Protein AF-0000000068952217 (afdb_homodimer)

InterPro domains:
  IPR000415 Nitroreductase-like [G3DSA:3.40.109.10] (4-201)
  IPR000415 Nitroreductase-like [SSF55469] (26-201)
  IPR029479 Nitroreductase [PF00881] (33-199)
  IPR052544 Bacteriocin Processing Enzyme [PTHR43745] (12-198)

Foldseek 3Di:
DDPPPPVPPPDWDKAAADDEDDDDFDDQVQLVVQFDADLAFALDADDRRLVLNLQQLLWAQPDLVVRHTNFDADVNLSFKWKWKQAQQAIWIADRNRGITIGQGRHRCQCQFDDDPCSSRFRIKIWIKGQQVSDPDDDPVVVLVRSLVRNVRSVVSSSSSCSRVQKHKDKDQDHPFVSSCVVRVHDPRMGTGIMMGIHHHD/DDPPPPVPPVDWDKAAADDEDDDDFDDQVQLVVQFDADLAFALDADDRRLVLNLQQLLWAQPDLVVRHTNFDADVNLSFKWKWKQAQQAIWIADRNRGITIGQGRHRCQCQFDDDPCSSRFRIKIWIKGQQVSDPDDDPVVVLVRSLVRNVRSVVSSSSSCSRVQKHKDKDQDHPFVSSCVVRVHDPRMGTGIMMGIHHHD

Radius of gyration: 21.35 Å; Cα contacts (8 Å, |Δi|>4): 919; chains: 2; bounding box: 51×81×49 Å

Organism: Cupriavidus necator (strain ATCC 17699 / DSM 428 / KCTC 22496 / NCIMB 10442 / H16 / Stanier 337) (NCBI:txid381666)

Secondary structure (DSSP, 8-state):
--------GGG--EEEPPPPP-S-SSBHHHHHHH------B-SPPPPHHHHHHHHHHHH-EEETTTTEESS--GGG---EEEEEEETTEEEEEETTTTEEEEEESS--GGGG-SSGGGGTSSEEEEEEEEGGG-S---HHHHHHHHHHHHHHHHHHHHHHHHHHT-EEEEE----HHHHHHHTT--TTEEEEEEEEEE-B-/--------GGG--EEEPPPPP-S-SSBHHHHHHH------B-SPPPPHHHHHHHHHHHH-EEETTTTEESS--GGG---EEEEEEETTEEEEEETTTTEEEEEESS--GGGG-SSGGGGTSSEEEEEEEEGGG-S---HHHHHHHHHHHHHHHHHHHHHHHHHHT-EEEEE----HHHHHHHHT--TTEEEEEEEEEE-B-

Solvent-accessible surface area (backbone atoms only — not comparable to full-atom values): 20777 Å² total; per-residue (Å²): 136,82,72,77,79,72,79,71,80,84,78,70,50,69,49,81,45,52,82,50,68,57,56,44,80,46,24,36,33,39,16,36,40,55,28,69,76,38,81,51,44,23,71,56,69,76,52,62,56,59,48,26,22,47,51,34,49,21,59,18,64,47,37,79,94,78,63,42,36,31,34,71,36,73,92,68,36,68,34,66,43,50,28,45,20,25,75,77,16,26,28,36,60,37,66,93,80,46,30,30,38,58,72,42,86,44,62,46,28,49,62,64,29,82,54,79,49,39,55,41,21,33,30,30,37,36,38,28,36,36,52,82,48,48,94,63,83,55,64,71,57,44,47,29,50,53,26,21,30,48,15,22,25,50,36,34,41,46,35,49,25,36,48,66,68,34,23,28,37,79,44,74,73,55,63,50,68,62,36,38,60,76,66,65,55,56,92,54,46,41,74,69,41,28,32,40,35,25,35,54,98,136,80,72,76,80,69,80,70,78,86,76,68,50,70,47,82,46,54,84,49,68,58,57,42,80,45,22,36,34,3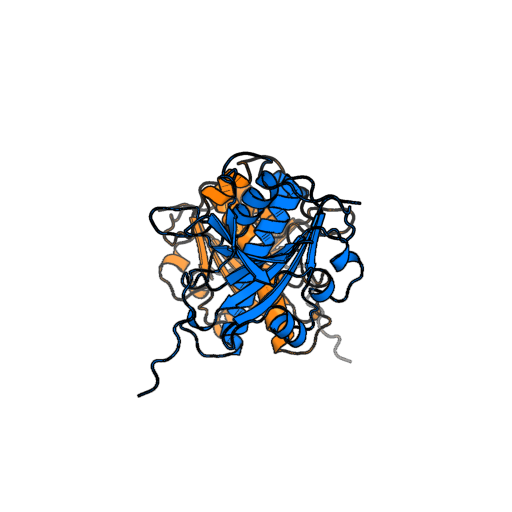8,17,36,40,54,28,67,76,37,82,50,44,23,69,56,69,76,52,61,55,59,50,27,22,46,50,36,49,21,61,18,65,45,35,77,94,77,63,43,37,32,33,71,35,73,93,67,36,68,34,66,43,49,28,44,20,25,74,77,16,27,26,36,59,37,67,93,79,45,29,30,37,57,73,41,88,44,62,46,27,49,63,63,29,80,55,77,49,40,55,41,21,34,30,29,37,36,38,27,35,36,53,85,48,48,94,63,82,53,64,72,58,46,48,29,49,53,27,20,30,46,15,21,25,50,37,33,40,46,36,50,26,35,48,67,68,34,23,27,36,79,44,75,72,55,62,51,67,63,38,37,60,76,64,65,55,56,93,55,46,42,73,70,40,27,32,39,33,24,36,53,99

pLDDT: mean 94.13, std 13.42, range [29.27, 99.0]

Sequence (402 aa):
MTHPIVLSEAGAEYLKLPPPQTEGGMPLLTALLQRRSTRHFAARNLDDTLLSSLLWAAFGVNRPGTGLRTAPSTRNWQEIDLYAALRDGLYVLEPADWRLRLVVGADLRAATGLQDYVAEAPLNLVYVSRLSRLDETDKPLRQFYTALDTGHISQNVYLFCAASGLATVARGLLDRRALATAMRLAPDQRVILAQSVGYPAMTHPIVLSEAGAEYLKLPPPQTEGGMPLLTALLQRRSTRHFAARNLDDTLLSSLLWAAFGVNRPGTGLRTAPSTRNWQEIDLYAALRDGLYVLEPADWRLRLVVGADLRAATGLQDYVAEAPLNLVYVSRLSRLDETDKPLRQFYTALDTGHISQNVYLFCAASGLATVARGLLDRRALATAMRLAPDQRVILAQSVGYPA

Nearest PDB structures (foldseek):
  8cqs-assembly1_A  TM=9.576E-01  e=2.343E-24  Bacteroides thetaiotaomicron
  3hj9-assembly1_B  TM=9.586E-01  e=5.236E-24  Cupriavidus pinatubonensis JMP134
  3hoi-assembly1_A-2  TM=9.477E-01  e=3.612E-24  Bacteroides fragilis NCTC 9343
  3eo7-assembly1_A  TM=8.484E-01  e=5.674E-12  Trichormus variabilis ATCC 29413
  7ly7-assembly1_B  TM=8.479E-01  e=4.431E-12  Thermoactinomyces vulgaris

Structure (mmCIF, N/CA/C/O backbone):
data_AF-0000000068952217-model_v1
#
loop_
_entity.id
_entity.type
_entity.pdbx_description
1 polymer 'Nitroreductase domain-containing protein'
#
loop_
_atom_site.group_PDB
_atom_site.id
_atom_site.type_symbol
_atom_site.label_atom_id
_atom_site.label_alt_id
_atom_site.label_comp_id
_atom_site.label_asym_id
_atom_site.label_entity_id
_atom_site.label_seq_id
_atom_site.pdbx_PDB_ins_code
_atom_site.Cartn_x
_atom_site.Cartn_y
_atom_site.Cartn_z
_atom_site.occupancy
_atom_site.B_iso_or_equiv
_atom_site.auth_seq_id
_atom_site.auth_comp_id
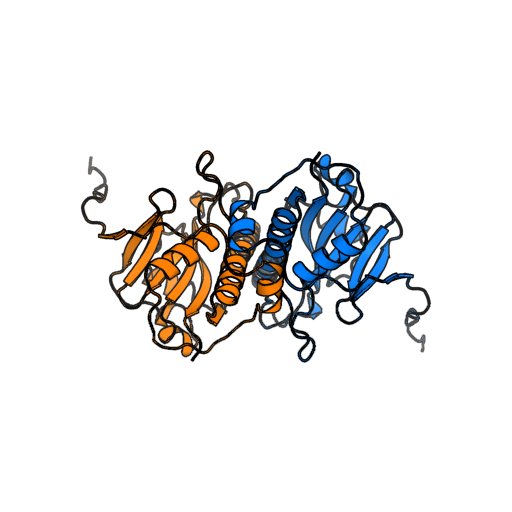_atom_site.auth_asym_id
_atom_site.auth_atom_id
_atom_site.pdbx_PDB_model_num
ATOM 1 N N . MET A 1 1 ? -18.312 -44.812 13.258 1 29.27 1 MET A N 1
ATOM 2 C CA . MET A 1 1 ? -17.266 -43.938 13.766 1 29.27 1 MET A CA 1
ATOM 3 C C . MET A 1 1 ? -16.312 -43.5 12.648 1 29.27 1 MET A C 1
ATOM 5 O O . MET A 1 1 ? -15.32 -44.188 12.391 1 29.27 1 MET A O 1
ATOM 9 N N . THR A 1 2 ? -16.688 -43.031 11.445 1 31.92 2 THR A N 1
ATOM 10 C CA . THR A 1 2 ? -15.992 -42.844 10.172 1 31.92 2 THR A CA 1
ATOM 11 C C . THR A 1 2 ? -14.953 -41.719 10.281 1 31.92 2 THR A C 1
ATOM 13 O O . THR A 1 2 ? -15.273 -40.594 10.695 1 31.92 2 THR A O 1
ATOM 16 N N . HIS A 1 3 ? -13.68 -42.094 10.547 1 34 3 HIS A N 1
ATOM 17 C CA . HIS A 1 3 ? -12.539 -41.188 10.742 1 34 3 HIS A CA 1
ATOM 18 C C . HIS A 1 3 ? -12.422 -40.188 9.594 1 34 3 HIS A C 1
ATOM 20 O O . HIS A 1 3 ? -12.555 -40.562 8.422 1 34 3 HIS A O 1
ATOM 26 N N . PRO A 1 4 ? -12.664 -38.938 9.781 1 39.06 4 PRO A N 1
ATOM 27 C CA . PRO A 1 4 ? -12.523 -38.031 8.641 1 39.06 4 PRO A CA 1
ATOM 28 C C . PRO A 1 4 ? -11.211 -38.188 7.891 1 39.06 4 PRO A C 1
ATOM 30 O O . PRO A 1 4 ? -10.172 -38.469 8.508 1 39.06 4 PRO A O 1
ATOM 33 N N . ILE A 1 5 ? -11.148 -38.688 6.695 1 36.34 5 ILE A N 1
ATOM 34 C CA . ILE A 1 5 ? -10.016 -38.812 5.793 1 36.34 5 ILE A CA 1
ATOM 35 C C . ILE A 1 5 ? -9.164 -37.562 5.832 1 36.34 5 ILE A C 1
ATOM 37 O O . ILE A 1 5 ? -9.641 -36.469 5.473 1 36.34 5 ILE A O 1
ATOM 41 N N . VAL A 1 6 ? -8.336 -37.312 6.809 1 37.06 6 VAL A N 1
ATOM 42 C CA . VAL A 1 6 ? -7.254 -36.344 6.711 1 37.06 6 VAL A CA 1
ATOM 43 C C . VAL A 1 6 ? -6.562 -36.469 5.355 1 37.06 6 VAL A C 1
ATOM 45 O O . VAL A 1 6 ? -6.043 -37.531 5.012 1 37.06 6 VAL A O 1
ATOM 48 N N . LEU A 1 7 ? -6.918 -35.781 4.309 1 37.88 7 LEU A N 1
ATOM 49 C CA . LEU A 1 7 ? -6.176 -35.781 3.053 1 37.88 7 LEU A CA 1
ATOM 50 C C . LEU A 1 7 ? -4.672 -35.781 3.311 1 37.88 7 LEU A C 1
ATOM 52 O O . LEU A 1 7 ? -4.168 -34.969 4.074 1 37.88 7 LEU A O 1
ATOM 56 N N . SER A 1 8 ? -3.912 -36.75 3.533 1 38.44 8 SER A N 1
ATOM 57 C CA . SER A 1 8 ? -2.471 -36.969 3.611 1 38.44 8 SER A CA 1
ATOM 58 C C . SER A 1 8 ? -1.715 -35.938 2.762 1 38.44 8 SER A C 1
ATOM 60 O O . SER A 1 8 ? -2.127 -35.625 1.642 1 38.44 8 SER A O 1
ATOM 62 N N . GLU A 1 9 ? -0.978 -34.812 3.145 1 44.28 9 GLU A N 1
ATOM 63 C CA . GLU A 1 9 ? -0.004 -33.938 2.535 1 44.28 9 GLU A CA 1
ATOM 64 C C . GLU A 1 9 ? 0.864 -34.656 1.516 1 44.28 9 GLU A C 1
ATOM 66 O O . GLU A 1 9 ? 1.891 -34.125 1.076 1 44.28 9 GLU A O 1
ATOM 71 N N . ALA A 1 10 ? 0.966 -35.938 1.457 1 50.66 10 ALA A N 1
ATOM 72 C CA . ALA A 1 10 ? 1.874 -36.781 0.712 1 50.66 10 ALA A CA 1
ATOM 73 C C . ALA A 1 10 ? 2.012 -36.344 -0.735 1 50.66 10 ALA A C 1
ATOM 75 O O . ALA A 1 10 ? 3.076 -36.469 -1.342 1 50.66 10 ALA A O 1
ATOM 76 N N . GLY A 1 11 ? 0.937 -35.812 -1.418 1 64.25 11 GLY A N 1
ATOM 77 C CA . GLY A 1 11 ? 0.836 -35.688 -2.865 1 64.25 11 GLY A CA 1
ATOM 78 C C . GLY A 1 11 ? 0.896 -34.281 -3.354 1 64.25 11 GLY A C 1
ATOM 79 O O . GLY A 1 11 ? 0.61 -34 -4.52 1 64.25 11 GLY A O 1
ATOM 80 N N . ALA A 1 12 ? 1.229 -33.281 -2.455 1 74.19 12 ALA A N 1
ATOM 81 C CA . ALA A 1 12 ? 1.317 -31.922 -2.99 1 74.19 12 ALA A CA 1
ATOM 82 C C . ALA A 1 12 ? 2.588 -31.734 -3.814 1 74.19 12 ALA A C 1
ATOM 84 O O . ALA A 1 12 ? 3.646 -32.25 -3.457 1 74.19 12 ALA A O 1
ATOM 85 N N . GLU A 1 13 ? 2.406 -31.125 -4.863 1 93.06 13 GLU A N 1
ATOM 86 C CA . GLU A 1 13 ? 3.518 -30.734 -5.727 1 93.06 13 GLU A CA 1
ATOM 87 C C . GLU A 1 13 ? 3.996 -29.328 -5.41 1 93.06 13 GLU A C 1
ATOM 89 O O . GLU A 1 13 ? 3.184 -28.422 -5.164 1 93.06 13 GLU A O 1
ATOM 94 N N . TYR A 1 14 ? 5.301 -29.203 -5.27 1 94.69 14 TYR A N 1
ATOM 95 C CA . TYR A 1 14 ? 5.898 -27.922 -4.922 1 94.69 14 TYR A CA 1
ATOM 96 C C . TYR A 1 14 ? 6.902 -27.484 -5.984 1 94.69 14 TYR A C 1
ATOM 98 O O . TYR A 1 14 ? 7.508 -28.312 -6.66 1 94.69 14 TYR A O 1
ATOM 106 N N . LEU A 1 15 ? 6.984 -26.172 -6.148 1 94.12 15 LEU A N 1
ATOM 107 C CA . LEU A 1 15 ? 8.109 -25.531 -6.816 1 94.12 15 LEU A CA 1
ATOM 108 C C 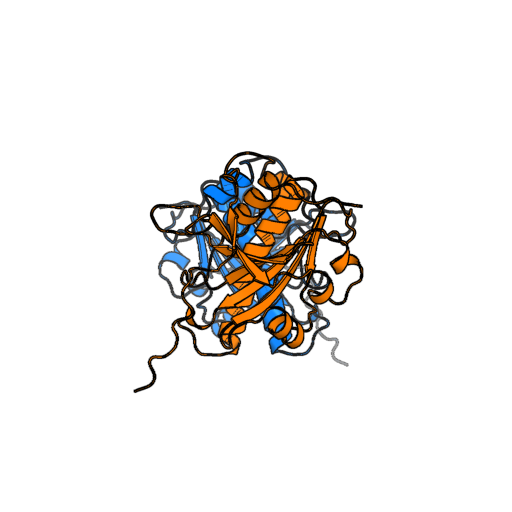. LEU A 1 15 ? 9 -24.828 -5.809 1 94.12 15 LEU A C 1
ATOM 110 O O . LEU A 1 15 ? 8.562 -23.891 -5.125 1 94.12 15 LEU A O 1
ATOM 114 N N . LYS A 1 16 ? 10.234 -25.312 -5.668 1 94.44 16 LYS A N 1
ATOM 115 C CA . LYS A 1 16 ? 11.172 -24.625 -4.789 1 94.44 16 LYS A CA 1
ATOM 116 C C . LYS A 1 16 ? 11.641 -23.312 -5.406 1 94.44 16 LYS A C 1
ATOM 118 O O . LYS A 1 16 ? 11.992 -23.266 -6.586 1 94.44 16 LYS A O 1
ATOM 123 N N . LEU A 1 17 ? 11.648 -22.312 -4.613 1 97.81 17 LEU A N 1
ATOM 124 C CA . LEU A 1 17 ? 12.133 -21.016 -5.051 1 97.81 17 LEU A CA 1
ATOM 125 C C . LEU A 1 17 ? 13.602 -20.828 -4.68 1 97.81 17 LEU A C 1
ATOM 127 O O . LEU A 1 17 ? 14.016 -21.188 -3.576 1 97.81 17 LEU A O 1
ATOM 131 N N . PRO A 1 18 ? 14.414 -20.344 -5.613 1 98.31 18 PRO A N 1
ATOM 132 C CA . PRO A 1 18 ? 15.766 -19.969 -5.191 1 98.31 18 PRO A CA 1
ATOM 133 C C . PRO A 1 18 ? 15.766 -18.875 -4.129 1 98.31 18 PRO A C 1
ATOM 135 O O . PRO A 1 18 ? 14.766 -18.172 -3.955 1 98.31 18 PRO A O 1
ATOM 138 N N . PRO A 1 19 ? 16.875 -18.75 -3.383 1 98.12 19 PRO A N 1
ATOM 139 C CA . PRO A 1 19 ? 16.938 -17.641 -2.432 1 98.12 19 PRO A CA 1
ATOM 140 C C . PRO A 1 19 ? 16.688 -16.281 -3.092 1 98.12 19 PRO A C 1
ATOM 142 O O . PRO A 1 19 ? 17.281 -15.977 -4.129 1 98.12 19 PRO A O 1
ATOM 145 N N . PRO A 1 20 ? 15.828 -15.555 -2.535 1 98.56 20 PRO A N 1
ATOM 146 C CA . PRO A 1 20 ? 15.562 -14.242 -3.129 1 98.56 20 PRO A CA 1
ATOM 147 C C . PRO A 1 20 ? 16.688 -13.242 -2.875 1 98.56 20 PRO A C 1
ATOM 149 O O . PRO A 1 20 ? 17.422 -13.367 -1.886 1 98.56 20 PRO A O 1
ATOM 152 N N . GLN A 1 21 ? 16.828 -12.312 -3.795 1 98.56 21 GLN A N 1
ATOM 153 C CA . GLN A 1 21 ? 17.625 -11.133 -3.479 1 98.56 21 GLN A CA 1
ATOM 154 C C . GLN A 1 21 ? 16.906 -10.234 -2.48 1 98.56 21 GLN A C 1
ATOM 156 O O . GLN A 1 21 ? 15.773 -9.812 -2.725 1 98.56 21 GLN A O 1
ATOM 161 N N . THR A 1 22 ? 17.531 -9.922 -1.383 1 98.56 22 THR A N 1
ATOM 162 C CA . THR A 1 22 ? 16.812 -9.195 -0.339 1 98.56 22 THR A CA 1
ATOM 163 C C . THR A 1 22 ? 17.5 -7.859 -0.043 1 98.56 22 THR A C 1
ATOM 165 O O . THR A 1 22 ? 17.125 -7.164 0.905 1 98.56 22 THR A O 1
ATOM 168 N N . GLU A 1 23 ? 18.516 -7.496 -0.817 1 98.38 23 GLU A N 1
ATOM 169 C CA . GLU A 1 23 ? 19.188 -6.211 -0.659 1 98.38 23 GLU A CA 1
ATOM 170 C C . GLU A 1 23 ? 19.672 -5.668 -2.002 1 98.38 23 GLU A C 1
ATOM 172 O O . GLU A 1 23 ? 19.781 -6.418 -2.975 1 98.38 23 GLU A O 1
ATOM 177 N N . GLY A 1 24 ? 19.844 -4.375 -1.977 1 97.44 24 GLY A N 1
ATOM 178 C CA . GLY A 1 24 ? 20.406 -3.744 -3.158 1 97.44 24 GLY A CA 1
ATOM 179 C C . GLY A 1 24 ? 19.375 -3.42 -4.215 1 97.44 24 GLY A C 1
ATOM 180 O O . GLY A 1 24 ? 18.234 -3.078 -3.889 1 97.44 24 GLY A O 1
ATOM 181 N N . GLY A 1 25 ? 19.844 -3.328 -5.543 1 97.06 25 GLY A N 1
ATOM 182 C CA . GLY A 1 25 ? 18.969 -2.959 -6.648 1 97.06 25 GLY A CA 1
ATOM 183 C C . GLY A 1 25 ? 18.828 -1.459 -6.82 1 97.06 25 GLY A C 1
ATOM 184 O O . GLY A 1 25 ? 19.703 -0.694 -6.398 1 97.06 25 GLY A O 1
ATOM 185 N N . MET A 1 26 ? 17.781 -1.057 -7.465 1 98.69 26 MET A N 1
ATOM 186 C CA . MET A 1 26 ? 17.516 0.351 -7.738 1 98.69 26 MET A CA 1
ATOM 187 C C . MET A 1 26 ? 17.203 1.104 -6.449 1 98.69 26 MET A C 1
ATOM 189 O O . MET A 1 26 ? 16.484 0.589 -5.582 1 98.69 26 MET A O 1
ATOM 193 N N . PRO A 1 27 ? 17.688 2.338 -6.305 1 98.88 27 PRO A N 1
ATOM 194 C CA . PRO A 1 27 ? 17.312 3.15 -5.145 1 98.88 27 PRO A CA 1
ATOM 195 C C . PRO A 1 27 ? 15.805 3.365 -5.035 1 98.88 27 PRO A C 1
ATOM 197 O O . PRO A 1 27 ? 15.125 3.525 -6.051 1 98.88 27 PRO A O 1
ATOM 200 N N . LEU A 1 28 ? 15.305 3.463 -3.779 1 98.94 28 LEU A N 1
ATOM 201 C CA . LEU A 1 28 ? 13.875 3.549 -3.494 1 98.94 28 LEU A CA 1
ATOM 202 C C . LEU A 1 28 ? 13.25 4.742 -4.211 1 98.94 28 LEU A C 1
ATOM 204 O O . LEU A 1 28 ? 12.219 4.605 -4.871 1 98.94 28 LEU A O 1
ATOM 208 N N . LEU A 1 29 ? 13.852 5.926 -4.098 1 98.94 29 LEU A N 1
ATOM 209 C CA . LEU A 1 29 ? 13.227 7.117 -4.664 1 98.94 29 LEU A CA 1
ATOM 210 C C . LEU A 1 29 ? 13.211 7.051 -6.184 1 98.94 29 LEU A C 1
ATOM 212 O O . LEU A 1 29 ? 12.273 7.535 -6.82 1 98.94 29 LEU A O 1
ATOM 216 N N . THR A 1 30 ? 14.188 6.41 -6.766 1 98.94 30 THR A N 1
ATOM 217 C CA . THR A 1 30 ? 14.195 6.199 -8.211 1 98.94 30 THR A CA 1
ATOM 218 C C . THR A 1 30 ? 13.086 5.238 -8.617 1 98.94 30 THR A C 1
ATOM 220 O O . THR A 1 30 ? 12.43 5.438 -9.648 1 98.94 30 THR A O 1
A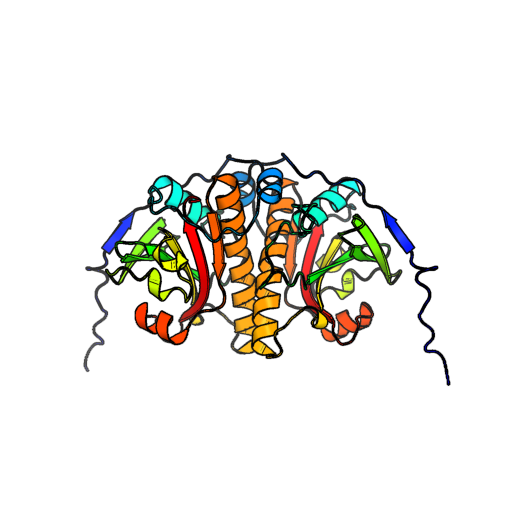TOM 223 N N . ALA A 1 31 ? 12.875 4.188 -7.836 1 98.94 31 ALA A N 1
ATOM 224 C CA . ALA A 1 31 ? 11.766 3.27 -8.102 1 98.94 31 ALA A CA 1
ATOM 225 C C . ALA A 1 31 ? 10.422 3.994 -8.031 1 98.94 31 ALA A C 1
ATOM 227 O O . ALA A 1 31 ? 9.547 3.76 -8.867 1 98.94 31 ALA A O 1
ATOM 228 N N . LEU A 1 32 ? 10.281 4.867 -7.031 1 98.94 32 LEU A N 1
ATOM 229 C CA . LEU A 1 32 ? 9.062 5.66 -6.895 1 98.94 32 LEU A CA 1
ATOM 230 C C . LEU A 1 32 ? 8.883 6.594 -8.086 1 98.94 32 LEU A C 1
ATOM 232 O O . LEU A 1 32 ? 7.766 6.781 -8.57 1 98.94 32 LEU A O 1
ATOM 236 N N . LEU A 1 33 ? 9.93 7.172 -8.523 1 98.94 33 LEU A N 1
ATOM 237 C CA . LEU A 1 33 ? 9.898 8.055 -9.68 1 98.94 33 LEU A CA 1
ATOM 238 C C . LEU A 1 33 ? 9.445 7.305 -10.93 1 98.94 33 LEU A C 1
ATOM 240 O O . LEU A 1 33 ? 8.734 7.859 -11.766 1 98.94 33 LEU A O 1
ATOM 244 N N . GLN A 1 34 ? 9.797 6.031 -11 1 98.81 34 GLN A N 1
ATOM 245 C CA . GLN A 1 34 ? 9.547 5.242 -12.203 1 98.81 34 GLN A CA 1
ATOM 246 C C . GLN A 1 34 ? 8.258 4.434 -12.07 1 98.81 34 GLN A C 1
ATOM 248 O O . GLN A 1 34 ? 7.828 3.777 -13.016 1 98.81 34 GLN A O 1
ATOM 253 N N . ARG A 1 35 ? 7.637 4.438 -10.922 1 98.88 35 ARG A N 1
ATOM 254 C CA . ARG A 1 35 ? 6.422 3.656 -10.695 1 98.88 35 ARG A CA 1
ATOM 255 C C . ARG A 1 35 ? 5.301 4.102 -11.633 1 98.88 35 ARG A C 1
ATOM 257 O O . ARG A 1 35 ? 4.953 5.285 -11.672 1 98.88 35 ARG A O 1
ATOM 264 N N . ARG A 1 36 ? 4.723 3.182 -12.312 1 98.75 36 ARG A N 1
ATOM 265 C CA . ARG A 1 36 ? 3.562 3.393 -13.172 1 98.75 36 ARG A CA 1
ATOM 266 C C . ARG A 1 36 ? 2.809 2.086 -13.398 1 98.75 36 ARG A C 1
ATOM 268 O O . ARG A 1 36 ? 3.35 1.002 -13.18 1 98.75 36 ARG A O 1
ATOM 275 N N . SER A 1 37 ? 1.593 2.232 -13.859 1 98.69 37 SER A N 1
ATOM 276 C CA . SER A 1 37 ? 0.833 1.073 -14.312 1 98.69 37 SER A CA 1
ATOM 277 C C . SER A 1 37 ? 0.993 0.863 -15.812 1 98.69 37 SER A C 1
ATOM 279 O O . SER A 1 37 ? 0.94 1.819 -16.594 1 98.69 37 SER A O 1
ATOM 281 N N . THR A 1 38 ? 1.32 -0.313 -16.156 1 98.06 38 THR A N 1
ATOM 282 C CA . THR A 1 38 ? 1.45 -0.714 -17.547 1 98.06 38 THR A CA 1
ATOM 283 C C . THR A 1 38 ? 0.577 -1.93 -17.844 1 98.06 38 THR A C 1
ATOM 285 O O . THR A 1 38 ? 0.574 -2.898 -17.078 1 98.06 38 THR A O 1
ATOM 288 N N . ARG A 1 39 ? -0.113 -1.943 -18.969 1 96.88 39 ARG A N 1
ATOM 289 C CA . ARG A 1 39 ? -1.15 -2.936 -19.234 1 96.88 39 ARG A CA 1
ATOM 290 C C . ARG A 1 39 ? -0.845 -3.721 -20.5 1 96.88 39 ARG A C 1
ATOM 292 O O . ARG A 1 39 ? -1.743 -4.32 -21.109 1 96.88 39 ARG A O 1
ATOM 299 N N . HIS A 1 40 ? 0.329 -3.672 -20.969 1 97.06 40 HIS A N 1
ATOM 300 C CA . HIS A 1 40 ? 0.799 -4.441 -22.125 1 97.06 40 HIS A CA 1
ATOM 301 C C . HIS A 1 40 ? 2.018 -5.285 -21.75 1 97.06 40 HIS A C 1
ATOM 303 O O . HIS A 1 40 ? 2.986 -4.77 -21.188 1 97.06 40 HIS A O 1
ATOM 309 N N . PHE A 1 41 ? 2.004 -6.543 -22.172 1 97.69 41 PHE A N 1
ATOM 310 C CA . PHE A 1 41 ? 3.008 -7.473 -21.656 1 97.69 41 PHE A CA 1
ATOM 311 C C . PHE A 1 41 ? 3.58 -8.32 -22.797 1 97.69 41 PHE A C 1
ATOM 313 O O . PHE A 1 41 ? 2.85 -8.727 -23.703 1 97.69 41 PHE A O 1
ATOM 320 N N . ALA A 1 42 ? 4.879 -8.578 -22.688 1 97 42 ALA A N 1
ATOM 321 C CA . ALA A 1 42 ? 5.492 -9.625 -23.5 1 97 42 ALA A CA 1
ATOM 322 C C . ALA A 1 42 ? 5.152 -11.008 -22.953 1 97 42 ALA A C 1
ATOM 324 O O . ALA A 1 42 ? 4.906 -11.164 -21.75 1 97 42 ALA A O 1
ATOM 325 N N . ALA A 1 43 ? 5.25 -11.992 -23.797 1 93.88 43 ALA A N 1
ATOM 326 C CA . ALA A 1 43 ? 4.898 -13.359 -23.422 1 93.88 43 ALA A CA 1
ATOM 327 C C . ALA A 1 43 ? 6.039 -14.016 -22.656 1 93.88 43 ALA A C 1
ATOM 329 O O . ALA A 1 43 ? 5.848 -15.07 -22.031 1 93.88 43 ALA A O 1
ATOM 330 N N . ARG A 1 44 ? 7.129 -13.383 -22.609 1 95.62 44 ARG A N 1
ATOM 331 C CA . ARG A 1 44 ? 8.328 -13.945 -21.984 1 95.62 44 ARG A CA 1
ATOM 332 C C . ARG A 1 44 ? 8.094 -14.227 -20.5 1 95.62 44 ARG A C 1
ATOM 334 O O . ARG A 1 44 ? 7.582 -13.375 -19.781 1 95.62 44 ARG A O 1
ATOM 341 N N . ASN A 1 45 ? 8.516 -15.461 -20.109 1 96.5 45 ASN A N 1
ATOM 342 C CA . ASN A 1 45 ? 8.367 -15.852 -18.719 1 96.5 45 ASN A CA 1
ATOM 343 C C . ASN A 1 45 ? 9.367 -15.125 -17.828 1 96.5 45 ASN A C 1
ATOM 345 O O . ASN A 1 45 ? 10.461 -14.766 -18.266 1 96.5 45 ASN A O 1
ATOM 349 N N . LEU A 1 46 ? 8.953 -14.945 -16.578 1 97.38 46 LEU A N 1
ATOM 350 C CA . LEU A 1 46 ? 9.93 -14.531 -15.586 1 97.38 46 LEU A CA 1
ATOM 351 C C . LEU A 1 46 ? 10.82 -15.703 -15.188 1 97.38 46 LEU A C 1
ATOM 353 O O . LEU A 1 46 ? 10.352 -16.844 -15.055 1 97.38 46 LEU A O 1
ATOM 357 N N . ASP A 1 47 ? 12.07 -15.477 -15.047 1 95.81 47 ASP A N 1
ATOM 358 C CA . ASP A 1 47 ? 12.891 -16.562 -14.516 1 95.81 47 ASP A CA 1
ATOM 359 C C . ASP A 1 47 ? 12.656 -16.734 -13.016 1 95.81 47 ASP A C 1
ATOM 361 O O . ASP A 1 47 ? 12.109 -15.852 -12.359 1 95.81 47 ASP A O 1
ATOM 365 N N . ASP A 1 48 ? 13.164 -17.875 -12.516 1 97.19 48 ASP A N 1
ATOM 366 C CA . ASP A 1 48 ? 12.859 -18.281 -11.141 1 97.19 48 ASP A CA 1
ATOM 367 C C . ASP A 1 48 ? 13.461 -17.297 -10.141 1 97.19 48 ASP A C 1
ATOM 369 O O . ASP A 1 48 ? 12.875 -17.047 -9.078 1 97.19 48 ASP A O 1
ATOM 373 N N . THR A 1 49 ? 14.625 -16.797 -10.406 1 98.06 49 THR A N 1
ATOM 374 C CA . THR A 1 49 ? 15.289 -15.867 -9.492 1 98.06 49 THR A CA 1
ATOM 375 C C . THR A 1 49 ? 14.508 -14.562 -9.391 1 98.06 49 THR A C 1
ATOM 377 O O . THR A 1 49 ? 14.312 -14.031 -8.289 1 98.06 49 THR A O 1
ATOM 380 N N . LEU A 1 50 ? 14.086 -14.07 -10.547 1 98.5 50 LEU A N 1
ATOM 381 C CA . LEU A 1 50 ? 13.281 -12.852 -10.578 1 98.5 50 LEU A CA 1
ATOM 382 C C . LEU A 1 50 ? 11.945 -13.062 -9.883 1 98.5 50 LEU A C 1
ATOM 384 O O . LEU A 1 50 ? 11.508 -12.219 -9.102 1 98.5 50 LEU A O 1
ATOM 388 N N . LEU A 1 51 ? 11.289 -14.18 -10.141 1 98.81 51 LEU A N 1
ATOM 389 C CA . LEU A 1 51 ? 10.031 -14.508 -9.484 1 98.81 51 LEU A CA 1
ATOM 390 C C . LEU A 1 51 ? 10.203 -14.602 -7.973 1 98.81 51 LEU A C 1
ATOM 392 O O . LEU A 1 51 ? 9.383 -14.07 -7.219 1 98.81 51 LEU A O 1
ATOM 396 N N . SER A 1 52 ? 11.25 -15.258 -7.562 1 98.88 52 SER A N 1
ATOM 397 C CA . SER A 1 52 ? 11.531 -15.406 -6.141 1 98.88 52 SER A CA 1
ATOM 398 C C . SER A 1 52 ? 11.695 -14.055 -5.457 1 98.88 52 SER A C 1
ATOM 400 O O . SER A 1 52 ? 11.094 -13.805 -4.41 1 98.88 52 SER A O 1
ATOM 402 N N . SER A 1 53 ? 12.469 -13.164 -6.047 1 98.94 53 SER A N 1
ATOM 403 C CA . SER A 1 53 ? 12.719 -11.852 -5.465 1 98.94 53 SER A CA 1
ATOM 404 C C . SER A 1 53 ? 11.453 -10.992 -5.484 1 98.94 53 SER A C 1
ATOM 406 O O . SER A 1 53 ? 11.211 -10.219 -4.555 1 98.94 53 SER A O 1
ATOM 408 N N . LEU A 1 54 ? 10.68 -11.148 -6.543 1 98.94 54 LEU A N 1
ATOM 409 C CA . LEU A 1 54 ? 9.414 -10.43 -6.629 1 98.94 54 LEU A CA 1
ATOM 410 C C . LEU A 1 54 ? 8.477 -10.836 -5.492 1 98.94 54 LEU A C 1
ATOM 412 O O . LEU A 1 54 ? 7.891 -9.977 -4.832 1 98.94 54 LEU A O 1
ATOM 416 N N . LEU A 1 55 ? 8.352 -12.109 -5.281 1 98.94 55 LEU A N 1
ATOM 417 C CA . LEU A 1 55 ? 7.445 -12.609 -4.254 1 98.94 55 LEU A CA 1
ATOM 418 C C . LEU A 1 55 ? 7.926 -12.211 -2.863 1 98.94 55 LEU A C 1
ATOM 420 O O . LEU A 1 55 ? 7.117 -11.898 -1.988 1 98.94 55 LEU A O 1
ATOM 424 N N . TRP A 1 56 ? 9.234 -12.219 -2.664 1 98.94 56 TRP A N 1
ATOM 425 C CA . TRP A 1 56 ? 9.766 -11.758 -1.387 1 98.94 56 TRP A CA 1
ATOM 426 C C . TRP A 1 56 ? 9.477 -10.281 -1.176 1 98.94 56 TRP A C 1
ATOM 428 O O . TRP A 1 56 ? 9.016 -9.875 -0.103 1 98.94 56 TRP A O 1
ATOM 438 N N . ALA A 1 57 ? 9.75 -9.492 -2.191 1 98.94 57 ALA A N 1
ATOM 439 C CA . ALA A 1 57 ? 9.453 -8.062 -2.094 1 98.94 57 ALA A CA 1
ATOM 440 C C . ALA A 1 57 ? 7.984 -7.832 -1.746 1 98.94 57 ALA A C 1
ATOM 442 O O . ALA A 1 57 ? 7.66 -6.934 -0.964 1 98.94 57 ALA A O 1
ATOM 443 N N . ALA A 1 58 ? 7.145 -8.633 -2.311 1 99 58 ALA A N 1
ATOM 444 C CA . ALA A 1 58 ? 5.707 -8.469 -2.107 1 99 58 ALA A CA 1
ATOM 445 C C . ALA A 1 58 ? 5.328 -8.703 -0.649 1 99 58 ALA A C 1
ATOM 447 O O . ALA A 1 58 ? 4.777 -7.82 0.006 1 99 58 ALA A O 1
ATOM 448 N N . PHE A 1 59 ? 5.68 -9.875 -0.154 1 98.94 59 PHE A N 1
ATOM 449 C CA . PHE A 1 59 ? 5.191 -10.219 1.176 1 98.94 59 PHE A CA 1
ATOM 450 C C . PHE A 1 59 ? 6.07 -11.281 1.819 1 98.94 59 PHE A C 1
ATOM 452 O O . PHE A 1 59 ? 5.578 -12.156 2.535 1 98.94 59 PHE A O 1
ATOM 459 N N . GLY A 1 60 ? 7.324 -11.312 1.577 1 98.81 60 GLY A N 1
ATOM 460 C CA . GLY A 1 60 ? 8.266 -12.242 2.186 1 98.81 60 GLY A CA 1
ATOM 461 C C . GLY A 1 60 ? 8.578 -11.906 3.631 1 98.81 60 GLY A C 1
ATOM 462 O O . GLY A 1 60 ? 8.18 -10.859 4.133 1 98.81 60 GLY A O 1
ATOM 463 N N . VAL A 1 61 ? 9.273 -12.844 4.289 1 98.69 61 VAL A N 1
ATOM 464 C CA . VAL A 1 61 ? 9.734 -12.648 5.664 1 98.69 61 VAL A CA 1
ATOM 465 C C . VAL A 1 61 ? 10.992 -11.789 5.672 1 98.69 61 VAL A C 1
ATOM 467 O O . VAL A 1 61 ? 12 -12.148 5.062 1 98.69 61 VAL A O 1
ATOM 470 N N . ASN A 1 62 ? 10.938 -10.602 6.379 1 98.69 62 ASN A N 1
ATOM 471 C CA . ASN A 1 62 ? 12.133 -9.766 6.422 1 98.69 62 ASN A CA 1
ATOM 472 C C . ASN A 1 62 ? 12.742 -9.727 7.82 1 98.69 62 ASN A C 1
ATOM 474 O O . ASN A 1 62 ? 13.789 -9.117 8.031 1 98.69 62 ASN A O 1
ATOM 478 N N . ARG A 1 63 ? 12.125 -10.406 8.727 1 97.81 63 ARG A N 1
ATOM 479 C CA . ARG A 1 63 ? 12.625 -10.664 10.07 1 97.81 63 ARG A CA 1
ATOM 480 C C . ARG A 1 63 ? 12.445 -12.133 10.445 1 97.81 63 ARG A C 1
ATOM 482 O O . ARG A 1 63 ? 11.453 -12.5 11.078 1 97.81 63 ARG A O 1
ATOM 489 N N . PRO A 1 64 ? 13.383 -12.984 10.07 1 95.5 64 PRO A N 1
ATOM 490 C CA . PRO A 1 64 ? 13.219 -14.43 10.242 1 95.5 64 PRO A CA 1
ATOM 491 C C . PRO A 1 64 ? 12.992 -14.828 11.695 1 95.5 64 PRO A C 1
ATOM 493 O O . PRO A 1 64 ? 12.281 -15.797 11.977 1 95.5 64 PRO A O 1
ATOM 496 N N . GLY A 1 65 ? 13.5 -14.141 12.664 1 96.44 65 GLY A N 1
ATOM 497 C CA . GLY A 1 65 ? 13.344 -14.484 14.07 1 96.44 65 GLY A CA 1
ATOM 498 C C . GLY A 1 65 ? 11.906 -14.367 14.547 1 96.44 65 GLY A C 1
ATOM 499 O O . GLY A 1 65 ? 11.477 -15.125 15.422 1 96.44 65 GLY A O 1
ATOM 500 N N . THR A 1 66 ? 11.125 -13.484 13.953 1 97.12 66 THR A N 1
ATOM 501 C CA . THR A 1 66 ? 9.773 -13.211 14.406 1 97.12 66 THR A CA 1
ATOM 502 C C . THR A 1 66 ? 8.75 -13.578 13.336 1 97.12 66 THR A C 1
ATOM 504 O O . THR A 1 66 ? 7.555 -13.648 13.602 1 97.12 66 THR A O 1
ATOM 507 N N . GLY A 1 67 ? 9.188 -13.797 12.094 1 97.94 67 GLY A N 1
ATOM 508 C CA . GLY A 1 67 ? 8.297 -14.156 11 1 97.94 67 GLY A CA 1
ATOM 509 C C . GLY A 1 67 ? 7.547 -12.969 10.43 1 97.94 67 GLY A C 1
ATOM 510 O O . GLY A 1 67 ? 6.582 -13.141 9.68 1 97.94 67 GLY A O 1
ATOM 511 N N . LEU A 1 68 ? 8 -11.75 10.75 1 98.62 68 LEU A N 1
ATOM 512 C CA . LEU A 1 68 ? 7.324 -10.547 10.266 1 98.62 68 LEU A CA 1
ATOM 513 C C . LEU A 1 68 ? 7.707 -10.258 8.82 1 98.62 68 LEU A C 1
ATOM 515 O O . LEU A 1 68 ? 8.711 -10.773 8.32 1 98.62 68 LEU A O 1
ATOM 519 N N . ARG A 1 69 ? 6.965 -9.461 8.172 1 98.81 69 ARG A N 1
ATOM 520 C CA . ARG A 1 69 ? 6.941 -9.477 6.711 1 98.81 69 ARG A CA 1
ATOM 521 C C . ARG A 1 69 ? 7.398 -8.141 6.141 1 98.81 69 ARG A C 1
ATOM 523 O O . ARG A 1 69 ? 7.555 -7.164 6.879 1 98.81 69 ARG A O 1
ATOM 530 N N . THR A 1 70 ? 7.598 -8.055 4.824 1 98.94 70 THR A N 1
ATOM 531 C CA . THR A 1 70 ? 8.023 -6.879 4.078 1 98.94 70 THR A CA 1
ATOM 532 C C . THR A 1 70 ? 6.902 -5.848 3.998 1 98.94 70 THR A C 1
ATOM 534 O O . THR A 1 70 ? 7.141 -4.684 3.676 1 98.94 70 THR A O 1
ATOM 537 N N . ALA A 1 71 ? 5.707 -6.266 4.246 1 98.94 71 ALA A N 1
ATOM 538 C CA . ALA A 1 71 ? 4.555 -5.375 4.316 1 98.94 71 ALA A CA 1
ATOM 539 C C . ALA A 1 71 ? 3.787 -5.566 5.621 1 98.94 71 ALA A C 1
ATOM 541 O O . ALA A 1 71 ? 3.787 -6.66 6.191 1 98.94 71 ALA A O 1
ATOM 542 N N . PRO A 1 72 ? 3.162 -4.492 6.117 1 98.88 72 PRO A N 1
ATOM 543 C CA . PRO A 1 72 ? 2.363 -4.637 7.336 1 98.88 72 PRO A CA 1
ATOM 544 C C . PRO A 1 72 ? 1.055 -5.387 7.098 1 98.88 72 PRO A C 1
ATOM 546 O O . PRO A 1 72 ? 0.598 -5.492 5.957 1 98.88 72 PRO A O 1
ATOM 549 N N . SER A 1 73 ? 0.554 -5.922 8.094 1 98.75 73 SER A N 1
ATOM 550 C CA . SER A 1 73 ? -0.811 -6.43 8.188 1 98.75 73 SER A CA 1
ATOM 551 C C . SER A 1 73 ? -1.467 -6 9.5 1 98.75 73 SER A C 1
ATOM 553 O O . SER A 1 73 ? -0.802 -5.91 10.531 1 98.75 73 SER A O 1
ATOM 555 N N . THR A 1 74 ? -2.734 -5.641 9.359 1 98.31 74 THR A N 1
ATOM 556 C CA . THR A 1 74 ? -3.49 -5.238 10.547 1 98.31 74 THR A CA 1
ATOM 557 C C . THR A 1 74 ? -3.318 -6.258 11.672 1 98.31 74 THR A C 1
ATOM 559 O O . THR A 1 74 ? -3.537 -7.453 11.469 1 98.31 74 THR A O 1
ATOM 562 N N . ARG A 1 75 ? -2.799 -5.75 12.859 1 97.31 75 ARG A N 1
ATOM 563 C CA . ARG A 1 75 ? -2.611 -6.566 14.055 1 97.31 75 ARG A CA 1
ATOM 564 C C . ARG A 1 75 ? -1.748 -7.789 13.75 1 97.31 75 ARG A C 1
ATOM 566 O O . ARG A 1 75 ? -1.906 -8.836 14.375 1 97.31 75 ARG A O 1
ATOM 573 N N . ASN A 1 76 ? -0.941 -7.707 12.688 1 98.12 76 ASN A N 1
ATOM 574 C CA . ASN A 1 76 ? -0.062 -8.781 12.234 1 98.12 76 ASN A CA 1
ATOM 575 C C . ASN A 1 76 ? -0.847 -10.039 11.898 1 98.12 76 ASN A C 1
ATOM 577 O O . ASN A 1 76 ? -0.389 -11.156 12.164 1 98.12 76 ASN A O 1
ATOM 581 N N . TRP A 1 77 ? -1.996 -9.875 11.352 1 98.62 77 TRP A N 1
ATOM 582 C CA . TRP A 1 77 ? -2.824 -11 10.953 1 98.62 77 TRP A CA 1
ATOM 583 C C . TRP A 1 77 ? -2.113 -11.852 9.898 1 98.62 77 TRP A C 1
ATOM 585 O O . TRP A 1 77 ? -2.33 -13.062 9.82 1 98.62 77 TRP A O 1
ATOM 595 N N . GLN A 1 78 ? -1.364 -11.258 9.07 1 98.69 78 GLN A N 1
ATOM 596 C CA . GLN A 1 78 ? -0.753 -11.914 7.918 1 98.69 78 GLN A CA 1
ATOM 597 C C . GLN A 1 78 ? -1.77 -12.766 7.168 1 98.69 78 GLN A C 1
ATOM 599 O O . GLN A 1 78 ? -1.512 -13.938 6.883 1 98.69 78 GLN A O 1
ATOM 604 N N . GLU A 1 79 ? -2.926 -12.117 6.914 1 98.81 79 GLU A N 1
ATOM 605 C CA . GLU A 1 79 ? -4.102 -12.852 6.457 1 98.81 79 GLU A CA 1
ATOM 606 C C . GLU A 1 79 ? -4.105 -13 4.938 1 98.81 79 GLU A C 1
ATOM 608 O O . GLU A 1 79 ? -4.887 -13.773 4.383 1 98.81 79 GLU A O 1
ATOM 613 N N . ILE A 1 80 ? -3.191 -12.336 4.242 1 98.94 80 ILE A N 1
ATOM 614 C CA . ILE A 1 80 ? -3.197 -12.391 2.787 1 98.94 80 ILE A CA 1
ATOM 615 C C . ILE A 1 80 ? -2.301 -13.531 2.309 1 98.94 80 ILE A C 1
ATOM 617 O O . ILE A 1 80 ? -1.116 -13.586 2.652 1 98.94 80 ILE A O 1
ATOM 621 N N . ASP A 1 81 ? -2.824 -14.422 1.571 1 98.88 81 ASP A N 1
ATOM 622 C CA . ASP A 1 81 ? -2.078 -15.406 0.8 1 98.88 81 ASP A CA 1
ATOM 623 C C . ASP A 1 81 ? -1.832 -14.922 -0.626 1 98.88 81 ASP A C 1
ATOM 625 O O . ASP A 1 81 ? -2.754 -14.445 -1.292 1 98.88 81 ASP A O 1
ATOM 629 N N . LEU A 1 82 ? -0.62 -15.055 -1.049 1 98.94 82 LEU A N 1
ATOM 630 C CA . LEU A 1 82 ? -0.269 -14.664 -2.412 1 98.94 82 LEU A CA 1
ATOM 631 C C . LEU A 1 82 ? -0.289 -15.875 -3.342 1 98.94 82 LEU A C 1
ATOM 633 O O . LEU A 1 82 ? 0.467 -16.828 -3.143 1 98.94 82 LEU A O 1
ATOM 637 N N . TYR A 1 83 ? -1.134 -15.844 -4.289 1 98.94 83 TYR A N 1
ATOM 638 C CA . TYR A 1 83 ? -1.189 -16.859 -5.332 1 98.94 83 TYR A CA 1
ATOM 639 C C . TYR A 1 83 ? -0.514 -16.375 -6.605 1 98.94 83 TYR A C 1
ATOM 641 O O . TYR A 1 83 ? -0.594 -15.188 -6.945 1 98.94 83 TYR A O 1
ATOM 649 N N . ALA A 1 84 ? 0.137 -17.266 -7.281 1 98.88 84 ALA A N 1
ATOM 650 C CA . ALA A 1 84 ? 0.78 -17 -8.57 1 98.88 84 ALA A CA 1
ATOM 651 C C . ALA A 1 84 ? 0.155 -17.844 -9.672 1 98.88 84 ALA A C 1
ATOM 653 O O . ALA A 1 84 ? 0.333 -19.062 -9.703 1 98.88 84 ALA A O 1
ATOM 654 N N . ALA A 1 85 ? -0.607 -17.219 -10.492 1 98.56 85 ALA A N 1
ATOM 655 C CA . ALA A 1 85 ? -1.092 -17.891 -11.695 1 98.56 85 ALA A CA 1
ATOM 656 C C . ALA A 1 85 ? -0.058 -17.812 -12.82 1 98.56 85 ALA A C 1
ATOM 658 O O . ALA A 1 85 ? 0.251 -16.734 -13.32 1 98.56 85 ALA A O 1
ATOM 659 N N . LEU A 1 86 ? 0.474 -18.906 -13.156 1 97.94 86 LEU A N 1
ATOM 660 C CA . LEU A 1 86 ? 1.465 -19.078 -14.211 1 97.94 86 LEU A CA 1
ATOM 661 C C . LEU A 1 86 ? 0.913 -19.969 -15.328 1 97.94 86 LEU A C 1
ATOM 663 O O . LEU A 1 86 ? -0.183 -20.516 -15.203 1 97.94 86 LEU A O 1
ATOM 667 N N . ARG A 1 87 ? 1.66 -20.016 -16.438 1 96.31 87 ARG A N 1
ATOM 668 C CA . ARG A 1 87 ? 1.213 -20.797 -17.578 1 96.31 87 ARG A CA 1
ATOM 669 C C . ARG A 1 87 ? 1.019 -22.266 -17.203 1 96.31 87 ARG A C 1
ATOM 671 O O . ARG A 1 87 ? 0.118 -22.938 -17.719 1 96.31 87 ARG A O 1
ATOM 678 N N . ASP A 1 88 ? 1.825 -22.766 -16.297 1 96.06 88 ASP A N 1
ATOM 679 C CA . ASP A 1 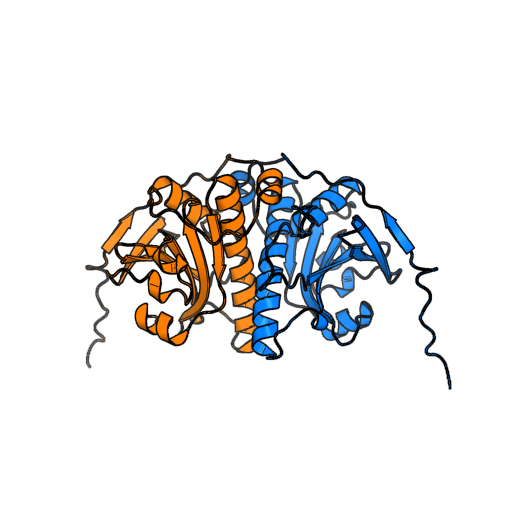88 ? 1.828 -24.203 -16.016 1 96.06 88 ASP A CA 1
ATOM 680 C C . ASP A 1 88 ? 1.026 -24.516 -14.742 1 96.06 88 ASP A C 1
ATOM 682 O O . ASP A 1 88 ? 0.975 -25.672 -14.305 1 96.06 88 ASP A O 1
ATOM 686 N N . GLY A 1 89 ? 0.375 -23.484 -14.172 1 97.62 89 GLY A N 1
ATOM 687 C CA . GLY A 1 89 ? -0.444 -23.797 -13.008 1 97.62 89 GLY A CA 1
ATOM 688 C C . GLY A 1 89 ? -0.667 -22.609 -12.094 1 97.62 89 GLY A C 1
ATOM 689 O O . GLY A 1 89 ? -0.131 -21.531 -12.328 1 97.62 89 GLY A O 1
ATOM 690 N N . LEU A 1 90 ? -1.551 -22.875 -11.133 1 98.69 90 LEU A N 1
ATOM 691 C CA . LEU A 1 90 ? -1.778 -21.938 -10.023 1 98.69 90 LEU A CA 1
ATOM 692 C C . LEU A 1 90 ? -1.055 -22.406 -8.766 1 98.69 90 LEU A C 1
ATOM 694 O O . LEU A 1 90 ? -1.217 -23.562 -8.344 1 98.69 90 LEU A O 1
ATOM 698 N N . TYR A 1 91 ? -0.312 -21.516 -8.203 1 98.75 91 TYR A N 1
ATOM 699 C CA . TYR A 1 91 ? 0.482 -21.828 -7.02 1 98.75 91 TYR A CA 1
ATOM 700 C C . TYR A 1 91 ? 0.158 -20.859 -5.879 1 98.75 91 TYR A C 1
ATOM 702 O O . TYR A 1 91 ? -0.325 -19.75 -6.113 1 98.75 91 TYR A O 1
ATOM 710 N N . VAL A 1 92 ? 0.401 -21.297 -4.656 1 98.88 92 VAL A N 1
ATOM 711 C CA . VAL A 1 92 ? 0.315 -20.406 -3.508 1 98.88 92 VAL A CA 1
ATOM 712 C C . VAL A 1 92 ? 1.651 -20.391 -2.77 1 98.88 92 VAL A C 1
ATOM 714 O O . VAL A 1 92 ? 2.309 -21.422 -2.629 1 98.88 92 VAL A O 1
ATOM 717 N N . LEU A 1 93 ? 2.043 -19.219 -2.369 1 98.88 93 LEU A N 1
ATOM 718 C CA . LEU A 1 93 ? 3.312 -19.016 -1.679 1 98.88 93 LEU A CA 1
ATOM 719 C C . LEU A 1 93 ? 3.242 -19.531 -0.247 1 98.88 93 LEU A C 1
ATOM 721 O O . LEU A 1 93 ? 2.283 -19.25 0.475 1 98.88 93 LEU A O 1
ATOM 725 N N . GLU A 1 94 ? 4.184 -20.25 0.119 1 98.31 94 GLU A N 1
ATOM 726 C CA . GLU A 1 94 ? 4.414 -20.625 1.511 1 98.31 94 GLU A CA 1
ATOM 727 C C . GLU A 1 94 ? 5.68 -19.969 2.059 1 98.31 94 GLU A C 1
ATOM 729 O O . GLU A 1 94 ? 6.781 -20.5 1.899 1 98.31 94 GLU A O 1
ATOM 734 N N . PRO A 1 95 ? 5.523 -18.891 2.742 1 97.5 95 PRO A N 1
ATOM 735 C CA . PRO A 1 95 ? 6.668 -18.047 3.094 1 97.5 95 PRO A CA 1
ATOM 736 C C . PRO A 1 95 ? 7.617 -18.734 4.082 1 97.5 95 PRO A C 1
ATOM 738 O O . PRO A 1 95 ? 8.828 -18.484 4.047 1 97.5 95 PRO A O 1
ATOM 741 N N . ALA A 1 96 ? 7.133 -19.5 4.973 1 94.88 96 ALA A N 1
ATOM 742 C CA . ALA A 1 96 ? 7.973 -20.125 6 1 94.88 96 ALA A CA 1
ATOM 743 C C . ALA A 1 96 ? 9 -21.062 5.375 1 94.88 96 ALA A C 1
ATOM 745 O O . ALA A 1 96 ? 10.156 -21.094 5.785 1 94.88 96 ALA A O 1
ATOM 746 N N . ASP A 1 97 ? 8.578 -21.844 4.316 1 96.19 97 ASP A N 1
ATOM 747 C CA . ASP A 1 97 ? 9.453 -22.797 3.639 1 96.19 97 ASP A CA 1
ATOM 748 C C . ASP A 1 97 ? 9.969 -22.219 2.322 1 96.19 97 ASP A C 1
ATOM 750 O O . ASP A 1 97 ? 10.773 -22.844 1.638 1 96.19 97 ASP A O 1
ATOM 754 N N . TRP A 1 98 ? 9.562 -21.031 1.964 1 97.62 98 TRP A N 1
ATOM 755 C CA . TRP A 1 98 ? 9.883 -20.281 0.752 1 97.62 98 TRP A CA 1
ATOM 756 C C . TRP A 1 98 ? 9.758 -21.172 -0.483 1 97.62 98 TRP A C 1
ATOM 758 O O . TRP A 1 98 ? 10.75 -21.438 -1.174 1 97.62 98 TRP A O 1
ATOM 768 N N . ARG A 1 99 ? 8.555 -21.531 -0.738 1 98.25 99 ARG A N 1
ATOM 769 C CA . ARG A 1 99 ? 8.188 -22.406 -1.853 1 98.25 99 ARG A CA 1
ATOM 770 C C . ARG A 1 99 ? 6.777 -22.094 -2.344 1 98.25 99 ARG A C 1
ATOM 772 O O . ARG A 1 99 ? 6.031 -21.359 -1.687 1 98.25 99 ARG A O 1
ATOM 779 N N . LEU A 1 100 ? 6.523 -22.578 -3.502 1 98.56 100 LEU A N 1
ATOM 780 C CA . LEU A 1 100 ? 5.188 -22.5 -4.086 1 98.56 100 LEU A CA 1
ATOM 781 C C . LEU A 1 100 ? 4.512 -23.859 -4.09 1 98.56 100 LEU A C 1
ATOM 783 O O . LEU A 1 100 ? 5.07 -24.828 -4.605 1 98.56 100 LEU A O 1
ATOM 787 N N . ARG A 1 101 ? 3.355 -23.891 -3.502 1 98.56 101 ARG A N 1
ATOM 788 C CA . ARG A 1 101 ? 2.561 -25.109 -3.555 1 98.56 101 ARG A CA 1
ATOM 789 C C . ARG A 1 101 ? 1.583 -25.078 -4.727 1 98.56 101 ARG A C 1
ATOM 791 O O . ARG A 1 101 ? 0.837 -24.109 -4.891 1 98.56 101 ARG A O 1
ATOM 798 N N . LEU A 1 102 ? 1.57 -26.141 -5.504 1 98.5 102 LEU A N 1
ATOM 799 C CA . LEU A 1 102 ? 0.624 -26.234 -6.609 1 98.5 102 LEU A CA 1
ATOM 800 C C . LEU A 1 102 ? -0.798 -26.422 -6.094 1 98.5 102 LEU A C 1
ATOM 802 O O . LEU A 1 102 ? -1.049 -27.297 -5.262 1 98.5 102 LEU A O 1
ATOM 806 N N . VAL A 1 103 ? -1.659 -25.672 -6.559 1 98.38 103 VAL A N 1
ATOM 807 C CA . VAL A 1 103 ? -3.061 -25.734 -6.156 1 98.38 103 VAL A CA 1
ATOM 808 C C . VAL A 1 103 ? -3.896 -26.328 -7.293 1 98.38 103 VAL A C 1
ATOM 810 O O . VAL A 1 103 ? -4.754 -27.172 -7.062 1 98.38 103 VAL A O 1
ATOM 813 N N . VAL A 1 104 ? -3.738 -25.797 -8.469 1 97.75 104 VAL A N 1
ATOM 814 C CA . VAL A 1 104 ? -4.418 -26.25 -9.672 1 97.75 104 VAL A CA 1
ATOM 815 C C . VAL A 1 104 ? -3.404 -26.438 -10.797 1 97.75 104 VAL A C 1
ATOM 817 O O . VAL A 1 104 ? -2.605 -25.547 -11.078 1 97.75 104 VAL A O 1
ATOM 820 N N . GLY A 1 105 ? -3.369 -27.547 -11.469 1 96.88 105 GLY A N 1
ATOM 821 C CA . GLY A 1 105 ? -2.436 -27.859 -12.539 1 96.88 105 GLY A CA 1
ATOM 822 C C . GLY A 1 105 ? -2.916 -27.391 -13.898 1 96.88 105 GLY A C 1
ATOM 823 O O . GLY A 1 105 ? -2.824 -28.141 -14.883 1 96.88 105 GLY A O 1
ATOM 824 N N . ALA A 1 106 ? -3.564 -26.281 -13.945 1 97 106 ALA A N 1
ATOM 825 C CA . ALA A 1 106 ? -4.062 -25.703 -15.188 1 97 106 ALA A CA 1
ATOM 826 C C . ALA A 1 106 ? -3.715 -24.219 -15.281 1 97 106 ALA A C 1
ATOM 828 O O . ALA A 1 106 ? -3.488 -23.562 -14.266 1 97 106 ALA A O 1
ATOM 829 N N . ASP A 1 107 ? -3.641 -23.688 -16.531 1 97.25 107 ASP A N 1
ATOM 830 C CA . ASP A 1 107 ? -3.41 -22.266 -16.766 1 97.25 107 ASP A CA 1
ATOM 831 C C . ASP A 1 107 ? -4.645 -21.453 -16.406 1 97.25 107 ASP A C 1
ATOM 833 O O . ASP A 1 107 ? -5.609 -21.391 -17.172 1 97.25 107 ASP A O 1
ATOM 837 N N . LEU A 1 108 ? -4.594 -20.719 -15.328 1 97.25 108 LEU A N 1
ATOM 838 C CA . LEU A 1 108 ? -5.742 -19.938 -14.875 1 97.25 108 LEU A CA 1
ATOM 839 C C . LEU A 1 108 ? -5.516 -18.453 -15.109 1 97.25 108 LEU A C 1
ATOM 841 O O . LEU A 1 108 ? -6.277 -17.609 -14.609 1 97.25 108 LEU A O 1
ATOM 845 N N . ARG A 1 109 ? -4.504 -18.062 -15.828 1 96.81 109 ARG A N 1
ATOM 846 C CA . ARG A 1 109 ? -4.184 -16.656 -16.016 1 96.81 109 ARG A CA 1
ATOM 847 C C . ARG A 1 109 ? -5.371 -15.898 -16.594 1 96.81 109 ARG A C 1
ATOM 849 O O . ARG A 1 109 ? -5.754 -14.844 -16.078 1 96.81 109 ARG A O 1
ATOM 856 N N . ALA A 1 110 ? -6.062 -16.375 -17.516 1 94.75 110 ALA A N 1
ATOM 857 C CA . ALA A 1 110 ? -7.172 -15.703 -18.172 1 94.75 110 ALA A CA 1
ATOM 858 C C . ALA A 1 110 ? -8.352 -15.516 -17.219 1 94.75 110 ALA A C 1
ATOM 860 O O . ALA A 1 110 ? -9.148 -14.594 -17.391 1 94.75 110 ALA A O 1
ATOM 861 N N . ALA A 1 111 ? -8.477 -16.375 -16.266 1 94.62 111 ALA A N 1
ATOM 862 C CA . ALA A 1 111 ? -9.586 -16.328 -15.32 1 94.62 111 ALA A CA 1
ATOM 863 C C . ALA A 1 111 ? -9.406 -15.203 -14.312 1 94.62 111 ALA A C 1
ATOM 865 O O . ALA A 1 111 ? -10.344 -14.844 -13.594 1 94.62 111 ALA A O 1
ATOM 866 N N . THR A 1 112 ? -8.211 -14.594 -14.242 1 93.75 112 THR A N 1
ATOM 867 C CA . THR A 1 112 ? -7.914 -13.617 -13.195 1 93.75 112 THR A CA 1
ATOM 868 C C . THR A 1 112 ? -8.383 -12.227 -13.602 1 93.75 112 THR A C 1
ATOM 870 O O . THR A 1 112 ? -8.109 -11.242 -12.906 1 93.75 112 THR A O 1
ATOM 873 N N . GLY A 1 113 ? -9.016 -12.117 -14.672 1 89.06 113 GLY A N 1
ATOM 874 C CA . GLY A 1 113 ? -9.531 -10.82 -15.07 1 89.06 113 GLY A CA 1
ATOM 875 C C . GLY A 1 113 ? -10.32 -10.859 -16.359 1 89.06 113 GLY A C 1
ATOM 876 O O . GLY A 1 113 ? -10.375 -11.898 -17.031 1 89.06 113 GLY A O 1
ATOM 877 N N . LEU A 1 114 ? -10.898 -9.703 -16.641 1 83.75 114 LEU A N 1
ATOM 878 C CA . LEU A 1 114 ? -11.766 -9.602 -17.797 1 83.75 114 LEU A CA 1
ATOM 879 C C . LEU A 1 114 ? -11.016 -9 -18.984 1 83.75 114 LEU A C 1
ATOM 881 O O . LEU A 1 114 ? -11.469 -9.102 -20.125 1 83.75 114 LEU A O 1
ATOM 885 N N . GLN A 1 115 ? -9.938 -8.453 -18.734 1 86.62 115 GLN A N 1
ATOM 886 C CA . GLN A 1 115 ? -9.18 -7.746 -19.75 1 86.62 115 GLN A CA 1
ATOM 887 C C . GLN A 1 115 ? -8.391 -8.719 -20.625 1 86.62 115 GLN A C 1
ATOM 889 O O . GLN A 1 115 ? -7.961 -9.773 -20.156 1 86.62 115 GLN A O 1
ATOM 894 N N . ASP A 1 116 ? -8.031 -8.289 -21.812 1 84.69 116 ASP A N 1
ATOM 895 C CA . ASP A 1 116 ? -7.379 -9.141 -22.797 1 84.69 116 ASP A CA 1
ATOM 896 C C . ASP A 1 116 ? -5.93 -9.422 -22.391 1 84.69 116 ASP A C 1
ATOM 898 O O . ASP A 1 116 ? -5.426 -10.531 -22.625 1 84.69 116 ASP A O 1
ATOM 902 N N . TYR A 1 117 ? -5.328 -8.477 -21.766 1 88.62 117 TYR A N 1
ATOM 903 C CA . TYR A 1 117 ? -3.902 -8.633 -21.516 1 88.62 117 TYR A CA 1
ATOM 904 C C . TYR A 1 117 ? -3.654 -9.602 -20.359 1 88.62 117 TYR A C 1
ATOM 906 O O . TYR A 1 117 ? -2.523 -10.047 -20.156 1 88.62 117 TYR A O 1
ATOM 914 N N . VAL A 1 118 ? -4.648 -10 -19.672 1 91.31 118 VAL A N 1
ATOM 915 C CA . VAL A 1 118 ? -4.52 -10.836 -18.484 1 91.31 118 VAL A CA 1
ATOM 916 C C . VAL A 1 118 ? -3.953 -12.203 -18.875 1 91.31 118 VAL A C 1
ATOM 918 O O . VAL A 1 118 ? -3.047 -12.711 -18.203 1 91.31 118 VAL A O 1
ATOM 921 N N . ALA A 1 119 ? -4.387 -12.672 -19.984 1 91.75 119 ALA A N 1
ATOM 922 C CA . ALA A 1 119 ? -3.922 -13.984 -20.438 1 91.75 119 ALA A CA 1
ATOM 923 C C . ALA A 1 119 ? -2.514 -13.891 -21.016 1 91.75 119 ALA A C 1
ATOM 925 O O . ALA A 1 119 ? -1.801 -14.898 -21.094 1 91.75 119 ALA A O 1
ATOM 926 N N . GLU A 1 120 ? -2.088 -12.703 -21.391 1 94.38 120 GLU A N 1
ATOM 927 C CA . GLU A 1 120 ? -0.792 -12.5 -22.031 1 94.38 120 GLU A CA 1
ATOM 928 C C . GLU A 1 120 ? 0.318 -12.352 -21 1 94.38 120 GLU A C 1
ATOM 930 O O . GLU A 1 120 ? 1.45 -12.781 -21.219 1 94.38 120 GLU A O 1
ATOM 935 N N . ALA A 1 121 ? 0.015 -11.742 -19.875 1 97.44 121 ALA A N 1
ATOM 936 C CA . ALA A 1 121 ? 1.011 -11.578 -18.812 1 97.44 121 ALA A CA 1
ATOM 937 C C . ALA A 1 121 ? 1.48 -12.93 -18.297 1 97.44 121 ALA A C 1
ATOM 939 O O . ALA A 1 121 ? 0.664 -13.797 -17.969 1 97.44 121 ALA A O 1
ATOM 940 N N . PRO A 1 122 ? 2.779 -13.141 -18.234 1 98.19 122 PRO A N 1
ATOM 941 C CA . PRO A 1 122 ? 3.285 -14.445 -17.797 1 98.19 122 PRO A CA 1
ATOM 942 C C . PRO A 1 122 ? 2.941 -14.758 -16.344 1 98.19 122 PRO A C 1
ATOM 944 O O . PRO A 1 122 ? 2.982 -15.914 -15.922 1 98.19 122 PRO A O 1
ATOM 947 N N . LEU A 1 123 ? 2.635 -13.742 -15.547 1 98.69 123 LEU A N 1
ATOM 948 C CA . LEU A 1 123 ? 2.295 -13.883 -14.133 1 98.69 123 LEU A CA 1
ATOM 949 C C . LEU A 1 123 ? 1.108 -13.008 -13.766 1 98.69 123 LEU A C 1
ATOM 951 O O . LEU A 1 123 ? 1.103 -11.805 -14.062 1 98.69 123 LEU A O 1
ATOM 955 N N . ASN A 1 124 ? 0.079 -13.609 -13.242 1 98.62 124 ASN A N 1
ATOM 956 C CA . ASN A 1 124 ? -0.964 -12.883 -12.523 1 98.62 124 ASN A CA 1
ATOM 957 C C . ASN A 1 124 ? -0.99 -13.258 -11.039 1 98.62 124 ASN A C 1
ATOM 959 O O . ASN A 1 124 ? -1.294 -14.406 -10.695 1 98.62 124 ASN A O 1
ATOM 963 N N . LEU A 1 125 ? -0.609 -12.305 -10.195 1 98.94 125 LEU A N 1
ATOM 964 C CA . LEU A 1 125 ? -0.767 -12.492 -8.758 1 98.94 125 LEU A CA 1
ATOM 965 C C . LEU A 1 125 ? -2.227 -12.336 -8.344 1 98.94 125 LEU A C 1
ATOM 967 O O . LEU A 1 125 ? -2.934 -11.469 -8.867 1 98.94 125 LEU A O 1
ATOM 971 N N . VAL A 1 126 ? -2.648 -13.195 -7.453 1 98.94 126 VAL A N 1
ATOM 972 C CA . VAL A 1 126 ? -3.963 -13.055 -6.832 1 98.94 126 VAL A CA 1
ATOM 973 C C . VAL A 1 126 ? -3.812 -12.984 -5.312 1 98.94 126 VAL A C 1
ATOM 975 O O . VAL A 1 126 ? -3.188 -13.859 -4.703 1 98.94 126 VAL A O 1
ATOM 978 N N . TYR A 1 127 ? -4.328 -11.938 -4.754 1 98.94 127 TYR A N 1
ATOM 979 C CA . TYR A 1 127 ? -4.328 -11.719 -3.312 1 98.94 127 TYR A CA 1
ATOM 980 C C . TYR A 1 127 ? -5.59 -12.281 -2.672 1 98.94 127 TYR A C 1
ATOM 982 O O . TYR A 1 127 ? -6.703 -11.867 -3.012 1 98.94 127 TYR A O 1
ATOM 990 N N . VAL A 1 128 ? -5.375 -13.227 -1.766 1 98.94 128 VAL A N 1
ATOM 991 C CA . VAL A 1 128 ? -6.5 -13.922 -1.156 1 98.94 128 VAL A CA 1
ATOM 992 C C . VAL A 1 128 ? -6.438 -13.781 0.363 1 98.94 128 VAL A C 1
ATOM 994 O O . VAL A 1 128 ? -5.406 -14.07 0.976 1 98.94 128 VAL A O 1
ATOM 997 N N . SER A 1 129 ? -7.488 -13.305 0.931 1 98.81 129 SER A N 1
ATOM 998 C CA . SER A 1 129 ? -7.539 -13.195 2.385 1 98.81 129 SER A CA 1
ATOM 999 C C . SER A 1 129 ? -8.07 -14.477 3.02 1 98.81 129 SER A C 1
ATOM 1001 O O . SER A 1 129 ? -9.031 -15.062 2.525 1 98.81 129 SER A O 1
ATOM 1003 N N . ARG A 1 130 ? -7.414 -14.898 4.016 1 98.5 130 ARG A N 1
ATOM 1004 C CA . ARG A 1 130 ? -7.902 -15.984 4.859 1 98.5 130 ARG A CA 1
ATOM 1005 C C . ARG A 1 130 ? -8.594 -15.445 6.105 1 98.5 130 ARG A C 1
ATOM 1007 O O . ARG A 1 130 ? -7.93 -15.062 7.07 1 98.5 130 ARG A O 1
ATOM 1014 N N . LEU A 1 131 ? -9.859 -15.547 6.152 1 97.62 131 LEU A N 1
ATOM 1015 C CA . LEU A 1 131 ? -10.672 -14.883 7.16 1 97.62 131 LEU A CA 1
ATOM 1016 C C . LEU A 1 131 ? -10.445 -15.5 8.539 1 97.62 131 LEU A C 1
ATOM 1018 O O . LEU A 1 131 ? -10.633 -14.836 9.555 1 97.62 131 LEU A O 1
ATOM 1022 N N . SER A 1 132 ? -10.031 -16.75 8.609 1 97.75 132 SER A N 1
ATOM 1023 C CA . SER A 1 132 ? -9.805 -17.422 9.883 1 97.75 132 SER A CA 1
ATOM 1024 C C . SER A 1 132 ? -8.625 -16.812 10.633 1 97.75 132 SER A C 1
ATOM 1026 O O . SER A 1 132 ? -8.43 -17.078 11.82 1 97.75 132 SER A O 1
ATOM 1028 N N . ARG A 1 133 ? -7.812 -16.016 9.945 1 98.12 133 ARG A N 1
ATOM 1029 C CA . ARG A 1 133 ? -6.656 -15.383 10.578 1 98.12 133 ARG A CA 1
ATOM 1030 C C . ARG A 1 133 ? -7.023 -14.031 11.172 1 98.12 133 ARG A C 1
ATOM 1032 O O . ARG A 1 133 ? -6.215 -13.406 11.859 1 98.12 133 ARG A O 1
ATOM 1039 N N . LEU A 1 134 ? -8.195 -13.578 10.922 1 97.94 134 LEU A N 1
ATOM 1040 C CA . LEU A 1 134 ? -8.664 -12.305 11.461 1 97.94 134 LEU A CA 1
ATOM 1041 C C . LEU A 1 134 ? -9.336 -12.5 12.812 1 97.94 134 LEU A C 1
ATOM 1043 O O . LEU A 1 134 ? -10.086 -13.461 13.016 1 97.94 134 LEU A O 1
ATOM 1047 N N . ASP A 1 135 ? -9.125 -11.617 13.719 1 97.19 135 ASP A N 1
ATOM 1048 C CA . ASP A 1 135 ? -9.891 -11.602 14.961 1 97.19 135 ASP A CA 1
ATOM 1049 C C . ASP A 1 135 ? -11.039 -10.594 14.891 1 97.19 135 ASP A C 1
ATOM 1051 O O . ASP A 1 135 ? -11.641 -10.266 15.914 1 97.19 135 ASP A O 1
ATOM 1055 N N . GLU A 1 136 ? -11.344 -10.094 13.766 1 94.25 136 GLU A N 1
ATOM 1056 C CA . GLU A 1 136 ? -12.461 -9.203 13.461 1 94.25 136 GLU A CA 1
ATOM 1057 C C . GLU A 1 136 ? -13.586 -9.945 12.75 1 94.25 136 GLU A C 1
ATOM 1059 O O . GLU A 1 136 ? -13.344 -10.664 11.781 1 94.25 136 GLU A O 1
ATOM 1064 N N . THR A 1 137 ? -14.844 -9.719 13.258 1 93.81 137 THR A N 1
ATOM 1065 C CA . THR A 1 137 ? -15.953 -10.477 12.688 1 93.81 137 THR A CA 1
ATOM 1066 C C . THR A 1 137 ? -16.875 -9.57 11.883 1 93.81 137 THR A C 1
ATOM 1068 O O . THR A 1 137 ? -17.703 -10.047 11.102 1 93.81 137 THR A O 1
ATOM 1071 N N . ASP A 1 138 ? -16.75 -8.266 12.078 1 95.31 138 ASP A N 1
ATOM 1072 C CA . ASP A 1 138 ? -17.578 -7.332 11.305 1 95.31 138 ASP A CA 1
ATOM 1073 C C . ASP A 1 138 ? -17.172 -7.332 9.836 1 95.31 138 ASP A C 1
ATOM 1075 O O . ASP A 1 138 ? -16.031 -7.004 9.5 1 95.31 138 ASP A O 1
ATOM 1079 N N . LYS A 1 139 ? -18.125 -7.605 8.938 1 94.69 139 LYS A N 1
ATOM 1080 C CA . LYS A 1 139 ? -17.828 -7.852 7.527 1 94.69 139 LYS A CA 1
ATOM 1081 C C . LYS A 1 139 ? -17.266 -6.598 6.859 1 94.69 139 LYS A C 1
ATOM 1083 O O . LYS A 1 139 ? -16.234 -6.652 6.191 1 94.69 139 LYS A O 1
ATOM 1088 N N . PRO A 1 140 ? -17.859 -5.379 7.098 1 94.94 140 PRO A N 1
ATOM 1089 C CA . PRO A 1 140 ? -17.297 -4.176 6.477 1 94.94 140 PRO A CA 1
ATOM 1090 C C . PRO A 1 140 ? -15.883 -3.865 6.973 1 94.94 140 PRO A C 1
ATOM 1092 O O . PRO A 1 140 ? -15.031 -3.441 6.188 1 94.94 140 PRO A O 1
ATOM 1095 N N . LEU A 1 141 ? -15.633 -4.137 8.203 1 95.62 141 LEU A N 1
ATOM 1096 C CA . LEU A 1 141 ? -14.305 -3.879 8.742 1 95.62 141 LEU A CA 1
ATOM 1097 C C . LEU A 1 141 ? -13.297 -4.883 8.203 1 95.62 141 LEU A C 1
ATOM 1099 O O . LEU A 1 141 ? -12.156 -4.523 7.898 1 95.62 141 LEU A O 1
ATOM 1103 N N . ARG A 1 142 ? -13.727 -6.133 8.086 1 96.81 142 ARG A N 1
ATOM 1104 C CA . ARG A 1 142 ? -12.852 -7.137 7.492 1 96.81 142 ARG A CA 1
ATOM 1105 C C . ARG A 1 142 ? -12.461 -6.754 6.066 1 96.81 142 ARG A C 1
ATOM 1107 O O . ARG A 1 142 ? -11.289 -6.848 5.688 1 96.81 142 ARG A O 1
ATOM 1114 N N . GLN A 1 143 ? -13.492 -6.344 5.332 1 96.69 143 GLN A N 1
ATOM 1115 C CA . GLN A 1 143 ? -13.25 -5.949 3.951 1 96.69 143 GLN A CA 1
ATOM 1116 C C . GLN A 1 143 ? -12.32 -4.742 3.879 1 96.69 143 GLN A C 1
ATOM 1118 O O . GLN A 1 143 ? -11.422 -4.695 3.035 1 96.69 143 GLN A O 1
ATOM 1123 N N . PHE A 1 144 ? -12.523 -3.805 4.766 1 97.62 144 PHE A N 1
ATOM 1124 C CA . PHE A 1 144 ? -11.719 -2.59 4.828 1 97.62 144 PHE A CA 1
ATOM 112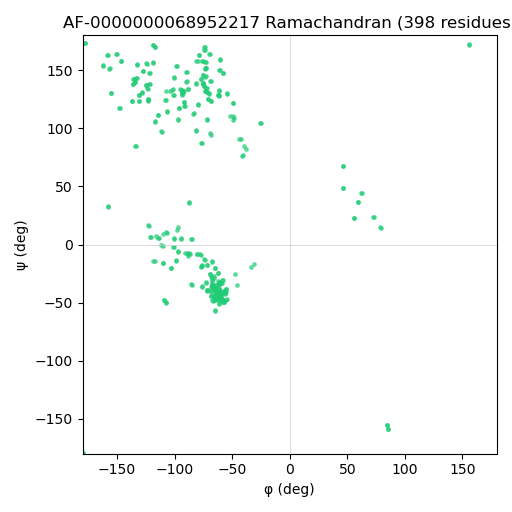5 C C . PHE A 1 144 ? -10.258 -2.922 5.105 1 97.62 144 PHE A C 1
ATOM 1127 O O . PHE A 1 144 ? -9.367 -2.531 4.34 1 97.62 144 PHE A O 1
ATOM 1134 N N . TYR A 1 145 ? -9.945 -3.678 6.051 1 98.38 145 TYR A N 1
ATOM 1135 C CA . TYR A 1 145 ? -8.57 -3.92 6.477 1 98.38 145 TYR A CA 1
ATOM 1136 C C . TYR A 1 145 ? -7.863 -4.871 5.52 1 98.38 145 TYR A C 1
ATOM 1138 O O . TYR A 1 145 ? -6.66 -4.742 5.289 1 98.38 145 TYR A O 1
ATOM 1146 N N . THR A 1 146 ? -8.602 -5.848 4.996 1 98.69 146 THR A N 1
ATOM 1147 C CA . THR A 1 146 ? -7.961 -6.746 4.043 1 98.69 146 THR A CA 1
ATOM 1148 C C . THR A 1 146 ? -7.609 -6.004 2.756 1 98.69 146 THR A C 1
ATOM 1150 O O . THR A 1 146 ? -6.582 -6.277 2.135 1 98.69 146 THR A O 1
ATOM 1153 N N . ALA A 1 147 ? -8.461 -5.02 2.35 1 98.75 147 ALA A N 1
ATOM 1154 C CA . ALA A 1 147 ? -8.133 -4.176 1.204 1 98.75 147 ALA A CA 1
ATOM 1155 C C . ALA A 1 147 ? -6.902 -3.32 1.49 1 98.75 147 ALA A C 1
ATOM 1157 O O . ALA A 1 147 ? -5.992 -3.234 0.663 1 98.75 147 ALA A O 1
ATOM 1158 N N . LEU A 1 148 ? -6.887 -2.738 2.658 1 98.88 148 LEU A N 1
ATOM 1159 C CA . LEU A 1 148 ? -5.77 -1.905 3.094 1 98.88 148 LEU A CA 1
ATOM 1160 C C . LEU A 1 148 ? -4.465 -2.695 3.08 1 98.88 148 LEU A C 1
ATOM 1162 O O . LEU A 1 148 ? -3.477 -2.26 2.484 1 98.88 148 LEU A O 1
ATOM 1166 N N . ASP A 1 149 ? -4.465 -3.854 3.656 1 98.94 149 ASP A N 1
ATOM 1167 C CA . ASP A 1 149 ? -3.277 -4.699 3.74 1 98.94 149 ASP A CA 1
ATOM 1168 C C . ASP A 1 149 ? -2.84 -5.168 2.355 1 98.94 149 ASP A C 1
ATOM 1170 O O . ASP A 1 149 ? -1.644 -5.25 2.07 1 98.94 149 ASP A O 1
ATOM 1174 N N . THR A 1 150 ? -3.82 -5.48 1.528 1 98.94 150 THR A N 1
ATOM 1175 C CA . THR A 1 150 ? -3.518 -5.852 0.151 1 98.94 150 THR A CA 1
ATOM 1176 C C . THR A 1 150 ? -2.842 -4.699 -0.584 1 98.94 150 THR A C 1
ATOM 1178 O O . THR A 1 150 ? -1.908 -4.91 -1.359 1 98.94 150 THR A O 1
ATOM 1181 N N . GLY A 1 151 ? -3.289 -3.479 -0.339 1 98.94 151 GLY A N 1
ATOM 1182 C CA . GLY A 1 151 ? -2.658 -2.314 -0.94 1 98.94 151 GLY A CA 1
ATOM 1183 C C . GLY A 1 151 ? -1.187 -2.188 -0.595 1 98.94 151 GLY A C 1
ATOM 1184 O O . GLY A 1 151 ? -0.365 -1.88 -1.461 1 98.94 151 GLY A O 1
ATOM 1185 N N . HIS A 1 152 ? -0.835 -2.443 0.654 1 99 152 HIS A N 1
ATOM 1186 C CA . HIS A 1 152 ? 0.563 -2.416 1.066 1 99 152 HIS A CA 1
ATOM 1187 C C . HIS A 1 152 ? 1.398 -3.396 0.247 1 99 152 HIS A C 1
ATOM 1189 O O . HIS A 1 152 ? 2.455 -3.033 -0.274 1 99 152 HIS A O 1
ATOM 1195 N N . ILE A 1 153 ? 0.907 -4.602 0.117 1 99 153 ILE A N 1
ATOM 1196 C CA . ILE A 1 153 ? 1.634 -5.668 -0.565 1 99 153 ILE A CA 1
ATOM 1197 C C . ILE A 1 153 ? 1.718 -5.359 -2.059 1 99 153 ILE A C 1
ATOM 1199 O O . ILE A 1 153 ? 2.785 -5.484 -2.664 1 99 153 ILE A O 1
ATOM 1203 N N . SER A 1 154 ? 0.634 -4.938 -2.625 1 99 154 SER A N 1
ATOM 1204 C CA . SER A 1 154 ? 0.562 -4.621 -4.047 1 99 154 SER A CA 1
ATOM 1205 C C . SER A 1 154 ? 1.521 -3.49 -4.41 1 99 154 SER A C 1
ATOM 1207 O O . SER A 1 154 ? 2.109 -3.492 -5.492 1 99 154 SER A O 1
ATOM 1209 N N . GLN A 1 155 ? 1.644 -2.539 -3.533 1 99 155 GLN A N 1
ATOM 1210 C CA . GLN A 1 155 ? 2.561 -1.438 -3.811 1 99 155 GLN A CA 1
ATOM 1211 C C . GLN A 1 155 ? 4.008 -1.919 -3.826 1 99 155 GLN A C 1
ATOM 1213 O O . GLN A 1 155 ? 4.824 -1.421 -4.605 1 99 155 GLN A O 1
ATOM 1218 N N . ASN A 1 156 ? 4.359 -2.861 -2.959 1 99 156 ASN A N 1
ATOM 1219 C CA . ASN A 1 156 ? 5.68 -3.477 -3.045 1 99 156 ASN A CA 1
ATOM 1220 C C . ASN A 1 156 ? 5.93 -4.082 -4.422 1 99 156 ASN A C 1
ATOM 1222 O O . ASN A 1 156 ? 7.023 -3.945 -4.977 1 99 156 ASN A O 1
ATOM 1226 N N . VAL A 1 157 ? 4.93 -4.711 -4.965 1 99 157 VAL A N 1
ATOM 1227 C CA . VAL A 1 157 ? 5.031 -5.312 -6.289 1 99 157 VAL A CA 1
ATOM 1228 C C . VAL A 1 157 ? 5.246 -4.223 -7.336 1 99 157 VAL A C 1
ATOM 1230 O O . VAL A 1 157 ? 6.105 -4.352 -8.211 1 99 157 VAL A O 1
ATOM 1233 N N . TYR A 1 158 ? 4.469 -3.133 -7.242 1 99 158 TYR A N 1
ATOM 1234 C CA . TYR A 1 158 ? 4.645 -2.008 -8.156 1 99 158 TYR A CA 1
ATOM 1235 C C . TYR A 1 158 ? 6.086 -1.512 -8.133 1 99 158 TYR A C 1
ATOM 1237 O O . TYR A 1 158 ? 6.699 -1.317 -9.188 1 99 158 TYR A O 1
ATOM 1245 N N . LEU A 1 159 ? 6.602 -1.34 -6.969 1 99 159 LEU A N 1
ATOM 1246 C CA . LEU A 1 159 ? 7.93 -0.754 -6.836 1 99 159 LEU A CA 1
ATOM 1247 C C . LEU A 1 159 ? 9.008 -1.731 -7.297 1 99 159 LEU A C 1
ATOM 1249 O O . LEU A 1 159 ? 9.977 -1.331 -7.938 1 99 159 LEU A O 1
ATOM 1253 N N . PHE A 1 160 ? 8.844 -3.006 -6.988 1 99 160 PHE A N 1
ATOM 1254 C CA . PHE A 1 160 ? 9.789 -4.004 -7.48 1 99 160 PHE A CA 1
ATOM 1255 C C . PHE A 1 160 ? 9.797 -4.039 -9 1 99 160 PHE A C 1
ATOM 1257 O O . PHE A 1 160 ? 10.859 -4.121 -9.617 1 99 160 PHE A O 1
ATOM 1264 N N . CYS A 1 161 ? 8.609 -3.992 -9.586 1 98.94 161 CYS A N 1
ATOM 1265 C CA . CYS A 1 161 ? 8.508 -4.02 -11.039 1 98.94 161 CYS A CA 1
ATOM 1266 C C . CYS A 1 161 ? 9.172 -2.793 -11.656 1 98.94 161 CYS A C 1
ATOM 1268 O O . CYS A 1 161 ? 9.914 -2.908 -12.633 1 98.94 161 CYS A O 1
ATOM 1270 N N . ALA A 1 162 ? 8.922 -1.622 -11.094 1 98.88 162 ALA A N 1
ATOM 1271 C CA . ALA A 1 162 ? 9.594 -0.413 -11.57 1 98.88 162 ALA A CA 1
ATOM 1272 C C . ALA A 1 162 ? 11.109 -0.561 -11.5 1 98.88 162 ALA A C 1
ATOM 1274 O O . ALA A 1 162 ? 11.82 -0.188 -12.438 1 98.88 162 ALA A O 1
ATOM 1275 N N . ALA A 1 163 ? 11.578 -1.181 -10.438 1 98.81 163 ALA A N 1
ATOM 1276 C CA . ALA A 1 163 ? 13.008 -1.311 -10.188 1 98.81 163 ALA A CA 1
ATOM 1277 C C . ALA A 1 163 ? 13.633 -2.381 -11.078 1 98.81 163 ALA A C 1
ATOM 1279 O O . ALA A 1 163 ? 14.844 -2.398 -11.289 1 98.81 163 ALA A O 1
ATOM 1280 N N . SER A 1 164 ? 12.828 -3.256 -11.641 1 98.62 164 SER A N 1
ATOM 1281 C CA . SER A 1 164 ? 13.352 -4.418 -12.352 1 98.62 164 SER A CA 1
ATOM 1282 C C . SER A 1 164 ? 13.023 -4.34 -13.844 1 98.62 164 SER A C 1
ATOM 1284 O O . SER A 1 164 ? 13.242 -5.301 -14.586 1 98.62 164 SER A O 1
ATOM 1286 N N . GLY A 1 165 ? 12.445 -3.201 -14.258 1 98.12 165 GLY A N 1
ATOM 1287 C CA . GLY A 1 165 ? 12.102 -3.027 -15.664 1 98.12 165 GLY A CA 1
ATOM 1288 C C . GLY A 1 165 ? 10.906 -3.865 -16.094 1 98.12 165 GLY A C 1
ATOM 1289 O O . GLY A 1 165 ? 10.812 -4.273 -17.25 1 98.12 165 GLY A O 1
ATOM 1290 N N . LEU A 1 166 ? 10.078 -4.227 -15.188 1 98.81 166 LEU A N 1
ATOM 1291 C CA . LEU A 1 166 ? 8.883 -5.012 -15.469 1 98.81 166 LEU A CA 1
ATOM 1292 C C . LEU A 1 166 ? 7.652 -4.113 -15.562 1 98.81 166 LEU A C 1
ATOM 1294 O O . LEU A 1 166 ? 7.633 -3.021 -14.992 1 98.81 166 LEU A O 1
ATOM 1298 N N . ALA A 1 167 ? 6.664 -4.574 -16.312 1 98.69 167 ALA A N 1
ATOM 1299 C CA . ALA A 1 167 ? 5.328 -3.99 -16.375 1 98.69 167 ALA A CA 1
ATOM 1300 C C . ALA A 1 167 ? 4.41 -4.617 -15.328 1 98.69 167 ALA A C 1
ATOM 1302 O O . ALA A 1 167 ? 4.543 -5.801 -15 1 98.69 167 ALA A O 1
ATOM 1303 N N . THR A 1 168 ? 3.475 -3.824 -14.844 1 98.88 168 THR A N 1
ATOM 1304 C CA . THR A 1 168 ? 2.504 -4.355 -13.891 1 98.88 168 THR A CA 1
ATOM 1305 C C . THR A 1 168 ? 1.287 -3.438 -13.789 1 98.88 168 THR A C 1
ATOM 1307 O O . THR A 1 168 ? 1.377 -2.244 -14.094 1 98.88 168 THR A O 1
ATOM 1310 N N . VAL A 1 169 ? 0.186 -4.02 -13.422 1 98.69 169 VAL A N 1
ATOM 1311 C CA . VAL A 1 169 ? -1.017 -3.256 -13.117 1 98.69 169 VAL A CA 1
ATOM 1312 C C . VAL A 1 169 ? -1.909 -4.055 -12.164 1 98.69 169 VAL A C 1
ATOM 1314 O O . VAL A 1 169 ? -2.135 -5.25 -12.375 1 98.69 169 VAL A O 1
ATOM 1317 N N . ALA A 1 170 ? -2.334 -3.408 -11.117 1 98.44 170 ALA A N 1
ATOM 1318 C CA . ALA A 1 170 ? -3.338 -3.98 -10.227 1 98.44 170 ALA A CA 1
ATOM 1319 C C . ALA A 1 170 ? -4.734 -3.883 -10.836 1 98.44 170 ALA A C 1
ATOM 1321 O O . ALA A 1 170 ? -5.082 -2.871 -11.445 1 98.44 170 ALA A O 1
ATOM 1322 N N . ARG A 1 171 ? -5.492 -4.895 -10.609 1 97 171 ARG A N 1
ATOM 1323 C CA . ARG A 1 171 ? -6.832 -4.977 -11.188 1 97 171 ARG A CA 1
ATOM 1324 C C . ARG A 1 171 ? -7.859 -5.348 -10.117 1 97 171 ARG A C 1
ATOM 1326 O O . ARG A 1 171 ? -7.754 -6.398 -9.484 1 97 171 ARG A O 1
ATOM 1333 N N . GLY A 1 172 ? -8.875 -4.508 -9.969 1 93.56 172 GLY A N 1
ATOM 1334 C CA . GLY A 1 172 ? -9.93 -4.73 -8.992 1 93.56 172 GLY A CA 1
ATOM 1335 C C . GLY A 1 172 ? -11.211 -5.258 -9.609 1 93.56 172 GLY A C 1
ATOM 1336 O O . GLY A 1 172 ? -12.078 -5.77 -8.898 1 93.56 172 GLY A O 1
ATOM 1337 N N . LEU A 1 173 ? -11.352 -5.066 -10.836 1 87.69 173 LEU A N 1
ATOM 1338 C CA . LEU A 1 173 ? -12.531 -5.594 -11.508 1 87.69 173 LEU A CA 1
ATOM 1339 C C . LEU A 1 173 ? -12.352 -7.074 -11.836 1 87.69 173 LEU A C 1
ATOM 1341 O O . LEU A 1 173 ? -11.703 -7.422 -12.82 1 87.69 173 LEU A O 1
ATOM 1345 N N . LEU A 1 174 ? -12.898 -7.906 -11.008 1 92.19 174 LEU A N 1
ATOM 1346 C CA . LEU A 1 174 ? -12.812 -9.359 -11.078 1 92.19 174 LEU A CA 1
ATOM 1347 C C . LEU A 1 174 ? -14.188 -9.992 -10.883 1 92.19 174 LEU A C 1
ATOM 1349 O O . LEU A 1 174 ? -15.031 -9.453 -10.164 1 92.19 174 LEU A O 1
ATOM 1353 N N . ASP A 1 175 ? -14.453 -11.055 -11.586 1 94.5 175 ASP A N 1
ATOM 1354 C CA . ASP A 1 175 ? -15.508 -11.953 -11.117 1 94.5 175 ASP A CA 1
ATOM 1355 C C . ASP A 1 175 ? -15.023 -12.805 -9.945 1 94.5 175 ASP A C 1
ATOM 1357 O O . ASP A 1 175 ? -14.617 -13.953 -10.141 1 94.5 175 ASP A O 1
ATOM 1361 N N . ARG A 1 176 ? -15.156 -12.281 -8.781 1 95.62 176 ARG A N 1
ATOM 1362 C CA . ARG A 1 176 ? -14.531 -12.867 -7.594 1 95.62 176 ARG A CA 1
ATOM 1363 C C . ARG A 1 176 ? -15.102 -14.258 -7.309 1 95.62 176 ARG A C 1
ATOM 1365 O O . ARG A 1 176 ? -14.367 -15.164 -6.906 1 95.62 176 ARG A O 1
ATOM 1372 N N . ARG A 1 177 ? -16.344 -14.414 -7.504 1 95.31 177 ARG A N 1
ATOM 1373 C CA . ARG A 1 177 ? -16.969 -15.711 -7.25 1 95.31 177 ARG A CA 1
ATOM 1374 C C . ARG A 1 177 ? -16.453 -16.766 -8.234 1 95.31 177 ARG A C 1
ATOM 1376 O O . ARG A 1 177 ? -16.062 -17.859 -7.828 1 95.31 177 ARG A O 1
ATOM 1383 N N . ALA A 1 178 ? -16.453 -16.422 -9.484 1 97 178 ALA A N 1
ATOM 1384 C CA . ALA A 1 178 ? -15.969 -17.359 -10.5 1 97 178 ALA A CA 1
ATOM 1385 C C . ALA A 1 178 ? -14.492 -17.688 -10.281 1 97 178 ALA A C 1
ATOM 1387 O O . ALA A 1 178 ? -14.086 -18.844 -10.414 1 97 178 ALA A O 1
ATOM 1388 N N . LEU A 1 179 ? -13.727 -16.688 -9.969 1 97.94 179 LEU A N 1
ATOM 1389 C CA . LEU A 1 179 ? -12.305 -16.906 -9.742 1 97.94 179 LEU A CA 1
ATOM 1390 C C . LEU A 1 179 ? -12.07 -17.797 -8.523 1 97.94 179 LEU A C 1
ATOM 1392 O O . LEU A 1 179 ? -11.25 -18.719 -8.57 1 97.94 179 LEU A O 1
ATOM 1396 N N . ALA A 1 180 ? -12.82 -17.578 -7.453 1 98.31 180 ALA A N 1
ATOM 1397 C CA . ALA A 1 180 ? -12.688 -18.406 -6.254 1 98.31 180 ALA A CA 1
ATOM 1398 C C . ALA A 1 180 ? -12.984 -19.859 -6.559 1 98.31 180 ALA A C 1
ATOM 1400 O O . ALA A 1 180 ? -12.297 -20.766 -6.07 1 98.31 180 ALA A O 1
ATOM 1401 N N . THR A 1 181 ? -14 -20.062 -7.316 1 98 181 THR A N 1
ATOM 1402 C CA . THR A 1 181 ? -14.367 -21.422 -7.715 1 98 181 THR A CA 1
ATOM 1403 C C . THR A 1 181 ? -13.258 -22.062 -8.539 1 98 181 THR A C 1
ATOM 1405 O O . THR A 1 181 ? -12.844 -23.188 -8.258 1 98 181 THR A O 1
ATOM 1408 N N . ALA A 1 182 ? -12.719 -21.297 -9.523 1 97.94 182 ALA A N 1
ATOM 1409 C CA . ALA A 1 182 ? -11.648 -21.812 -10.383 1 97.94 182 ALA A CA 1
ATOM 1410 C C . ALA A 1 182 ? -10.398 -22.141 -9.57 1 97.94 182 ALA A C 1
ATOM 1412 O O . ALA A 1 182 ? -9.68 -23.094 -9.891 1 97.94 182 ALA A O 1
ATOM 1413 N N . MET A 1 183 ? -10.188 -21.422 -8.523 1 98.56 183 MET A N 1
ATOM 1414 C CA . MET A 1 183 ? -8.992 -21.562 -7.695 1 98.56 183 MET A CA 1
ATOM 1415 C C . MET A 1 183 ? -9.203 -22.625 -6.613 1 98.56 183 MET A C 1
ATOM 1417 O O . MET A 1 183 ? -8.281 -22.938 -5.859 1 98.56 183 MET A O 1
ATOM 1421 N N . ARG A 1 184 ? -10.414 -23.094 -6.438 1 97.81 184 ARG A N 1
ATOM 1422 C CA . ARG A 1 184 ? -10.758 -24.078 -5.422 1 97.81 184 ARG A CA 1
ATOM 1423 C C . ARG A 1 184 ? -10.516 -23.531 -4.02 1 97.81 184 ARG A C 1
ATOM 1425 O O . ARG A 1 184 ? -9.953 -24.219 -3.17 1 97.81 184 ARG A O 1
ATOM 1432 N N . LEU A 1 185 ? -10.922 -22.359 -3.83 1 98.56 185 LEU A N 1
ATOM 1433 C CA . LEU A 1 185 ? -10.711 -21.734 -2.533 1 98.56 185 LEU A CA 1
ATOM 1434 C C . LEU A 1 185 ? -11.68 -22.297 -1.493 1 98.56 185 LEU A C 1
ATOM 1436 O O . LEU A 1 185 ? -12.828 -22.609 -1.813 1 98.56 185 LEU A O 1
ATOM 1440 N N . ALA A 1 186 ? -11.203 -22.375 -0.297 1 98.06 186 ALA A N 1
ATOM 1441 C CA . ALA A 1 186 ? -12.039 -22.766 0.835 1 98.06 186 ALA A CA 1
ATOM 1442 C C . ALA A 1 186 ? -13.039 -21.672 1.177 1 98.06 186 ALA A C 1
ATOM 1444 O O . ALA A 1 186 ? -12.891 -20.531 0.738 1 98.06 186 ALA A O 1
ATOM 1445 N N . PRO A 1 187 ? -14.094 -21.938 1.944 1 96.62 187 PRO A N 1
ATOM 1446 C CA . PRO A 1 187 ? -15.164 -20.984 2.248 1 96.62 187 PRO A CA 1
ATOM 1447 C C . PRO A 1 187 ? -14.656 -19.766 3.004 1 96.62 187 PRO A C 1
ATOM 1449 O O . PRO A 1 187 ? -15.289 -18.703 2.965 1 96.62 187 PRO A O 1
ATOM 1452 N N . ASP A 1 188 ? -13.562 -19.891 3.695 1 97.38 188 ASP A N 1
ATOM 1453 C CA . ASP A 1 188 ? -13.062 -18.75 4.473 1 97.38 188 ASP A CA 1
ATOM 1454 C C . ASP A 1 188 ? -12.031 -17.953 3.682 1 97.38 188 ASP A C 1
ATOM 1456 O O . ASP A 1 188 ? -11.367 -17.078 4.227 1 97.38 188 ASP A O 1
ATOM 1460 N N . GLN A 1 189 ? -11.812 -18.297 2.479 1 98.5 189 GLN A N 1
ATOM 1461 C CA . GLN A 1 189 ? -10.883 -17.562 1.62 1 98.5 189 GLN A CA 1
ATOM 1462 C C . GLN A 1 189 ? -11.617 -16.641 0.656 1 98.5 189 GLN A C 1
ATOM 1464 O O . GLN A 1 189 ? -12.609 -17.047 0.045 1 98.5 189 GLN A O 1
ATOM 1469 N N . ARG A 1 190 ? -11.117 -15.375 0.567 1 98.25 190 ARG A N 1
ATOM 1470 C CA . ARG A 1 190 ? -11.75 -14.359 -0.275 1 98.25 190 ARG A CA 1
ATOM 1471 C C . ARG A 1 190 ? -10.734 -13.711 -1.206 1 98.25 190 ARG A C 1
ATOM 1473 O O . ARG A 1 190 ? -9.664 -13.281 -0.764 1 98.25 190 ARG A O 1
ATOM 1480 N N . VAL A 1 191 ? -11.07 -13.641 -2.486 1 98.56 191 VAL A N 1
ATOM 1481 C CA . VAL A 1 191 ? -10.234 -12.922 -3.445 1 98.56 191 VAL A CA 1
ATOM 1482 C C . VAL A 1 191 ? -10.352 -11.422 -3.209 1 98.56 191 VAL A C 1
ATOM 1484 O O . VAL A 1 191 ? -11.461 -10.875 -3.154 1 98.56 191 VAL A O 1
ATOM 1487 N N . ILE A 1 192 ? -9.25 -10.742 -3.135 1 98.5 192 ILE A N 1
ATOM 1488 C CA . ILE A 1 192 ? -9.258 -9.312 -2.859 1 98.5 192 ILE A CA 1
ATOM 1489 C C . ILE A 1 192 ? -8.859 -8.539 -4.117 1 98.5 192 ILE A C 1
ATOM 1491 O O . ILE A 1 192 ? -9.539 -7.594 -4.516 1 98.5 192 ILE A O 1
ATOM 1495 N N . LEU A 1 193 ? -7.824 -8.914 -4.785 1 98.62 193 LEU A N 1
ATOM 1496 C CA . LEU A 1 193 ? -7.195 -8.172 -5.875 1 98.62 193 LEU A CA 1
ATOM 1497 C C . LEU A 1 193 ? -6.406 -9.109 -6.785 1 98.62 193 LEU A C 1
ATOM 1499 O O . LEU A 1 193 ? -5.965 -10.18 -6.352 1 98.62 193 LEU A O 1
ATOM 1503 N N . ALA A 1 194 ? -6.27 -8.805 -7.984 1 98.69 194 ALA A N 1
ATOM 1504 C CA . ALA A 1 194 ? -5.281 -9.414 -8.875 1 98.69 194 ALA A CA 1
ATOM 1505 C C . ALA A 1 194 ? -4.309 -8.367 -9.414 1 98.69 194 ALA A C 1
ATOM 1507 O O . ALA A 1 194 ? -4.621 -7.176 -9.43 1 98.69 194 ALA A O 1
ATOM 1508 N N . GLN A 1 195 ? -3.146 -8.789 -9.82 1 98.81 195 GLN A N 1
ATOM 1509 C CA . GLN A 1 195 ? -2.119 -7.902 -10.352 1 98.81 195 GLN A CA 1
ATOM 1510 C C . GLN A 1 195 ? -1.277 -8.609 -11.406 1 98.81 195 GLN A C 1
ATOM 1512 O O . GLN A 1 195 ? -0.645 -9.633 -11.125 1 98.81 195 GLN A O 1
ATOM 1517 N N . SER A 1 196 ? -1.317 -8.109 -12.641 1 98.62 196 SER A N 1
ATOM 1518 C CA . SER A 1 196 ? -0.549 -8.68 -13.734 1 98.62 196 SER A CA 1
ATOM 1519 C C . SER A 1 196 ? 0.896 -8.195 -13.719 1 98.62 196 SER A C 1
ATOM 1521 O O . SER A 1 196 ? 1.154 -7.016 -13.469 1 98.62 196 SER A O 1
ATOM 1523 N N . VAL A 1 197 ? 1.831 -9.086 -13.969 1 98.88 197 VAL A N 1
ATOM 1524 C CA . VAL A 1 197 ? 3.254 -8.773 -14 1 98.88 197 VAL A CA 1
ATOM 1525 C C . VAL A 1 197 ? 3.906 -9.445 -15.211 1 98.88 197 VAL A C 1
ATOM 1527 O O . VAL A 1 197 ? 3.627 -10.602 -15.508 1 98.88 197 VAL A O 1
ATOM 1530 N N . GLY A 1 198 ? 4.734 -8.773 -15.844 1 98.69 198 GLY A N 1
ATOM 1531 C CA . GLY A 1 198 ? 5.523 -9.289 -16.953 1 98.69 198 GLY A CA 1
ATOM 1532 C C . GLY A 1 198 ? 6.469 -8.258 -17.547 1 98.69 198 GLY A C 1
ATOM 1533 O O . GLY A 1 198 ? 6.566 -7.137 -17.031 1 98.69 198 GLY A O 1
ATOM 1534 N N . TYR A 1 199 ? 7.195 -8.648 -18.562 1 98.44 199 TYR A N 1
ATOM 1535 C CA . TYR A 1 199 ? 8 -7.691 -19.312 1 98.44 199 TYR A CA 1
ATOM 1536 C C . TYR A 1 199 ? 7.117 -6.812 -20.188 1 98.44 199 TYR A C 1
ATOM 1538 O O . TYR A 1 199 ? 6.086 -7.262 -20.703 1 98.44 199 TYR A O 1
ATOM 1546 N N . PRO A 1 200 ? 7.543 -5.574 -20.297 1 97.62 200 PRO A N 1
ATOM 1547 C CA . PRO A 1 200 ? 6.777 -4.746 -21.234 1 97.62 200 PRO A CA 1
ATOM 1548 C C . PRO A 1 200 ? 6.809 -5.285 -22.656 1 97.62 200 PRO A C 1
ATOM 1550 O O . PRO A 1 200 ? 7.797 -5.895 -23.078 1 97.62 200 PRO A O 1
ATOM 1553 N N . ALA A 1 201 ? 5.734 -5.023 -23.391 1 94.62 201 ALA A N 1
ATOM 1554 C CA . ALA A 1 201 ? 5.629 -5.496 -24.766 1 94.62 201 ALA A CA 1
ATOM 1555 C C . ALA A 1 201 ? 6.621 -4.773 -25.672 1 94.62 201 ALA A C 1
ATOM 1557 O O . ALA A 1 201 ? 6.984 -3.625 -25.406 1 94.62 201 ALA A O 1
ATOM 1558 N N . MET B 1 1 ? -31.844 37.5 -3.838 1 29.66 1 MET B N 1
ATOM 1559 C CA . MET B 1 1 ? -30.859 36.906 -4.746 1 29.66 1 MET B CA 1
ATOM 1560 C C . MET B 1 1 ? -29.5 36.812 -4.074 1 29.66 1 MET B C 1
ATOM 1562 O O . MET B 1 1 ? -28.688 37.75 -4.141 1 29.66 1 MET B O 1
ATOM 1566 N N . THR B 1 2 ? -29.281 36.281 -2.836 1 31.95 2 THR B N 1
ATOM 1567 C CA . THR B 1 2 ? -28.156 36.312 -1.912 1 31.95 2 THR B CA 1
ATOM 1568 C C . THR B 1 2 ? -26.984 35.531 -2.459 1 31.95 2 THR B C 1
ATOM 1570 O O . THR B 1 2 ? -27.141 34.375 -2.838 1 31.95 2 THR B O 1
ATOM 1573 N N . HIS B 1 3 ? -26.047 36.219 -3.145 1 34.44 3 HIS B N 1
ATOM 1574 C CA . HIS B 1 3 ? -24.859 35.656 -3.768 1 34.44 3 HIS B CA 1
ATOM 1575 C C . HIS B 1 3 ? -24.094 34.75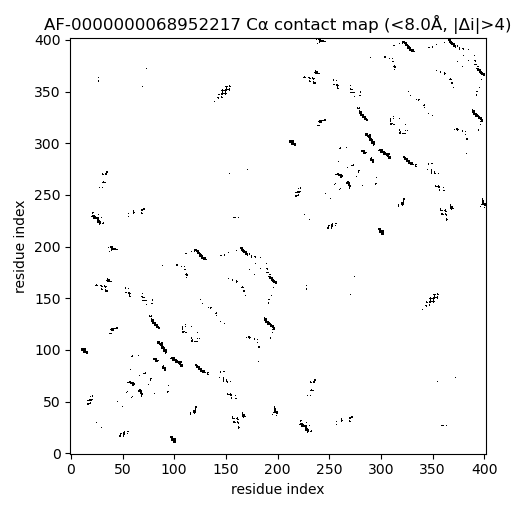 -2.797 1 34.44 3 HIS B C 1
ATOM 1577 O O . HIS B 1 3 ? -23.891 35.125 -1.641 1 34.44 3 HIS B O 1
ATOM 1583 N N . PRO B 1 4 ? -24.109 33.469 -2.939 1 38.75 4 PRO B N 1
ATOM 1584 C CA . PRO B 1 4 ? -23.359 32.656 -1.985 1 38.75 4 PRO B CA 1
ATOM 1585 C C . PRO B 1 4 ? -21.938 33.156 -1.757 1 38.75 4 PRO B C 1
ATOM 1587 O O . PRO B 1 4 ? -21.312 33.688 -2.68 1 38.75 4 PRO B O 1
ATOM 1590 N N . ILE B 1 5 ? -21.562 33.719 -0.641 1 36.78 5 ILE B N 1
ATOM 1591 C CA . ILE B 1 5 ? -20.234 34.156 -0.215 1 36.78 5 ILE B CA 1
ATOM 1592 C C . ILE B 1 5 ? -19.203 33.125 -0.63 1 36.78 5 ILE B C 1
ATOM 1594 O O . ILE B 1 5 ? -19.25 31.969 -0.173 1 36.78 5 ILE B O 1
ATOM 1598 N N . VAL B 1 6 ? -18.797 33.031 -1.876 1 37.34 6 VAL B N 1
ATOM 1599 C CA . VAL B 1 6 ? -17.562 32.344 -2.227 1 37.34 6 VAL B CA 1
ATOM 1600 C C . VAL B 1 6 ? -16.453 32.75 -1.237 1 37.34 6 VAL B C 1
ATOM 1602 O O . VAL B 1 6 ? -16.125 33.906 -1.094 1 37.34 6 VAL B O 1
ATOM 1605 N N . LEU B 1 7 ? -16.234 32.062 -0.125 1 37.84 7 LEU B N 1
ATOM 1606 C CA . LEU B 1 7 ? -15.102 32.312 0.753 1 37.84 7 LEU B CA 1
ATOM 1607 C C . LEU B 1 7 ? -13.859 32.656 -0.056 1 37.84 7 LEU B C 1
ATOM 1609 O O . LEU B 1 7 ? -13.477 31.922 -0.959 1 37.84 7 LEU B O 1
ATOM 1613 N N . SER B 1 8 ? -13.492 33.75 -0.566 1 39.03 8 SER B N 1
ATOM 1614 C CA . SER B 1 8 ? -12.281 34.312 -1.17 1 39.03 8 SER B CA 1
ATOM 1615 C C . SER B 1 8 ? -11.039 33.594 -0.661 1 39.03 8 SER B C 1
ATOM 1617 O O . SER B 1 8 ? -10.93 33.281 0.531 1 39.03 8 SER B O 1
ATOM 1619 N N . GLU B 1 9 ? -10.258 32.656 -1.341 1 44.88 9 GLU B N 1
ATOM 1620 C CA . GLU B 1 9 ? -8.945 32.062 -1.147 1 44.88 9 GLU B CA 1
ATOM 1621 C C . GLU B 1 9 ? -7.965 33.031 -0.512 1 44.88 9 GLU B C 1
ATOM 1623 O O . GLU B 1 9 ? -6.77 32.75 -0.418 1 44.88 9 GLU B O 1
ATOM 1628 N N . ALA B 1 10 ? -8.156 34.344 -0.52 1 52.22 10 ALA B N 1
ATOM 1629 C CA . ALA B 1 10 ? -7.289 35.438 -0.166 1 52.22 10 ALA B CA 1
ATOM 1630 C C . ALA B 1 10 ? -6.594 35.219 1.17 1 52.22 10 ALA B C 1
ATOM 1632 O O . ALA B 1 10 ? -5.496 35.719 1.406 1 52.22 10 ALA B O 1
ATOM 1633 N N . GLY B 1 11 ? -7.148 34.406 2.125 1 65.19 11 GLY B N 1
ATOM 1634 C CA . GLY B 1 11 ? -6.719 34.344 3.512 1 65.19 11 GLY B CA 1
ATOM 1635 C C . GLY B 1 11 ? -6.145 33 3.91 1 65.19 11 GLY B C 1
ATOM 1636 O O . GLY B 1 11 ? -5.887 32.75 5.09 1 65.19 11 GLY B O 1
ATOM 1637 N N . ALA B 1 12 ? -5.941 32.031 2.914 1 74.75 12 ALA B N 1
ATOM 1638 C CA . ALA B 1 12 ? -5.336 30.781 3.324 1 74.75 12 ALA B CA 1
ATOM 1639 C C . ALA B 1 12 ? -3.842 30.938 3.594 1 74.75 12 ALA B C 1
ATOM 1641 O O . ALA B 1 12 ? -3.154 31.672 2.873 1 74.75 12 ALA B O 1
ATOM 1642 N N . GLU B 1 13 ? -3.451 30.375 4.609 1 93 13 GLU B N 1
ATOM 1643 C CA . GLU B 1 13 ? -2.037 30.297 4.965 1 93 13 GLU B CA 1
ATOM 1644 C C . GLU B 1 13 ? -1.392 29.031 4.426 1 93 13 GLU B C 1
ATOM 1646 O O . GLU B 1 13 ? -1.994 27.953 4.473 1 93 13 GLU B O 1
ATOM 1651 N N . TYR B 1 14 ? -0.247 29.203 3.803 1 94.75 14 TYR B N 1
ATOM 1652 C CA . TYR B 1 14 ? 0.463 28.078 3.193 1 94.75 14 TYR B CA 1
ATOM 1653 C C . TYR B 1 14 ? 1.866 27.953 3.773 1 94.75 14 TYR B C 1
ATOM 1655 O O . TYR B 1 14 ? 2.463 28.938 4.207 1 94.75 14 TYR B O 1
ATOM 1663 N N . LEU B 1 15 ? 2.307 26.703 3.828 1 94.25 15 LEU B N 1
ATOM 1664 C CA . LEU B 1 15 ? 3.719 26.375 3.99 1 94.25 15 LEU B CA 1
ATOM 1665 C C . LEU B 1 15 ? 4.309 25.859 2.686 1 94.25 15 LEU B C 1
ATOM 1667 O O . LEU B 1 15 ? 3.881 24.812 2.178 1 94.25 15 LEU B O 1
ATOM 1671 N N . LYS B 1 16 ? 5.238 26.625 2.121 1 94.56 16 LYS B N 1
ATOM 1672 C CA . LYS B 1 16 ? 5.91 26.141 0.92 1 94.56 16 LYS B CA 1
ATOM 1673 C C . LYS B 1 16 ? 6.879 25 1.252 1 94.56 16 LYS B C 1
ATOM 1675 O O . LYS B 1 16 ? 7.656 25.109 2.201 1 94.56 16 LYS B O 1
ATOM 1680 N N . LEU B 1 17 ? 6.816 24 0.478 1 97.81 17 LEU B N 1
ATOM 1681 C CA . LEU B 1 17 ? 7.727 22.875 0.639 1 97.81 17 LEU B CA 1
ATOM 1682 C C . LEU B 1 17 ? 8.945 23.016 -0.266 1 97.81 17 LEU B C 1
ATOM 1684 O O . LEU B 1 17 ? 8.812 23.422 -1.427 1 97.81 17 LEU B O 1
ATOM 1688 N N . PRO B 1 18 ? 10.141 22.797 0.269 1 98.31 18 PRO B N 1
ATOM 1689 C CA . PRO B 1 18 ? 11.281 22.734 -0.647 1 98.31 18 PRO B CA 1
ATOM 1690 C C . PRO B 1 18 ? 11.148 21.609 -1.682 1 98.31 18 PRO B C 1
ATOM 1692 O O . PRO B 1 18 ? 10.352 20.688 -1.495 1 98.31 18 PRO B O 1
ATOM 1695 N N . PRO B 1 19 ? 11.891 21.734 -2.807 1 98.12 19 PRO B N 1
ATOM 1696 C CA . PRO B 1 19 ? 11.844 20.625 -3.76 1 98.12 19 PRO B CA 1
ATOM 1697 C C . PRO B 1 19 ? 12.195 19.281 -3.121 1 98.12 19 PRO B C 1
ATOM 1699 O O . PRO B 1 19 ? 13.195 19.188 -2.402 1 98.12 19 PRO B O 1
ATOM 1702 N N . PRO B 1 20 ? 11.391 18.344 -3.348 1 98.56 20 PRO B N 1
ATOM 1703 C CA . PRO B 1 20 ? 11.695 17.031 -2.764 1 98.56 20 PRO B CA 1
ATOM 1704 C C . PRO B 1 20 ? 12.844 16.328 -3.471 1 98.56 20 PRO B C 1
ATOM 1706 O O . PRO B 1 20 ? 13.094 16.562 -4.656 1 98.56 20 PRO B O 1
ATOM 1709 N N . GLN B 1 21 ? 13.531 15.5 -2.711 1 98.56 21 GLN B N 1
ATOM 1710 C CA . GLN B 1 21 ? 14.414 14.531 -3.361 1 98.56 21 GLN B CA 1
ATOM 1711 C C . GLN B 1 21 ? 13.602 13.445 -4.059 1 98.56 21 GLN B C 1
ATOM 1713 O O . GLN B 1 21 ? 12.781 12.773 -3.432 1 98.56 21 GLN B O 1
ATOM 1718 N N . THR B 1 22 ? 13.828 13.227 -5.324 1 98.56 22 THR B N 1
ATOM 1719 C CA . THR B 1 22 ? 12.977 12.305 -6.059 1 98.56 22 THR B CA 1
ATOM 1720 C C . THR B 1 22 ? 13.789 11.164 -6.652 1 98.56 22 THR B C 1
ATOM 1722 O O . THR B 1 22 ? 13.273 10.352 -7.426 1 98.56 22 THR B O 1
ATOM 1725 N N . GLU B 1 23 ? 15.07 11.086 -6.336 1 98.38 23 GLU B N 1
ATOM 1726 C CA . GLU B 1 23 ? 15.922 9.992 -6.801 1 98.38 23 GLU B CA 1
ATOM 1727 C C . GLU B 1 23 ? 16.984 9.641 -5.766 1 98.38 23 GLU B C 1
ATOM 1729 O O . GLU B 1 23 ? 17.266 10.438 -4.863 1 98.38 23 GLU B O 1
ATOM 1734 N N . GLY B 1 24 ? 17.438 8.43 -5.93 1 97.56 24 GLY B N 1
ATOM 1735 C CA . GLY B 1 24 ? 18.547 8 -5.078 1 97.56 24 GLY B CA 1
ATOM 1736 C C . GLY B 1 24 ? 18.078 7.484 -3.725 1 97.56 24 GLY B C 1
ATOM 1737 O O . GLY B 1 24 ? 17.031 6.863 -3.617 1 97.56 24 GLY B O 1
ATOM 1738 N N . GLY B 1 25 ? 19.047 7.574 -2.67 1 97.06 25 GLY B N 1
ATOM 1739 C CA . GLY B 1 25 ? 18.766 7.062 -1.338 1 97.06 25 GLY B CA 1
ATOM 1740 C C . GLY B 1 25 ? 19.062 5.582 -1.192 1 97.06 25 GLY B C 1
ATOM 1741 O O . GLY B 1 25 ? 19.875 5.031 -1.945 1 97.06 25 GLY B O 1
ATOM 1742 N N . MET B 1 26 ? 18.453 4.977 -0.223 1 98.69 26 MET B N 1
ATOM 1743 C CA . MET B 1 26 ? 18.656 3.559 0.066 1 98.69 26 MET B CA 1
ATOM 1744 C C . MET B 1 26 ? 18.062 2.689 -1.041 1 98.69 26 MET B C 1
ATOM 1746 O O . MET B 1 26 ? 16.984 2.979 -1.552 1 98.69 26 MET B O 1
ATOM 1750 N N . PRO B 1 27 ? 18.75 1.6 -1.42 1 98.88 27 PRO B N 1
ATOM 1751 C CA . PRO B 1 27 ? 18.172 0.668 -2.391 1 98.88 27 PRO B CA 1
ATOM 1752 C C . PRO B 1 27 ? 16.828 0.096 -1.935 1 98.88 27 PRO B C 1
ATOM 1754 O O . PRO B 1 27 ? 16.641 -0.169 -0.745 1 98.88 27 PRO B O 1
ATOM 1757 N N . LEU B 1 28 ? 15.938 -0.176 -2.908 1 98.94 28 LEU B N 1
ATOM 1758 C CA . LEU B 1 28 ? 14.57 -0.613 -2.639 1 98.94 28 LEU B CA 1
ATOM 1759 C C . LEU B 1 28 ? 14.562 -1.885 -1.798 1 98.94 28 LEU B C 1
ATOM 1761 O O . LEU B 1 28 ? 13.859 -1.964 -0.791 1 98.94 28 LEU B O 1
ATOM 1765 N N . LEU B 1 29 ? 15.336 -2.898 -2.184 1 98.94 29 LEU B N 1
ATOM 1766 C CA . LEU B 1 29 ? 15.281 -4.176 -1.48 1 98.94 29 LEU B CA 1
ATOM 1767 C C . LEU B 1 29 ? 15.82 -4.039 -0.061 1 98.94 29 LEU B C 1
ATOM 1769 O O . LEU B 1 29 ? 15.336 -4.703 0.858 1 98.94 29 LEU B O 1
ATOM 1773 N N . THR B 1 30 ? 16.75 -3.156 0.131 1 98.94 30 THR B N 1
ATOM 1774 C CA . THR B 1 30 ? 17.25 -2.881 1.474 1 98.94 30 THR B CA 1
ATOM 1775 C C . THR B 1 30 ? 16.188 -2.193 2.318 1 98.94 30 THR B C 1
ATOM 1777 O O . THR B 1 30 ? 16.031 -2.492 3.504 1 98.94 30 THR B O 1
ATOM 1780 N N . ALA B 1 31 ? 15.453 -1.266 1.722 1 98.94 31 ALA B N 1
ATOM 1781 C CA . ALA B 1 31 ? 14.344 -0.628 2.426 1 98.94 31 ALA B CA 1
ATOM 1782 C C . ALA B 1 31 ? 13.289 -1.654 2.836 1 98.94 31 ALA B C 1
ATOM 1784 O O . ALA B 1 31 ? 12.766 -1.6 3.949 1 98.94 31 ALA B O 1
ATOM 1785 N N . LEU B 1 32 ? 13 -2.584 1.927 1 98.94 32 LEU B N 1
ATOM 1786 C CA . LEU B 1 32 ? 12.047 -3.648 2.223 1 98.94 32 LEU B CA 1
ATOM 1787 C C . LEU B 1 32 ? 12.555 -4.539 3.35 1 98.94 32 LEU B C 1
ATOM 1789 O O . LEU B 1 32 ? 11.789 -4.969 4.211 1 98.94 32 LEU B O 1
ATOM 1793 N N . LEU B 1 33 ? 13.789 -4.82 3.322 1 98.94 33 LEU B N 1
ATOM 1794 C CA . LEU B 1 33 ? 14.414 -5.629 4.363 1 98.94 33 LEU B CA 1
ATOM 1795 C C . LEU B 1 33 ? 14.297 -4.949 5.727 1 98.94 33 LEU B C 1
ATOM 1797 O O . LEU B 1 33 ? 14.109 -5.621 6.742 1 98.94 33 LEU B O 1
ATOM 1801 N N . GLN B 1 34 ? 14.336 -3.633 5.727 1 98.81 34 GLN B N 1
ATOM 1802 C CA . GLN B 1 34 ? 14.375 -2.873 6.973 1 98.81 34 GLN B CA 1
ATOM 1803 C C . GLN B 1 34 ? 12.977 -2.404 7.367 1 98.81 34 GLN B C 1
ATOM 1805 O O . GLN B 1 34 ? 12.789 -1.819 8.438 1 98.81 34 GLN B O 1
ATOM 1810 N N . ARG B 1 35 ? 11.984 -2.615 6.547 1 98.88 35 ARG B N 1
ATOM 1811 C CA . ARG B 1 35 ? 10.633 -2.16 6.828 1 98.88 35 ARG B CA 1
ATOM 1812 C C . ARG B 1 35 ? 10.086 -2.809 8.102 1 98.88 35 ARG B C 1
ATOM 1814 O O . ARG B 1 35 ? 10.086 -4.035 8.219 1 98.88 35 ARG B O 1
ATOM 1821 N N . ARG B 1 36 ? 9.602 -2.023 8.977 1 98.75 36 ARG B N 1
ATOM 1822 C CA . ARG B 1 36 ? 8.945 -2.461 10.203 1 98.75 36 ARG B CA 1
ATOM 1823 C C . ARG B 1 36 ? 8.039 -1.365 10.766 1 98.75 36 ARG B C 1
ATOM 1825 O O . ARG B 1 36 ? 8.18 -0.195 10.406 1 98.75 36 ARG B O 1
ATOM 1832 N N . SER B 1 37 ? 7.164 -1.773 11.633 1 98.69 37 SER B N 1
ATOM 1833 C CA . SER B 1 37 ? 6.375 -0.809 12.398 1 98.69 37 SER B CA 1
ATOM 1834 C C . SER B 1 37 ? 7.031 -0.493 13.734 1 98.69 37 SER B C 1
ATOM 1836 O O . SER B 1 37 ? 7.5 -1.396 14.43 1 98.69 37 SER B O 1
ATOM 1838 N N . THR B 1 38 ? 7.18 0.738 13.984 1 98 38 THR B N 1
ATOM 1839 C CA . THR B 1 38 ? 7.727 1.224 15.242 1 98 38 THR B CA 1
ATOM 1840 C C . THR B 1 38 ? 6.766 2.207 15.906 1 98 38 THR B C 1
ATOM 1842 O O . THR B 1 38 ? 6.242 3.109 15.25 1 98 38 THR B O 1
ATOM 1845 N N . ARG B 1 39 ? 6.574 2.109 17.219 1 96.88 39 ARG B N 1
ATOM 1846 C CA . ARG B 1 39 ? 5.508 2.838 17.891 1 96.88 39 ARG B CA 1
ATOM 1847 C C . ARG B 1 39 ? 6.074 3.732 19 1 96.88 39 ARG B C 1
ATOM 1849 O O . ARG B 1 39 ? 5.355 4.129 19.906 1 96.88 39 ARG B O 1
ATOM 1856 N N . HIS B 1 40 ? 7.316 3.99 18.984 1 97 40 HIS B N 1
ATOM 1857 C CA . HIS B 1 40 ? 7.988 4.906 19.891 1 97 40 HIS B CA 1
ATOM 1858 C C . HIS B 1 40 ? 8.734 5.996 19.141 1 97 40 HIS B C 1
ATOM 1860 O O . HIS B 1 40 ? 9.508 5.703 18.219 1 97 40 HIS B O 1
ATOM 1866 N N . PHE B 1 41 ? 8.578 7.227 19.578 1 97.69 41 PHE B N 1
ATOM 1867 C CA . PHE B 1 41 ? 9.062 8.352 18.781 1 97.69 41 PHE B CA 1
ATOM 1868 C C . PHE B 1 41 ? 9.797 9.359 19.656 1 97.69 41 PHE B C 1
ATOM 1870 O O . PHE B 1 41 ? 9.391 9.617 20.797 1 97.69 41 PHE B O 1
ATOM 1877 N N . ALA B 1 42 ? 10.859 9.914 19.094 1 96.94 42 ALA B N 1
ATOM 1878 C CA . ALA B 1 42 ? 11.461 11.117 19.656 1 96.94 42 ALA B CA 1
ATOM 1879 C C . ALA B 1 42 ? 10.617 12.352 19.344 1 96.94 42 ALA B C 1
ATOM 1881 O O . ALA B 1 42 ? 9.914 12.391 18.344 1 96.94 42 ALA B O 1
ATOM 1882 N N . ALA B 1 43 ? 10.789 13.367 20.141 1 93.81 43 ALA B N 1
ATOM 1883 C CA . ALA B 1 43 ? 10.008 14.594 19.984 1 93.81 43 ALA B CA 1
ATOM 1884 C C . ALA B 1 43 ? 10.578 15.469 18.875 1 93.81 43 ALA B C 1
ATOM 1886 O O . ALA B 1 43 ? 9.922 16.406 18.422 1 93.81 43 ALA B O 1
ATOM 1887 N N . ARG B 1 44 ? 11.688 15.102 18.391 1 95.56 44 ARG B N 1
ATOM 1888 C CA . ARG B 1 44 ? 12.391 15.898 17.391 1 95.56 44 ARG B CA 1
ATOM 1889 C C . ARG B 1 44 ? 11.555 16.047 16.125 1 95.56 44 ARG B C 1
ATOM 1891 O O . ARG B 1 44 ? 11.031 15.07 15.602 1 95.56 44 ARG B O 1
ATOM 1898 N N . ASN B 1 45 ? 11.492 17.344 15.672 1 96.5 45 ASN B N 1
ATOM 1899 C CA . ASN B 1 45 ? 10.742 17.609 14.445 1 96.5 45 ASN B CA 1
ATOM 1900 C C . ASN B 1 45 ? 11.469 17.109 13.211 1 96.5 45 ASN B C 1
ATOM 1902 O O . ASN B 1 45 ? 12.703 17.047 13.195 1 96.5 45 ASN B O 1
ATOM 1906 N N . LEU B 1 46 ? 10.672 16.781 12.211 1 97.31 46 LEU B N 1
ATOM 1907 C CA . LEU B 1 46 ? 11.266 16.562 10.898 1 97.31 46 LEU B CA 1
ATOM 1908 C C . LEU B 1 46 ? 11.633 17.891 10.25 1 97.31 46 LEU B C 1
ATOM 1910 O O . LEU B 1 46 ? 10.891 18.875 10.352 1 97.31 46 LEU B O 1
ATOM 1914 N N . ASP B 1 47 ? 12.742 17.969 9.648 1 95.88 47 ASP B N 1
ATOM 1915 C CA . ASP B 1 47 ? 13.023 19.188 8.898 1 95.88 47 ASP B CA 1
ATOM 1916 C C . ASP B 1 47 ? 12.203 19.25 7.609 1 95.88 47 ASP B C 1
ATOM 1918 O O . ASP B 1 47 ? 11.688 18.219 7.156 1 95.88 47 ASP B O 1
ATOM 1922 N N . ASP B 1 48 ? 12.195 20.422 7.004 1 97.25 48 ASP B N 1
ATOM 1923 C CA . ASP B 1 48 ? 11.32 20.672 5.867 1 97.25 48 ASP B CA 1
ATOM 1924 C C . ASP B 1 48 ? 11.719 19.828 4.664 1 97.25 48 ASP B C 1
ATOM 1926 O O . ASP B 1 48 ? 10.859 19.406 3.889 1 97.25 48 ASP B O 1
ATOM 1930 N N . THR B 1 49 ? 12.984 19.641 4.453 1 98.06 49 THR B N 1
ATOM 1931 C CA . THR B 1 49 ? 13.461 18.844 3.318 1 98.06 49 THR B CA 1
ATOM 1932 C C . THR B 1 49 ? 13.031 17.391 3.451 1 98.06 49 THR B C 1
ATOM 1934 O O . THR B 1 49 ? 12.57 16.781 2.482 1 98.06 49 THR B O 1
ATOM 1937 N N . LEU B 1 50 ? 13.203 16.875 4.648 1 98.5 50 LEU B N 1
ATOM 1938 C CA . LEU B 1 50 ? 12.789 15.5 4.922 1 98.5 50 LEU B CA 1
ATOM 1939 C C . LEU B 1 50 ? 11.273 15.344 4.789 1 98.5 50 LEU B C 1
ATOM 1941 O O . LEU B 1 50 ? 10.797 14.391 4.184 1 98.5 50 LEU B O 1
ATOM 1945 N N . LEU B 1 51 ? 10.523 16.281 5.324 1 98.81 51 LEU B N 1
ATOM 1946 C CA . LEU B 1 51 ? 9.062 16.281 5.215 1 98.81 51 LEU B CA 1
ATOM 1947 C C . LEU B 1 51 ? 8.633 16.328 3.754 1 98.81 51 LEU B C 1
ATOM 1949 O O . LEU B 1 51 ? 7.738 15.586 3.338 1 98.81 51 LEU B O 1
ATOM 1953 N N . SER B 1 52 ? 9.258 17.188 3.008 1 98.88 52 SER B N 1
ATOM 1954 C CA . SER B 1 52 ? 8.945 17.344 1.591 1 98.88 52 SER B CA 1
ATOM 1955 C C . SER B 1 52 ? 9.156 16.031 0.836 1 98.88 52 SER B C 1
ATOM 1957 O O . SER B 1 52 ? 8.281 15.602 0.079 1 98.88 52 SER B O 1
ATOM 1959 N N . SER B 1 53 ? 10.281 15.383 1.045 1 98.94 53 SER B N 1
ATOM 1960 C CA . SER B 1 53 ? 10.602 14.141 0.355 1 98.94 53 SER B CA 1
ATOM 1961 C C . SER B 1 53 ? 9.68 13.008 0.804 1 98.94 53 SER B C 1
ATOM 1963 O O . SER B 1 53 ? 9.297 12.156 -0.002 1 98.94 53 SER B O 1
ATOM 1965 N N . LEU B 1 54 ? 9.352 13.023 2.084 1 98.94 54 LEU B N 1
ATOM 1966 C CA . LEU B 1 54 ? 8.422 12.023 2.605 1 98.94 54 LEU B CA 1
ATOM 1967 C C . LEU B 1 54 ? 7.062 12.141 1.926 1 98.94 54 LEU B C 1
ATOM 1969 O O . LEU B 1 54 ? 6.492 11.141 1.496 1 98.94 54 LEU B O 1
ATOM 1973 N N . LEU B 1 55 ? 6.562 13.344 1.848 1 98.94 55 LEU B N 1
ATOM 1974 C CA . LEU B 1 55 ? 5.246 13.562 1.26 1 98.94 55 LEU B CA 1
ATOM 1975 C C . LEU B 1 55 ? 5.25 13.227 -0.226 1 98.94 55 LEU B C 1
ATOM 1977 O O . LEU B 1 55 ? 4.27 12.688 -0.747 1 98.94 55 LEU B O 1
ATOM 1981 N N . TRP B 1 56 ? 6.34 13.531 -0.907 1 98.94 56 TRP B N 1
ATOM 1982 C CA . TRP B 1 56 ? 6.445 13.148 -2.312 1 98.94 56 TRP B CA 1
ATOM 1983 C C . TRP B 1 56 ? 6.461 11.633 -2.469 1 98.94 56 TRP B C 1
ATOM 1985 O O . TRP B 1 56 ? 5.742 11.078 -3.309 1 98.94 56 TRP B O 1
ATOM 1995 N N . ALA B 1 57 ? 7.281 10.992 -1.671 1 98.94 57 ALA B N 1
ATOM 1996 C CA . ALA B 1 57 ? 7.316 9.531 -1.72 1 98.94 57 ALA B CA 1
ATOM 1997 C C . ALA B 1 57 ? 5.93 8.938 -1.497 1 98.94 57 ALA B C 1
ATOM 1999 O O . ALA B 1 57 ? 5.559 7.949 -2.139 1 98.94 57 ALA B O 1
ATOM 2000 N N . ALA B 1 58 ? 5.199 9.539 -0.625 1 99 58 ALA B N 1
ATOM 2001 C CA . ALA B 1 58 ? 3.875 9.031 -0.274 1 99 58 ALA B CA 1
ATOM 2002 C C . ALA B 1 58 ? 2.93 9.102 -1.47 1 99 58 ALA B C 1
ATOM 2004 O O . ALA B 1 58 ? 2.406 8.07 -1.912 1 99 58 ALA B O 1
ATOM 2005 N N . PHE B 1 59 ? 2.771 10.289 -2.01 1 98.94 59 PHE B N 1
ATOM 2006 C CA . PHE B 1 59 ? 1.75 10.445 -3.039 1 98.94 59 PHE B CA 1
ATOM 2007 C C . PHE B 1 59 ? 2.041 11.656 -3.92 1 98.94 59 PHE B C 1
ATOM 2009 O O . PHE B 1 59 ? 1.12 12.344 -4.355 1 98.94 59 PHE B O 1
ATOM 2016 N N . GLY B 1 60 ? 3.25 12 -4.156 1 98.81 60 GLY B N 1
ATOM 2017 C CA . GLY B 1 60 ? 3.645 13.094 -5.027 1 98.81 60 GLY B CA 1
ATOM 2018 C C . GLY B 1 60 ? 3.459 12.781 -6.5 1 98.81 60 GLY B C 1
ATOM 2019 O O . GLY B 1 60 ? 3.152 11.641 -6.867 1 98.81 60 GLY B O 1
ATOM 2020 N N . VAL B 1 61 ? 3.602 13.82 -7.32 1 98.69 61 VAL B N 1
ATOM 2021 C CA . VAL B 1 61 ? 3.537 13.68 -8.773 1 98.69 61 VAL B CA 1
ATOM 2022 C C . VAL B 1 61 ? 4.867 13.148 -9.297 1 98.69 61 VAL B C 1
ATOM 2024 O O . VAL B 1 61 ? 5.914 13.773 -9.109 1 98.69 61 VAL B O 1
ATOM 2027 N N . ASN B 1 62 ? 4.836 11.938 -9.977 1 98.69 62 ASN B N 1
ATOM 2028 C CA . ASN B 1 62 ? 6.086 11.406 -10.516 1 98.69 62 ASN B CA 1
ATOM 2029 C C . ASN B 1 62 ? 6.113 11.461 -12.039 1 98.69 62 ASN B C 1
ATOM 2031 O O . ASN B 1 62 ? 7.117 11.109 -12.656 1 98.69 62 ASN B O 1
ATOM 2035 N N . ARG B 1 63 ? 5.066 11.93 -12.609 1 97.81 63 ARG B N 1
ATOM 2036 C CA . ARG B 1 63 ? 4.945 12.242 -14.031 1 97.81 63 ARG B CA 1
ATOM 2037 C C . ARG B 1 63 ? 4.289 13.602 -14.242 1 97.81 63 ARG B C 1
ATOM 2039 O O . ARG B 1 63 ? 3.076 13.688 -14.438 1 97.81 63 ARG B O 1
ATOM 2046 N N . PRO B 1 64 ? 5.062 14.672 -14.195 1 95.5 64 PRO B N 1
ATOM 2047 C CA . PRO B 1 64 ? 4.508 16.031 -14.227 1 95.5 64 PRO B CA 1
ATOM 2048 C C . PRO B 1 64 ? 3.662 16.297 -15.469 1 95.5 64 PRO B C 1
ATOM 2050 O O . PRO B 1 64 ? 2.688 17.047 -15.406 1 95.5 64 PRO B O 1
ATOM 2053 N N . GLY B 1 65 ? 3.92 15.703 -16.594 1 96.5 65 GLY B N 1
ATOM 2054 C CA . GLY B 1 65 ? 3.166 15.93 -17.812 1 96.5 65 GLY B CA 1
ATOM 2055 C C . GLY B 1 65 ? 1.729 15.453 -17.734 1 96.5 65 GLY B C 1
ATOM 2056 O O . GLY B 1 65 ? 0.836 16.047 -18.344 1 96.5 65 GLY B O 1
ATOM 2057 N N . THR B 1 66 ? 1.463 14.453 -16.906 1 97.12 66 THR B N 1
ATOM 2058 C CA . THR B 1 66 ? 0.141 13.844 -16.828 1 97.12 66 THR B CA 1
ATOM 2059 C C . THR B 1 66 ? -0.451 14 -15.438 1 97.12 66 THR B C 1
ATOM 2061 O O . THR B 1 66 ? -1.646 13.773 -15.234 1 97.12 66 THR B O 1
ATOM 2064 N N . GLY B 1 67 ? 0.35 14.367 -14.453 1 97.94 67 GLY B N 1
ATOM 2065 C CA . GLY B 1 67 ? -0.122 14.555 -13.094 1 97.94 67 GLY B CA 1
ATOM 2066 C C . GLY B 1 67 ? -0.288 13.242 -12.336 1 97.94 67 GLY B C 1
ATOM 2067 O O . GLY B 1 67 ? -0.903 13.211 -11.273 1 97.94 67 GLY B O 1
ATOM 2068 N N . LEU B 1 68 ? 0.284 12.141 -12.867 1 98.62 68 LEU B N 1
ATOM 2069 C CA . LEU B 1 68 ? 0.156 10.836 -12.227 1 98.62 68 LEU B CA 1
ATOM 2070 C C . LEU B 1 68 ? 1.114 10.719 -11.047 1 98.62 68 LEU B C 1
ATOM 2072 O O . LEU B 1 68 ? 2.082 11.477 -10.953 1 98.62 68 LEU B O 1
ATOM 2076 N N . ARG B 1 69 ? 0.892 9.805 -10.211 1 98.81 69 ARG B N 1
ATOM 2077 C CA . ARG B 1 69 ? 1.416 9.891 -8.852 1 98.81 69 ARG B CA 1
ATOM 2078 C C . ARG B 1 69 ? 2.359 8.727 -8.562 1 98.81 69 ARG B C 1
ATOM 2080 O O . ARG B 1 69 ? 2.451 7.781 -9.344 1 98.81 69 ARG B O 1
ATOM 2087 N N . THR B 1 70 ? 3.053 8.758 -7.426 1 98.94 70 THR B N 1
ATOM 2088 C CA . THR B 1 70 ? 4 7.75 -6.953 1 98.94 70 THR B CA 1
ATOM 2089 C C . THR B 1 70 ? 3.268 6.488 -6.504 1 98.94 70 THR B C 1
ATOM 2091 O O . THR B 1 70 ? 3.883 5.43 -6.352 1 98.94 70 THR B O 1
ATOM 2094 N N . ALA B 1 71 ? 2.004 6.586 -6.266 1 98.94 71 ALA B N 1
ATOM 2095 C CA . ALA B 1 71 ? 1.156 5.445 -5.938 1 98.94 71 ALA B CA 1
ATOM 2096 C C . ALA B 1 71 ? -0.066 5.387 -6.848 1 98.94 71 ALA B C 1
ATOM 2098 O O . ALA B 1 71 ? -0.542 6.422 -7.324 1 98.94 71 ALA B O 1
ATOM 2099 N N . PRO B 1 72 ? -0.566 4.172 -7.121 1 98.88 72 PRO B N 1
ATOM 2100 C CA . PRO B 1 72 ? -1.776 4.066 -7.938 1 98.88 72 PRO B CA 1
ATOM 2101 C C . PRO B 1 72 ? -3.037 4.484 -7.184 1 98.88 72 PRO B C 1
ATOM 2103 O O . PRO B 1 72 ? -3.037 4.531 -5.953 1 98.88 72 PRO B O 1
ATOM 2106 N N . SER B 1 73 ? -3.984 4.836 -7.887 1 98.75 73 SER B N 1
ATOM 2107 C CA . SER B 1 73 ? -5.363 4.992 -7.434 1 98.75 73 SER B CA 1
ATOM 2108 C C . SER B 1 73 ? -6.344 4.355 -8.414 1 98.75 73 SER B C 1
ATOM 2110 O O . SER B 1 73 ? -6.117 4.379 -9.625 1 98.75 73 SER B O 1
ATOM 2112 N N . THR B 1 74 ? -7.34 3.723 -7.828 1 98.38 74 THR B N 1
ATOM 2113 C CA . THR B 1 74 ? -8.367 3.096 -8.656 1 98.38 74 THR B CA 1
ATOM 2114 C C . THR B 1 74 ? -8.875 4.07 -9.711 1 98.38 74 THR B C 1
ATOM 2116 O O . THR B 1 74 ? -9.281 5.188 -9.391 1 98.38 74 THR B O 1
ATOM 2119 N N . ARG B 1 75 ? -8.734 3.641 -11.031 1 97.38 75 ARG B N 1
ATOM 2120 C CA . ARG B 1 75 ? -9.211 4.422 -12.164 1 97.38 75 ARG B CA 1
ATOM 2121 C C . ARG B 1 75 ? -8.609 5.824 -12.148 1 97.38 75 ARG B C 1
ATOM 2123 O O . ARG B 1 75 ? -9.242 6.777 -12.617 1 97.38 75 ARG B O 1
ATOM 2130 N N . ASN B 1 76 ? -7.473 5.992 -11.484 1 98.12 76 ASN B N 1
ATOM 2131 C CA . ASN B 1 76 ? -6.766 7.262 -11.344 1 98.12 76 ASN B CA 1
ATOM 2132 C C . ASN B 1 76 ? -7.641 8.312 -10.672 1 98.12 76 ASN B C 1
ATOM 2134 O O . ASN B 1 76 ? -7.594 9.492 -11.039 1 98.12 76 ASN B O 1
ATOM 2138 N N . TRP B 1 77 ? -8.43 7.91 -9.75 1 98.62 77 TRP B N 1
ATOM 2139 C CA . TRP B 1 77 ? -9.289 8.828 -9.008 1 98.62 77 TRP B CA 1
ATOM 2140 C C . TRP B 1 77 ? -8.461 9.867 -8.266 1 98.62 77 TRP B C 1
ATOM 2142 O O . TRP B 1 77 ? -8.914 11 -8.055 1 98.62 77 TRP B O 1
ATOM 2152 N N . GLN B 1 78 ? -7.336 9.516 -7.812 1 98.69 78 GLN B N 1
ATOM 2153 C CA . GLN B 1 78 ? -6.512 10.352 -6.945 1 98.69 78 GLN B CA 1
ATOM 2154 C C . GLN B 1 78 ? -7.34 10.977 -5.828 1 98.69 78 GLN B C 1
ATOM 2156 O O . GLN B 1 78 ? -7.281 12.18 -5.602 1 98.69 78 GLN B O 1
ATOM 2161 N N . GLU B 1 79 ? -8.125 10.07 -5.188 1 98.81 79 GLU B N 1
ATOM 2162 C CA . GLU B 1 79 ? -9.18 10.531 -4.289 1 98.81 79 GLU B CA 1
ATOM 2163 C C . GLU B 1 79 ? -8.648 10.734 -2.873 1 98.81 79 GLU B C 1
ATOM 2165 O O . GLU B 1 79 ? -9.328 11.32 -2.027 1 98.81 79 GLU B O 1
ATOM 2170 N N . ILE B 1 80 ? -7.414 10.352 -2.604 1 98.94 80 ILE B N 1
ATOM 2171 C CA . ILE B 1 80 ? -6.879 10.477 -1.251 1 98.94 80 ILE B CA 1
ATOM 2172 C C . ILE B 1 80 ? -6.172 11.82 -1.093 1 98.94 80 ILE B C 1
ATOM 2174 O O . ILE B 1 80 ? -5.254 12.133 -1.852 1 98.94 80 ILE B O 1
ATOM 2178 N N . ASP B 1 81 ? -6.582 12.586 -0.171 1 98.88 81 ASP B N 1
ATOM 2179 C CA . ASP B 1 81 ? -5.859 13.766 0.306 1 98.88 81 ASP B CA 1
ATOM 2180 C C . ASP B 1 81 ? -4.988 13.422 1.512 1 98.88 81 ASP B C 1
ATOM 2182 O O . ASP B 1 81 ? -5.449 12.781 2.457 1 98.88 81 ASP B O 1
ATOM 2186 N N . LEU B 1 82 ? -3.768 13.852 1.452 1 98.94 82 LEU B N 1
ATOM 2187 C CA . LEU B 1 82 ? -2.85 13.625 2.564 1 98.94 82 LEU B CA 1
ATOM 2188 C C . LEU B 1 82 ? -2.809 14.836 3.488 1 98.94 82 LEU B C 1
ATOM 2190 O O . LEU B 1 82 ? -2.438 15.938 3.066 1 98.94 82 LEU B O 1
ATOM 2194 N N . TYR B 1 83 ? -3.201 14.664 4.684 1 98.94 83 TYR B N 1
ATOM 2195 C CA . TYR B 1 83 ? -3.102 15.688 5.719 1 98.94 83 TYR B CA 1
ATOM 2196 C C . TYR B 1 83 ? -1.9 15.43 6.621 1 98.94 83 TYR B C 1
ATOM 2198 O O . TYR B 1 83 ? -1.562 14.281 6.906 1 98.94 83 TYR B O 1
ATOM 2206 N N . ALA B 1 84 ? -1.274 16.469 7.039 1 98.88 84 ALA B N 1
ATOM 2207 C CA . ALA B 1 84 ? -0.151 16.438 7.973 1 98.88 84 ALA B CA 1
ATOM 2208 C C . ALA B 1 84 ? -0.494 17.156 9.273 1 98.88 84 ALA B C 1
ATOM 2210 O O . ALA B 1 84 ? -0.611 18.391 9.297 1 98.88 84 ALA B O 1
ATOM 2211 N N . ALA B 1 85 ? -0.715 16.422 10.289 1 98.56 85 ALA B N 1
ATOM 2212 C CA . ALA B 1 85 ? -0.851 17 11.617 1 98.56 85 ALA B CA 1
ATOM 2213 C C . ALA B 1 85 ? 0.515 17.234 12.258 1 98.56 85 ALA B C 1
ATOM 2215 O O . ALA B 1 85 ? 1.24 16.266 12.547 1 98.56 85 ALA B O 1
ATOM 2216 N N . LEU B 1 86 ? 0.853 18.422 12.438 1 97.94 86 LEU B N 1
ATOM 2217 C CA . LEU B 1 86 ? 2.094 18.891 13.047 1 97.94 86 LEU B CA 1
ATOM 2218 C C . LEU B 1 86 ? 1.81 19.656 14.328 1 97.94 86 LEU B C 1
ATOM 2220 O O . LEU B 1 86 ? 0.651 19.922 14.656 1 97.94 86 LEU B O 1
ATOM 2224 N N . ARG B 1 87 ? 2.891 19.953 15.07 1 96.31 87 ARG B N 1
ATOM 2225 C CA . ARG B 1 87 ? 2.732 20.656 16.344 1 96.31 87 ARG B CA 1
ATOM 2226 C C . ARG B 1 87 ? 2.064 22.016 16.125 1 96.31 87 ARG B C 1
ATOM 2228 O O . ARG B 1 87 ? 1.292 22.469 16.969 1 96.31 87 ARG B O 1
ATOM 2235 N N . ASP B 1 88 ? 2.309 22.656 15.008 1 96 88 ASP B N 1
ATOM 2236 C CA . ASP B 1 88 ? 1.863 24.031 14.812 1 96 88 ASP B CA 1
ATOM 2237 C C . ASP B 1 88 ? 0.597 24.078 13.961 1 96 88 ASP B C 1
ATOM 2239 O O . ASP B 1 88 ? 0.11 25.156 13.625 1 96 88 ASP B O 1
ATOM 2243 N N . GLY B 1 89 ? 0.05 22.891 13.617 1 97.62 89 GLY B N 1
ATOM 2244 C CA . GLY B 1 89 ? -1.195 22.938 12.867 1 97.62 89 GLY B CA 1
ATOM 2245 C C . GLY B 1 89 ? -1.454 21.703 12.039 1 97.62 89 GLY B C 1
ATOM 2246 O O . GLY B 1 89 ? -0.626 20.781 12.008 1 97.62 89 GLY B O 1
ATOM 2247 N N . LEU B 1 90 ? -2.672 21.688 11.5 1 98.69 90 LEU B N 1
ATOM 2248 C CA . LEU B 1 90 ? -3.07 20.688 10.516 1 98.69 90 LEU B CA 1
ATOM 2249 C C . LEU B 1 90 ? -3.008 21.266 9.102 1 98.69 90 LEU B C 1
ATOM 2251 O O . LEU B 1 90 ? -3.582 22.312 8.828 1 98.69 90 LEU B O 1
ATOM 2255 N N . TYR B 1 91 ? -2.342 20.547 8.258 1 98.75 91 TYR B N 1
ATOM 2256 C CA . TYR B 1 91 ? -2.15 20.969 6.875 1 98.75 91 TYR B CA 1
ATOM 2257 C C . TYR B 1 91 ? -2.639 19.922 5.895 1 98.75 91 TYR B C 1
ATOM 2259 O O . TYR B 1 91 ? -2.711 18.734 6.238 1 98.75 91 TYR B O 1
ATOM 2267 N N . VAL B 1 92 ? -2.996 20.344 4.695 1 98.88 92 VAL B N 1
ATOM 2268 C CA . VAL B 1 92 ? -3.293 19.391 3.619 1 98.88 92 VAL B CA 1
ATOM 2269 C C . VAL B 1 92 ? -2.367 19.656 2.434 1 98.88 92 VAL B C 1
ATOM 2271 O O . VAL B 1 92 ? -2.076 20.812 2.107 1 98.88 92 VAL B O 1
ATOM 2274 N N . LEU B 1 93 ? -1.887 18.594 1.866 1 98.88 93 LEU B N 1
ATOM 2275 C CA . LEU B 1 93 ? -0.962 18.672 0.74 1 98.88 93 LEU B CA 1
ATOM 2276 C C . LEU B 1 93 ? -1.689 19.094 -0.533 1 98.88 93 LEU B C 1
ATOM 2278 O O . LEU B 1 93 ? -2.75 18.547 -0.854 1 98.88 93 LEU B O 1
ATOM 2282 N N . GLU B 1 94 ? -1.159 20 -1.18 1 98.25 94 GLU B N 1
ATOM 2283 C CA . GLU B 1 94 ? -1.566 20.359 -2.535 1 98.25 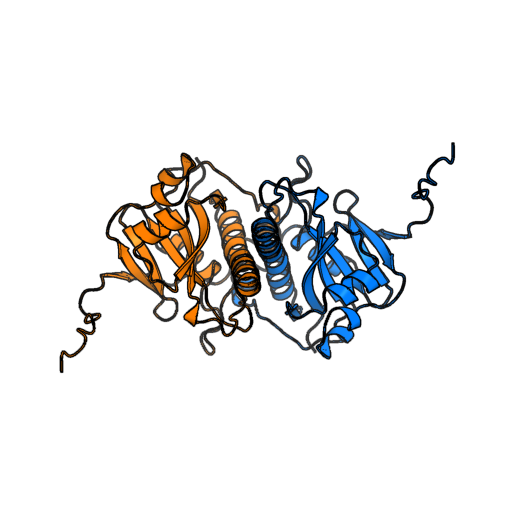94 GLU B CA 1
ATOM 2284 C C . GLU B 1 94 ? -0.485 20 -3.551 1 98.25 94 GLU B C 1
ATOM 2286 O O . GLU B 1 94 ? 0.433 20.781 -3.795 1 98.25 94 GLU B O 1
ATOM 2291 N N . PRO B 1 95 ? -0.626 18.875 -4.18 1 97.5 95 PRO B N 1
ATOM 2292 C CA . PRO B 1 95 ? 0.468 18.328 -4.977 1 97.5 95 PRO B CA 1
ATOM 2293 C C . PRO B 1 95 ? 0.786 19.156 -6.211 1 97.5 95 PRO B C 1
ATOM 2295 O O . PRO B 1 95 ? 1.943 19.234 -6.629 1 97.5 95 PRO B O 1
ATOM 2298 N N . ALA B 1 96 ? -0.165 19.75 -6.824 1 94.88 96 ALA B N 1
ATOM 2299 C CA . ALA B 1 96 ? 0.055 20.5 -8.055 1 94.88 96 ALA B CA 1
ATOM 2300 C C . ALA B 1 96 ? 0.985 21.688 -7.816 1 94.88 96 ALA B C 1
ATOM 2302 O O . ALA B 1 96 ? 1.862 21.984 -8.633 1 94.88 96 ALA B O 1
ATOM 2303 N N . ASP B 1 97 ? 0.824 22.391 -6.637 1 96.19 97 ASP B N 1
ATOM 2304 C CA . ASP B 1 97 ? 1.634 23.547 -6.285 1 96.19 97 ASP B CA 1
ATOM 2305 C C . ASP B 1 97 ? 2.734 23.172 -5.297 1 96.19 97 ASP B C 1
ATOM 2307 O O . ASP B 1 97 ? 3.562 24.016 -4.934 1 96.19 97 ASP B O 1
ATOM 2311 N N . TRP B 1 98 ? 2.785 21.953 -4.875 1 97.62 98 TRP B N 1
ATOM 2312 C CA . TRP B 1 98 ? 3.711 21.359 -3.91 1 97.62 98 TRP B CA 1
ATOM 2313 C C . TRP B 1 98 ? 3.85 22.25 -2.678 1 97.62 98 TRP B C 1
ATOM 2315 O O . TRP B 1 98 ? 4.934 22.766 -2.395 1 97.62 98 TRP B O 1
ATOM 2325 N N . ARG B 1 99 ? 2.777 22.328 -1.973 1 98.25 99 ARG B N 1
ATOM 2326 C CA . ARG B 1 99 ? 2.66 23.125 -0.761 1 98.25 99 ARG B CA 1
ATOM 2327 C C . ARG B 1 99 ? 1.657 22.516 0.21 1 98.25 99 ARG B C 1
ATOM 2329 O O . ARG B 1 99 ? 0.912 21.609 -0.154 1 98.25 99 ARG B O 1
ATOM 2336 N N . LEU B 1 100 ? 1.749 22.984 1.402 1 98.56 100 LEU B N 1
ATOM 2337 C CA . LEU B 1 100 ? 0.795 22.609 2.441 1 98.56 100 LEU B CA 1
ATOM 2338 C C . LEU B 1 100 ? -0.134 23.781 2.768 1 98.56 100 LEU B C 1
ATOM 2340 O O . LEU B 1 100 ? 0.327 24.875 3.082 1 98.56 100 LEU B O 1
ATOM 2344 N N . ARG B 1 101 ? -1.399 23.5 2.652 1 98.56 101 ARG B N 1
ATOM 2345 C CA . ARG B 1 101 ? -2.385 24.5 3.059 1 98.56 101 ARG B CA 1
ATOM 2346 C C . ARG B 1 101 ? -2.807 24.297 4.508 1 98.56 101 ARG B C 1
ATOM 2348 O O . ARG B 1 101 ? -3.18 23.188 4.898 1 98.56 101 ARG B O 1
ATOM 2355 N N . LEU B 1 102 ? -2.773 25.344 5.285 1 98.5 102 LEU B N 1
ATOM 2356 C CA . LEU B 1 102 ? -3.227 25.266 6.668 1 98.5 102 LEU B CA 1
ATOM 2357 C C . LEU B 1 102 ? -4.738 25.094 6.734 1 98.5 102 LEU B C 1
ATOM 2359 O O . LEU B 1 102 ? -5.484 25.844 6.105 1 98.5 102 LEU B O 1
ATOM 2363 N N . VAL B 1 103 ? -5.16 24.172 7.453 1 98.31 103 VAL B N 1
ATOM 2364 C CA . VAL B 1 103 ? -6.582 23.891 7.609 1 98.31 103 VAL B CA 1
ATOM 2365 C C . VAL B 1 103 ? -7.043 24.312 9 1 98.31 103 VAL B C 1
ATOM 2367 O O . VAL B 1 103 ? -8.102 24.922 9.156 1 98.31 103 VAL B O 1
ATOM 2370 N N . VAL B 1 104 ? -6.328 23.891 10.008 1 97.69 104 VAL B N 1
ATOM 2371 C CA . VAL B 1 104 ? -6.59 24.219 11.406 1 97.69 104 VAL B CA 1
ATOM 2372 C C . VAL B 1 104 ? -5.301 24.703 12.07 1 97.69 104 VAL B C 1
ATOM 2374 O O . VAL B 1 104 ? -4.27 24.031 11.992 1 97.69 104 VAL B O 1
ATOM 2377 N N . GLY B 1 105 ? -5.285 25.812 12.727 1 96.81 105 GLY B N 1
ATOM 2378 C CA . GLY B 1 105 ? -4.121 26.391 13.383 1 96.81 105 GLY B CA 1
ATOM 2379 C C . GLY B 1 105 ? -3.93 25.891 14.805 1 96.81 105 GLY B C 1
ATOM 2380 O O . GLY B 1 105 ? -3.662 26.672 15.711 1 96.81 105 GLY B O 1
ATOM 2381 N N . ALA B 1 106 ? -4.219 24.641 15.039 1 96.88 106 ALA B N 1
ATOM 2382 C CA . ALA B 1 106 ? -4.062 24.016 16.344 1 96.88 106 ALA B CA 1
ATOM 2383 C C . ALA B 1 106 ? -3.355 22.672 16.234 1 96.88 106 ALA B C 1
ATOM 2385 O O . ALA B 1 106 ? -3.377 22.047 15.172 1 96.88 106 ALA B O 1
ATOM 2386 N N . ASP B 1 107 ? -2.693 22.25 17.328 1 97.19 107 ASP B N 1
ATOM 2387 C CA . ASP B 1 107 ? -2.057 20.938 17.391 1 97.19 107 ASP B CA 1
ATOM 2388 C C . ASP B 1 107 ? -3.1 19.812 17.484 1 97.19 107 ASP B C 1
ATOM 2390 O O . ASP B 1 107 ? -3.662 19.578 18.562 1 97.19 107 ASP B O 1
ATOM 2394 N N . LEU B 1 108 ? -3.295 19.078 16.438 1 97.19 108 LEU B N 1
ATOM 2395 C CA . LEU B 1 108 ? -4.309 18.031 16.406 1 97.19 108 LEU B CA 1
ATOM 2396 C C . LEU B 1 108 ? -3.662 16.656 16.469 1 97.19 108 LEU B C 1
ATOM 2398 O O . LEU B 1 108 ? -4.328 15.641 16.234 1 97.19 108 LEU B O 1
ATOM 2402 N N . ARG B 1 109 ? -2.395 16.547 16.734 1 96.75 109 ARG B N 1
ATOM 2403 C CA . ARG B 1 109 ? -1.701 15.266 16.719 1 96.75 109 ARG B CA 1
ATOM 2404 C C . ARG B 1 109 ? -2.365 14.266 17.672 1 96.75 109 ARG B C 1
ATOM 2406 O O . ARG B 1 109 ? -2.654 13.133 17.281 1 96.75 109 ARG B O 1
ATOM 2413 N N . ALA B 1 110 ? -2.752 14.625 18.797 1 94.62 110 ALA B N 1
ATOM 2414 C CA . ALA B 1 110 ? -3.334 13.734 19.797 1 94.62 110 ALA B CA 1
ATOM 2415 C C . ALA B 1 110 ? -4.703 13.227 19.344 1 94.62 110 ALA B C 1
ATOM 2417 O O . ALA B 1 110 ? -5.137 12.148 19.75 1 94.62 110 ALA B O 1
ATOM 2418 N N . ALA B 1 111 ? -5.391 13.984 18.547 1 94.5 111 ALA B N 1
ATOM 2419 C CA . ALA B 1 111 ? -6.73 13.625 18.078 1 94.5 111 ALA B CA 1
ATOM 2420 C C . ALA B 1 111 ? -6.672 12.523 17.031 1 94.5 111 ALA B C 1
ATOM 2422 O O . ALA B 1 111 ? -7.695 11.922 16.703 1 94.5 111 ALA B O 1
ATOM 2423 N N . THR B 1 112 ? -5.492 12.219 16.484 1 93.75 112 THR B N 1
ATOM 2424 C CA . THR B 1 112 ? -5.379 11.289 15.367 1 93.75 112 THR B CA 1
ATOM 2425 C C . THR B 1 112 ? -5.312 9.852 15.859 1 93.75 112 THR B C 1
ATOM 2427 O O . THR B 1 112 ? -5.098 8.93 15.062 1 93.75 112 THR B O 1
ATOM 2430 N N . GLY B 1 113 ? -5.445 9.648 17.078 1 88.94 113 GLY B N 1
ATOM 2431 C CA . GLY B 1 113 ? -5.449 8.281 17.578 1 88.94 113 GLY B CA 1
ATOM 2432 C C . GLY B 1 113 ? -5.676 8.195 19.078 1 88.94 113 GLY B C 1
ATOM 2433 O O . GLY B 1 113 ? -5.719 9.219 19.766 1 88.94 113 GLY B O 1
ATOM 2434 N N . LEU B 1 114 ? -5.812 6.949 19.5 1 83.75 114 LEU B N 1
ATOM 2435 C CA . LEU B 1 114 ? -6.125 6.703 20.906 1 83.75 114 LEU B CA 1
ATOM 2436 C C . LEU B 1 114 ? -4.871 6.344 21.688 1 83.75 114 LEU B C 1
ATOM 2438 O O . LEU B 1 114 ? -4.867 6.387 22.922 1 83.75 114 LEU B O 1
ATOM 2442 N N . GLN B 1 115 ? -3.877 6.07 21.016 1 86.44 115 GLN B N 1
ATOM 2443 C CA . GLN B 1 115 ? -2.645 5.605 21.641 1 86.44 115 GLN B CA 1
ATOM 2444 C C . GLN B 1 115 ? -1.834 6.777 22.188 1 86.44 115 GLN B C 1
ATOM 2446 O O . GLN B 1 115 ? -1.874 7.879 21.641 1 86.44 115 GLN B O 1
ATOM 2451 N N . ASP B 1 116 ? -0.967 6.5 23.125 1 84.38 116 ASP B N 1
ATOM 2452 C CA . ASP B 1 116 ? -0.213 7.531 23.828 1 84.38 116 ASP B CA 1
ATOM 2453 C C . ASP B 1 116 ? 0.867 8.133 22.938 1 84.38 116 ASP B C 1
ATOM 2455 O O . ASP B 1 116 ? 1.14 9.328 23 1 84.38 116 ASP B O 1
ATOM 2459 N N . TYR B 1 117 ? 1.395 7.328 22.078 1 88.38 117 TYR B N 1
ATOM 2460 C CA . TYR B 1 117 ? 2.541 7.809 21.328 1 88.38 117 TYR B CA 1
ATOM 2461 C C . TYR B 1 117 ? 2.1 8.75 20.203 1 88.38 117 TYR B C 1
ATOM 2463 O O . TYR B 1 117 ? 2.926 9.438 19.609 1 88.38 117 TYR B O 1
ATOM 2471 N N . VAL B 1 118 ? 0.858 8.859 19.969 1 90.94 118 VAL B N 1
ATOM 2472 C CA . VAL B 1 118 ? 0.328 9.641 18.844 1 90.94 118 VAL B CA 1
ATOM 2473 C C . VAL B 1 118 ? 0.647 11.117 19.062 1 90.94 118 VAL B C 1
ATOM 2475 O O . VAL B 1 118 ? 1.091 11.797 18.125 1 90.94 118 VAL B O 1
ATOM 2478 N N . ALA B 1 119 ? 0.56 11.531 20.281 1 91.62 119 ALA B N 1
ATOM 2479 C CA . ALA B 1 119 ? 0.827 12.93 20.578 1 91.62 119 ALA B CA 1
ATOM 2480 C C . ALA B 1 119 ? 2.326 13.219 20.578 1 91.62 119 ALA B C 1
ATOM 2482 O O . ALA B 1 119 ? 2.744 14.367 20.422 1 91.62 119 ALA B O 1
ATOM 2483 N N . GLU B 1 120 ? 3.139 12.18 20.703 1 94.25 120 GLU B N 1
ATOM 2484 C CA . GLU B 1 120 ? 4.59 12.336 20.797 1 94.25 120 GLU B CA 1
ATOM 2485 C C . GLU B 1 120 ? 5.227 12.406 19.422 1 94.25 120 GLU B C 1
ATOM 2487 O O . GLU B 1 120 ? 6.23 13.102 19.219 1 94.25 120 GLU B O 1
ATOM 2492 N N . ALA B 1 121 ? 4.68 11.688 18.469 1 97.38 121 ALA B N 1
ATOM 2493 C CA . ALA B 1 121 ? 5.215 11.719 17.109 1 97.38 121 ALA B CA 1
ATOM 2494 C C . ALA B 1 121 ? 5.113 13.117 16.5 1 97.38 121 ALA B C 1
ATOM 2496 O O . ALA B 1 121 ? 4.051 13.75 16.562 1 97.38 121 ALA B O 1
ATOM 2497 N N . PRO B 1 122 ? 6.195 13.633 15.977 1 98.19 122 PRO B N 1
ATOM 2498 C CA . PRO B 1 122 ? 6.172 15 15.445 1 98.19 122 PRO B CA 1
ATOM 2499 C C . PRO B 1 122 ? 5.242 15.148 14.242 1 98.19 122 PRO B C 1
ATOM 2501 O O . PRO B 1 122 ? 4.844 16.266 13.898 1 98.19 122 PRO B O 1
ATOM 2504 N N . LEU B 1 123 ? 4.918 14.039 13.57 1 98.69 123 LEU B N 1
ATOM 2505 C CA . LEU B 1 123 ? 4.051 14.039 12.398 1 98.69 123 LEU B CA 1
ATOM 2506 C C . LEU B 1 123 ? 3.059 12.883 12.461 1 98.69 123 LEU B C 1
ATOM 2508 O O . LEU B 1 123 ? 3.449 11.734 12.688 1 98.69 123 LEU B O 1
ATOM 2512 N N . ASN B 1 124 ? 1.787 13.195 12.383 1 98.62 124 ASN B N 1
ATOM 2513 C CA . ASN B 1 124 ? 0.756 12.211 12.078 1 98.62 124 ASN B CA 1
ATOM 2514 C C . ASN B 1 124 ? 0.086 12.5 10.734 1 98.62 124 ASN B C 1
ATOM 2516 O O . ASN B 1 124 ? -0.594 13.516 10.586 1 98.62 124 ASN B O 1
ATOM 2520 N N . LEU B 1 125 ? 0.335 11.625 9.766 1 98.94 125 LEU B N 1
ATOM 2521 C CA . LEU B 1 125 ? -0.392 11.703 8.508 1 98.94 125 LEU B CA 1
ATOM 2522 C C . LEU B 1 125 ? -1.816 11.18 8.672 1 98.94 125 LEU B C 1
ATOM 2524 O O . LEU B 1 125 ? -2.045 10.195 9.375 1 98.94 125 LEU B O 1
ATOM 2528 N N . VAL B 1 126 ? -2.729 11.875 8.047 1 98.94 126 VAL B N 1
ATOM 2529 C CA . VAL B 1 126 ? -4.105 11.398 7.965 1 98.94 126 VAL B CA 1
ATOM 2530 C C . VAL B 1 126 ? -4.527 11.297 6.5 1 98.94 126 VAL B C 1
ATOM 2532 O O . VAL B 1 126 ? -4.406 12.266 5.746 1 98.94 126 VAL B O 1
ATOM 2535 N N . TYR B 1 127 ? -4.949 10.133 6.125 1 98.94 127 TYR B N 1
ATOM 2536 C CA . TYR B 1 127 ? -5.434 9.852 4.777 1 98.94 127 TYR B CA 1
ATOM 2537 C C . TYR B 1 127 ? -6.941 10.062 4.688 1 98.94 127 TYR B C 1
ATOM 2539 O O . TYR B 1 127 ? -7.711 9.414 5.398 1 98.94 127 TYR B O 1
ATOM 2547 N N . VAL B 1 128 ? -7.316 10.992 3.818 1 98.94 128 VAL B N 1
ATOM 2548 C CA . VAL B 1 128 ? -8.719 11.367 3.711 1 98.94 128 VAL B CA 1
ATOM 2549 C C . VAL B 1 128 ? -9.203 11.172 2.275 1 98.94 128 VAL B C 1
ATOM 2551 O O . VAL B 1 128 ? -8.578 11.664 1.333 1 98.94 128 VAL B O 1
ATOM 2554 N N . SER B 1 129 ? -10.242 10.43 2.123 1 98.81 129 SER B N 1
ATOM 2555 C CA . SER B 1 129 ? -10.812 10.234 0.793 1 98.81 129 SER B CA 1
ATOM 2556 C C . SER B 1 129 ? -11.844 11.312 0.467 1 98.81 129 SER B C 1
ATOM 2558 O O . SER B 1 129 ? -12.664 11.672 1.312 1 98.81 129 SER B O 1
ATOM 2560 N N . ARG B 1 130 ? -11.734 11.836 -0.673 1 98.5 130 ARG B N 1
ATOM 2561 C CA . ARG B 1 130 ? -12.75 12.734 -1.215 1 98.5 130 ARG B CA 1
ATOM 2562 C C . ARG B 1 130 ? -13.703 11.977 -2.133 1 98.5 130 ARG B C 1
ATOM 2564 O O . ARG B 1 130 ? -13.383 11.719 -3.295 1 98.5 130 ARG B O 1
ATOM 2571 N N . LEU B 1 131 ? -14.875 11.773 -1.697 1 97.62 131 LEU B N 1
ATOM 2572 C CA . LEU B 1 131 ? -15.828 10.891 -2.354 1 97.62 131 LEU B CA 1
ATOM 2573 C C . LEU B 1 131 ? -16.297 11.477 -3.684 1 97.62 131 LEU B C 1
ATOM 2575 O O . LEU B 1 131 ? -16.688 10.742 -4.59 1 97.62 131 LEU B O 1
ATOM 2579 N N . SER B 1 132 ? -16.25 12.789 -3.855 1 97.75 132 SER B N 1
ATOM 2580 C CA . SER B 1 132 ? -16.688 13.445 -5.086 1 97.75 132 SER B CA 1
ATOM 2581 C C . SER B 1 132 ? -15.766 13.094 -6.25 1 97.75 132 SER B C 1
ATOM 2583 O O . SER B 1 132 ? -16.109 13.352 -7.41 1 97.75 132 SER B O 1
ATOM 2585 N N . ARG B 1 133 ? -14.586 12.531 -5.961 1 98.12 133 ARG B N 1
ATOM 2586 C CA . ARG B 1 133 ? -13.633 12.172 -7.008 1 98.12 133 ARG B CA 1
ATOM 2587 C C . ARG B 1 133 ? -13.859 10.742 -7.48 1 98.12 133 ARG B C 1
ATOM 2589 O O . ARG B 1 133 ? -13.25 10.297 -8.453 1 98.12 133 ARG B O 1
ATOM 2596 N N . LEU B 1 134 ? -14.711 10.031 -6.832 1 97.94 134 LEU B N 1
ATOM 2597 C CA . LEU B 1 134 ? -15.023 8.656 -7.211 1 97.94 134 LEU B CA 1
ATOM 2598 C C . LEU B 1 134 ? -16.172 8.609 -8.203 1 97.94 134 LEU B C 1
ATOM 2600 O O . LEU B 1 134 ? -17.156 9.352 -8.055 1 97.94 134 LEU B O 1
ATOM 2604 N N . ASP B 1 135 ? -16.109 7.77 -9.172 1 97.19 135 ASP B N 1
ATOM 2605 C CA . ASP B 1 135 ? -17.25 7.508 -10.039 1 97.19 135 ASP B CA 1
ATOM 2606 C C . ASP B 1 135 ? -18 6.254 -9.594 1 97.19 135 ASP B C 1
ATOM 2608 O O . ASP B 1 135 ? -18.797 5.703 -10.352 1 97.19 135 ASP B O 1
ATOM 2612 N N . GLU B 1 136 ? -17.766 5.777 -8.43 1 94.31 136 GLU B N 1
ATOM 2613 C CA . GLU B 1 136 ? -18.438 4.656 -7.777 1 94.31 136 GLU B CA 1
ATOM 2614 C C . GLU B 1 136 ? -19.359 5.137 -6.66 1 94.31 136 GLU B C 1
ATOM 2616 O O . GLU B 1 136 ? -18.953 5.938 -5.812 1 94.31 136 GLU B O 1
ATOM 2621 N N . THR B 1 137 ? -20.625 4.594 -6.684 1 93.81 137 THR B N 1
ATOM 2622 C CA . THR B 1 137 ? -21.578 5.09 -5.703 1 93.81 137 THR B CA 1
ATOM 2623 C C . THR B 1 137 ? -21.875 4.023 -4.652 1 93.81 137 THR B C 1
ATOM 2625 O O . THR B 1 137 ? -22.438 4.328 -3.594 1 93.81 137 THR B O 1
ATOM 2628 N N . ASP B 1 138 ? -21.531 2.773 -4.934 1 95.38 138 ASP B N 1
ATOM 2629 C CA . ASP B 1 138 ? -21.75 1.71 -3.959 1 95.38 138 ASP B CA 1
ATOM 2630 C C . ASP B 1 138 ? -20.828 1.876 -2.748 1 95.38 138 ASP B C 1
ATOM 2632 O O . ASP B 1 138 ? -19.609 1.853 -2.885 1 95.38 138 ASP B O 1
ATOM 2636 N N . LYS B 1 139 ? -21.422 1.963 -1.544 1 94.75 139 LYS B N 1
ATOM 2637 C CA . LYS B 1 139 ? -20.672 2.342 -0.344 1 94.75 139 LYS B CA 1
ATOM 2638 C C . LYS B 1 139 ? -19.625 1.293 0.007 1 94.75 139 LYS B C 1
ATOM 2640 O O . LYS B 1 139 ? -18.453 1.627 0.239 1 94.75 139 LYS B O 1
ATOM 2645 N N . PRO B 1 140 ? -19.953 -0.04 -0.041 1 95 140 PRO B N 1
ATOM 2646 C CA . PRO B 1 140 ? -18.922 -1.039 0.264 1 95 140 PRO B CA 1
ATOM 2647 C C . PRO B 1 140 ? -17.781 -1.027 -0.739 1 95 140 PRO B C 1
ATOM 2649 O O . PRO B 1 140 ? -16.609 -1.2 -0.356 1 95 140 PRO B O 1
ATOM 2652 N N . LEU B 1 141 ? -18.078 -0.771 -1.954 1 95.62 141 LEU B N 1
ATOM 2653 C CA . LEU B 1 141 ? -17.031 -0.727 -2.971 1 95.62 141 LEU B CA 1
ATOM 2654 C C . LEU B 1 141 ? -16.156 0.515 -2.805 1 95.62 141 LEU B C 1
ATOM 2656 O O . LEU B 1 141 ? -14.945 0.45 -2.971 1 95.62 141 LEU B O 1
ATOM 2660 N N . ARG B 1 142 ? -16.812 1.631 -2.482 1 96.88 142 ARG B N 1
ATOM 2661 C CA . ARG B 1 142 ? -16.031 2.844 -2.217 1 96.88 142 ARG B CA 1
ATOM 2662 C C . ARG B 1 142 ? -15.07 2.635 -1.059 1 96.88 142 ARG B C 1
ATOM 2664 O O . ARG B 1 142 ? -13.898 3.023 -1.142 1 96.88 142 ARG B O 1
ATOM 2671 N N . GLN B 1 143 ? -15.609 2.025 -0.019 1 96.69 143 GLN B N 1
ATOM 2672 C CA . GLN B 1 143 ? -14.781 1.763 1.151 1 96.69 143 GLN B CA 1
ATOM 2673 C C . GLN B 1 143 ? -13.633 0.821 0.809 1 96.69 143 GLN B C 1
ATOM 2675 O O . GLN B 1 143 ? -12.5 1.029 1.249 1 96.69 143 GLN B O 1
ATOM 2680 N N . PHE B 1 144 ? -13.914 -0.176 0.027 1 97.62 144 PHE B N 1
ATOM 2681 C CA . PHE B 1 144 ? -12.93 -1.165 -0.39 1 97.62 144 PHE B CA 1
ATOM 2682 C C . PHE B 1 144 ? -11.805 -0.507 -1.181 1 97.62 144 PHE B C 1
ATOM 2684 O O . PHE B 1 144 ? -10.625 -0.639 -0.828 1 97.62 144 PHE B O 1
ATOM 2691 N N . TYR B 1 145 ? -12.078 0.245 -2.141 1 98.44 145 TYR B N 1
ATOM 2692 C CA . TYR B 1 145 ? -11.062 0.785 -3.043 1 98.44 145 TYR B CA 1
ATOM 2693 C C . TYR B 1 145 ? -10.297 1.921 -2.381 1 98.44 145 TYR B C 1
ATOM 2695 O O . TYR B 1 145 ? -9.102 2.096 -2.629 1 98.44 145 TYR B O 1
ATOM 2703 N N . THR B 1 146 ? -10.992 2.73 -1.572 1 98.62 146 THR B N 1
ATOM 2704 C CA . THR B 1 146 ? -10.273 3.797 -0.887 1 98.62 146 THR B CA 1
ATOM 2705 C C . THR B 1 146 ? -9.297 3.223 0.133 1 98.62 146 THR B C 1
ATOM 2707 O O . THR B 1 146 ? -8.203 3.764 0.33 1 98.62 146 THR B O 1
ATOM 2710 N N . ALA B 1 147 ? -9.672 2.084 0.79 1 98.75 147 ALA B N 1
ATOM 2711 C CA . ALA B 1 147 ? -8.742 1.397 1.684 1 98.75 147 ALA B CA 1
ATOM 2712 C C . ALA B 1 147 ? -7.547 0.849 0.912 1 98.75 147 ALA B C 1
ATOM 2714 O O . ALA B 1 147 ? -6.398 1.023 1.329 1 98.75 147 ALA B O 1
ATOM 2715 N N . LEU B 1 148 ? -7.828 0.233 -0.199 1 98.88 148 LEU B N 1
ATOM 2716 C CA . LEU B 1 148 ? -6.797 -0.33 -1.062 1 98.88 148 LEU B CA 1
ATOM 2717 C C . LEU B 1 148 ? -5.812 0.747 -1.506 1 98.88 148 LEU B C 1
ATOM 2719 O O . LEU B 1 148 ? -4.598 0.587 -1.351 1 98.88 148 LEU B O 1
ATOM 2723 N N . ASP B 1 149 ? -6.312 1.843 -1.992 1 98.94 149 ASP B N 1
ATOM 2724 C CA . ASP B 1 149 ? -5.48 2.941 -2.479 1 98.94 149 ASP B CA 1
ATOM 2725 C C . ASP B 1 149 ? -4.676 3.566 -1.341 1 98.94 149 ASP B C 1
ATOM 2727 O O . ASP B 1 149 ? -3.518 3.939 -1.526 1 98.94 149 ASP B O 1
ATOM 2731 N N . THR B 1 150 ? -5.316 3.674 -0.194 1 98.94 150 THR B N 1
ATOM 2732 C CA . THR B 1 150 ? -4.613 4.172 0.981 1 98.94 150 THR B CA 1
ATOM 2733 C C . THR B 1 150 ? -3.455 3.248 1.351 1 98.94 150 THR B C 1
ATOM 2735 O O . THR B 1 150 ? -2.377 3.713 1.725 1 98.94 150 THR B O 1
ATOM 2738 N N . GLY B 1 151 ? -3.662 1.95 1.235 1 98.94 151 GLY B N 1
ATOM 2739 C CA . GLY B 1 151 ? -2.592 0.999 1.496 1 98.94 151 GLY B CA 1
ATOM 2740 C C . GLY B 1 151 ? -1.375 1.215 0.617 1 98.94 151 GLY B C 1
ATOM 2741 O O . GLY B 1 151 ? -0.24 1.155 1.095 1 98.94 151 GLY B O 1
ATOM 2742 N N . HIS B 1 152 ? -1.586 1.487 -0.659 1 99 152 HIS B N 1
ATOM 2743 C CA . HIS B 1 152 ? -0.482 1.775 -1.567 1 99 152 HIS B CA 1
ATOM 2744 C C . HIS B 1 152 ? 0.338 2.965 -1.077 1 99 152 HIS B C 1
ATOM 2746 O O . HIS B 1 152 ? 1.567 2.893 -1.014 1 99 152 HIS B O 1
ATOM 2752 N N . ILE B 1 153 ? -0.343 4.023 -0.711 1 99 153 ILE B N 1
ATOM 2753 C CA . ILE B 1 153 ? 0.309 5.266 -0.301 1 99 153 ILE B CA 1
ATOM 2754 C C . ILE B 1 153 ? 1.021 5.055 1.033 1 99 153 ILE B C 1
ATOM 2756 O O . ILE B 1 153 ? 2.174 5.457 1.198 1 99 153 ILE B O 1
ATOM 2760 N N . SER B 1 154 ? 0.365 4.41 1.944 1 99 154 SER B N 1
ATOM 2761 C CA . SER B 1 154 ? 0.913 4.148 3.271 1 99 154 SER B CA 1
ATOM 2762 C C . SER B 1 154 ? 2.176 3.301 3.193 1 99 154 SER B C 1
ATOM 2764 O O . SER B 1 154 ? 3.111 3.496 3.973 1 99 154 SER B O 1
ATOM 2766 N N . GLN B 1 155 ? 2.188 2.369 2.299 1 99 155 GLN B N 1
ATOM 2767 C CA . GLN B 1 155 ? 3.377 1.535 2.158 1 99 155 GLN B CA 1
ATOM 2768 C C . GLN B 1 155 ? 4.562 2.35 1.651 1 99 155 GLN B C 1
ATOM 2770 O O . GLN B 1 155 ? 5.707 2.102 2.039 1 99 155 GLN B O 1
ATOM 2775 N N . ASN B 1 156 ? 4.324 3.293 0.761 1 99 156 ASN B N 1
ATOM 2776 C CA . ASN B 1 156 ? 5.387 4.211 0.37 1 99 156 ASN B CA 1
ATOM 2777 C C . ASN B 1 156 ? 5.984 4.926 1.579 1 99 156 ASN B C 1
ATOM 2779 O O . ASN B 1 156 ? 7.203 5.082 1.673 1 99 156 ASN B O 1
ATOM 2783 N N . VAL B 1 157 ? 5.141 5.332 2.49 1 99 157 VAL B N 1
ATOM 2784 C CA . VAL B 1 157 ? 5.59 6.004 3.705 1 99 157 VAL B CA 1
ATOM 2785 C C . VAL B 1 157 ? 6.434 5.047 4.543 1 99 157 VAL B C 1
ATOM 2787 O O . VAL B 1 157 ? 7.504 5.422 5.035 1 99 157 VAL B O 1
ATOM 2790 N N . TYR B 1 158 ? 5.965 3.795 4.691 1 99 158 TYR B N 1
ATOM 2791 C CA . TYR B 1 158 ? 6.738 2.795 5.418 1 99 158 TYR B CA 1
ATOM 2792 C C . TYR B 1 158 ? 8.141 2.656 4.832 1 99 158 TYR B C 1
ATOM 2794 O O . TYR B 1 158 ? 9.125 2.666 5.562 1 99 158 TYR B O 1
ATOM 2802 N N . LEU B 1 159 ? 8.203 2.551 3.553 1 99 159 LEU B N 1
ATOM 2803 C CA . LEU B 1 159 ? 9.484 2.293 2.898 1 99 159 LEU B CA 1
ATOM 2804 C C . LEU B 1 159 ? 10.383 3.52 2.965 1 99 159 LEU B C 1
ATOM 2806 O O . LEU B 1 159 ? 11.594 3.395 3.174 1 99 159 LEU B O 1
ATOM 2810 N N . PHE B 1 160 ? 9.82 4.707 2.805 1 99 160 PHE B N 1
ATOM 2811 C CA . PHE B 1 160 ? 10.609 5.926 2.947 1 99 160 PHE B CA 1
ATOM 2812 C C . PHE B 1 160 ? 11.188 6.035 4.355 1 99 160 PHE B C 1
ATOM 2814 O O . PHE B 1 160 ? 12.352 6.398 4.527 1 99 160 PHE B O 1
ATOM 2821 N N . CYS B 1 161 ? 10.352 5.734 5.348 1 98.94 161 CYS B N 1
ATOM 2822 C CA . CYS B 1 161 ? 10.797 5.809 6.73 1 98.94 161 CYS B CA 1
ATOM 2823 C C . CYS B 1 161 ? 11.922 4.805 6.996 1 98.94 161 CYS B C 1
ATOM 2825 O O . CYS B 1 161 ? 12.922 5.145 7.621 1 98.94 161 CYS B O 1
ATOM 2827 N N . ALA B 1 162 ? 11.773 3.586 6.508 1 98.88 162 ALA B N 1
ATOM 2828 C CA . ALA B 1 162 ? 12.836 2.598 6.641 1 98.88 162 ALA B CA 1
ATOM 2829 C C . ALA B 1 162 ? 14.133 3.102 6.008 1 98.88 162 ALA B C 1
ATOM 2831 O O . ALA B 1 162 ? 15.211 2.961 6.59 1 98.88 162 ALA B O 1
ATOM 2832 N N . ALA B 1 163 ? 14.008 3.758 4.883 1 98.81 163 ALA B N 1
ATOM 2833 C CA . ALA B 1 163 ? 15.164 4.215 4.117 1 98.81 163 ALA B CA 1
ATOM 2834 C C . ALA B 1 163 ? 15.797 5.445 4.762 1 98.81 163 ALA B C 1
ATOM 2836 O O . ALA B 1 163 ? 16.969 5.758 4.5 1 98.81 163 ALA B O 1
ATOM 2837 N N . SER B 1 164 ? 15.086 6.133 5.613 1 98.62 164 SER B N 1
ATOM 2838 C CA . SER B 1 164 ? 15.539 7.418 6.137 1 98.62 164 SER B CA 1
ATOM 2839 C C . SER B 1 164 ? 15.828 7.336 7.629 1 98.62 164 SER B C 1
ATOM 2841 O O . SER B 1 164 ? 16.078 8.359 8.273 1 98.62 164 SER B O 1
ATOM 2843 N N . GLY B 1 165 ? 15.734 6.117 8.188 1 98.12 165 GLY B N 1
ATOM 2844 C CA . GLY B 1 165 ? 15.992 5.938 9.609 1 98.12 165 GLY B CA 1
ATOM 2845 C C . GLY B 1 165 ? 14.883 6.484 10.492 1 98.12 165 GLY B C 1
ATOM 2846 O O . GLY B 1 165 ? 15.133 6.91 11.617 1 98.12 165 GLY B O 1
ATOM 2847 N N . LEU B 1 166 ? 13.719 6.594 9.977 1 98.81 166 LEU B N 1
ATOM 2848 C CA . LEU B 1 166 ? 12.562 7.082 10.727 1 98.81 166 LEU B CA 1
ATOM 2849 C C . LEU B 1 166 ? 11.719 5.918 11.234 1 98.81 166 LEU B C 1
ATOM 2851 O O . LEU B 1 166 ? 11.742 4.828 10.664 1 98.81 166 LEU B O 1
ATOM 2855 N N . ALA B 1 167 ? 11.008 6.16 12.336 1 98.69 167 ALA B N 1
ATOM 2856 C CA . ALA B 1 167 ? 9.977 5.277 12.867 1 98.69 167 ALA B CA 1
ATOM 2857 C C . ALA B 1 167 ? 8.609 5.613 12.273 1 98.69 167 ALA B C 1
ATOM 2859 O O . ALA B 1 167 ? 8.32 6.777 11.977 1 98.69 167 ALA B O 1
ATOM 2860 N N . THR B 1 168 ? 7.781 4.594 12.133 1 98.88 168 THR B N 1
ATOM 2861 C CA . THR B 1 168 ? 6.426 4.832 11.641 1 98.88 168 THR B CA 1
ATOM 2862 C C . THR B 1 168 ? 5.52 3.646 11.969 1 98.88 168 THR B C 1
ATOM 2864 O O . THR B 1 168 ? 5.996 2.525 12.148 1 98.88 168 THR B O 1
ATOM 2867 N N . VAL B 1 169 ? 4.25 3.928 12.062 1 98.69 169 VAL B N 1
ATOM 2868 C CA . VAL B 1 169 ? 3.24 2.885 12.195 1 98.69 169 VAL B CA 1
ATOM 2869 C C . VAL B 1 169 ? 1.895 3.402 11.688 1 98.69 169 VAL B C 1
ATOM 2871 O O . VAL B 1 169 ? 1.485 4.516 12.031 1 98.69 169 VAL B O 1
ATOM 2874 N N . ALA B 1 170 ? 1.274 2.625 10.852 1 98.44 170 ALA B N 1
ATOM 2875 C CA . ALA B 1 170 ? -0.097 2.898 10.43 1 98.44 170 ALA B CA 1
ATOM 2876 C C . ALA B 1 170 ? -1.094 2.498 11.516 1 98.44 170 ALA B C 1
ATOM 2878 O O . ALA B 1 170 ? -0.932 1.464 12.164 1 98.44 170 ALA B O 1
ATOM 2879 N N . ARG B 1 171 ? -2.092 3.289 11.641 1 96.94 171 ARG B N 1
ATOM 2880 C CA . ARG B 1 171 ? -3.096 3.08 12.68 1 96.94 171 ARG B CA 1
ATOM 2881 C C . ARG B 1 171 ? -4.504 3.145 12.102 1 96.94 171 ARG B C 1
ATOM 2883 O O . ARG B 1 171 ? -4.898 4.16 11.516 1 96.94 171 ARG B O 1
ATOM 2890 N N . GLY B 1 172 ? -5.27 2.08 12.305 1 93.5 172 GLY B N 1
ATOM 2891 C CA . GLY B 1 172 ? -6.633 1.997 11.805 1 93.5 172 GLY B CA 1
ATOM 2892 C C . GLY B 1 172 ? -7.676 2.23 12.883 1 93.5 172 GLY B C 1
ATOM 2893 O O . GLY B 1 172 ? -8.844 2.477 12.578 1 93.5 172 GLY B O 1
ATOM 2894 N N . LEU B 1 173 ? -7.305 2.072 14.062 1 87.56 173 LEU B N 1
ATOM 2895 C CA . LEU B 1 173 ? -8.234 2.33 15.164 1 87.56 173 LEU B CA 1
ATOM 2896 C C . LEU B 1 173 ? -8.305 3.822 15.469 1 87.56 173 LEU B C 1
ATOM 2898 O O . LEU B 1 173 ? -7.438 4.363 16.156 1 87.56 173 LEU B O 1
ATOM 2902 N N . LEU B 1 174 ? -9.297 4.469 14.945 1 92.06 174 LEU B N 1
ATOM 2903 C CA . LEU B 1 174 ? -9.539 5.902 15.047 1 92.06 174 LEU B CA 1
ATOM 2904 C C . LEU B 1 174 ? -11 6.18 15.414 1 92.06 174 LEU B C 1
ATOM 2906 O O . LEU B 1 174 ? -11.891 5.418 15.039 1 92.06 174 LEU B O 1
ATOM 2910 N N . ASP B 1 175 ? -11.227 7.18 16.203 1 94.44 175 ASP B N 1
ATOM 2911 C CA . ASP B 1 175 ? -12.562 7.77 16.219 1 94.44 175 ASP B CA 1
ATOM 2912 C C . ASP B 1 175 ? -12.773 8.664 15 1 94.44 175 ASP B C 1
ATOM 2914 O O . ASP B 1 175 ? -12.617 9.883 15.078 1 94.44 175 ASP B O 1
ATOM 2918 N N . ARG B 1 176 ? -13.203 8.062 13.938 1 95.5 176 ARG B N 1
ATOM 2919 C CA . ARG B 1 176 ? -13.234 8.727 12.633 1 95.5 176 ARG B CA 1
ATOM 2920 C C . ARG B 1 176 ? -14.18 9.914 12.648 1 95.5 176 ARG B C 1
ATOM 2922 O O . ARG B 1 176 ? -13.891 10.953 12.039 1 95.5 176 ARG B O 1
ATOM 2929 N N . ARG B 1 177 ? -15.25 9.789 13.32 1 95.25 177 ARG B N 1
ATOM 2930 C CA . ARG B 1 177 ? -16.203 10.891 13.375 1 95.25 177 ARG B CA 1
ATOM 2931 C C . ARG B 1 177 ? -15.633 12.078 14.141 1 95.25 177 ARG B C 1
ATOM 2933 O O . ARG B 1 177 ? -15.703 13.219 13.672 1 95.25 177 ARG B O 1
ATOM 2940 N N . ALA B 1 178 ? -15.078 11.812 15.289 1 96.94 178 ALA B N 1
ATOM 2941 C CA . ALA B 1 178 ? -14.484 12.883 16.094 1 96.94 178 ALA B CA 1
ATOM 2942 C C . ALA B 1 178 ? -13.328 13.547 15.344 1 96.94 178 ALA B C 1
ATOM 2944 O O . ALA B 1 178 ? -13.188 14.773 15.375 1 96.94 178 ALA B O 1
ATOM 2945 N N . LEU B 1 179 ? -12.523 12.75 14.719 1 97.88 179 LEU B N 1
ATOM 2946 C CA . LEU B 1 179 ? -11.391 13.281 13.977 1 97.88 179 LEU B CA 1
ATOM 2947 C C . LEU B 1 179 ? -11.852 14.141 12.812 1 97.88 179 LEU B C 1
ATOM 2949 O O . LEU B 1 179 ? -11.312 15.234 12.586 1 97.88 179 LEU B O 1
ATOM 2953 N N . ALA B 1 180 ? -12.875 13.703 12.086 1 98.31 180 ALA B N 1
ATOM 2954 C CA . ALA B 1 180 ? -13.406 14.477 10.969 1 98.31 180 ALA B CA 1
ATOM 2955 C C . ALA B 1 180 ? -13.906 15.844 11.438 1 98.31 180 ALA B C 1
ATOM 2957 O O . ALA B 1 180 ? -13.68 16.859 10.766 1 98.31 180 ALA B O 1
ATOM 2958 N N . THR B 1 181 ? -14.57 15.828 12.523 1 98 181 THR B N 1
ATOM 2959 C CA . THR B 1 181 ? -15.07 17.078 13.102 1 98 181 THR B CA 1
ATOM 2960 C C . THR B 1 181 ? -13.922 18 13.477 1 98 181 THR B C 1
ATOM 2962 O O . THR B 1 181 ? -13.922 19.172 13.117 1 98 181 THR B O 1
ATOM 2965 N N . ALA B 1 182 ? -12.891 17.438 14.148 1 97.88 182 ALA B N 1
ATOM 2966 C CA . ALA B 1 182 ? -11.727 18.219 14.57 1 97.88 182 ALA B CA 1
ATOM 2967 C C . ALA B 1 182 ? -10.992 18.812 13.359 1 97.88 182 ALA B C 1
ATOM 2969 O O . ALA B 1 182 ? -10.453 19.906 13.43 1 97.88 182 ALA B O 1
ATOM 2970 N N . MET B 1 183 ? -11.023 18.109 12.266 1 98.56 183 MET B N 1
ATOM 2971 C CA . MET B 1 183 ? -10.305 18.5 11.062 1 98.56 183 MET B CA 1
ATOM 2972 C C . MET B 1 183 ? -11.156 19.406 10.188 1 98.56 183 MET B C 1
ATOM 2974 O O . MET B 1 183 ? -10.695 19.906 9.156 1 98.56 183 MET B O 1
ATOM 2978 N N . ARG B 1 184 ? -12.422 19.594 10.5 1 97.75 184 ARG B N 1
ATOM 2979 C CA . ARG B 1 184 ? -13.352 20.422 9.742 1 97.75 184 ARG B CA 1
ATOM 2980 C C . ARG B 1 184 ? -13.531 19.875 8.328 1 97.75 184 ARG B C 1
ATOM 2982 O O . ARG B 1 184 ? -13.508 20.641 7.359 1 97.75 184 ARG B O 1
ATOM 2989 N N . LEU B 1 185 ? -13.688 18.625 8.25 1 98.56 185 LEU B N 1
ATOM 2990 C CA . LEU B 1 185 ? -13.836 18 6.941 1 98.56 185 LEU B CA 1
ATOM 2991 C C . LEU B 1 185 ? -15.227 18.266 6.371 1 98.56 185 LEU B C 1
ATOM 2993 O O . LEU B 1 185 ? -16.203 18.312 7.113 1 98.56 185 LEU B O 1
ATOM 2997 N N . ALA B 1 186 ? -15.273 18.406 5.078 1 98 186 ALA B N 1
ATOM 2998 C CA . ALA B 1 186 ? -16.547 18.516 4.367 1 98 186 ALA B CA 1
ATOM 2999 C C . ALA B 1 186 ? -17.312 17.203 4.379 1 98 186 ALA B C 1
ATOM 3001 O O . ALA B 1 186 ? -16.734 16.156 4.676 1 98 186 ALA B O 1
ATOM 3002 N N . PRO B 1 187 ? -18.594 17.172 4.07 1 96.56 187 PRO B N 1
ATOM 3003 C CA . PRO B 1 187 ? -19.438 15.984 4.148 1 96.56 187 PRO B CA 1
ATOM 3004 C C . PRO B 1 187 ? -18.969 14.875 3.201 1 96.56 187 PRO B C 1
ATOM 3006 O O . PRO B 1 187 ? -19.266 13.695 3.43 1 96.56 187 PRO B O 1
ATOM 3009 N N . ASP B 1 188 ? -18.281 15.227 2.158 1 97.31 188 ASP B N 1
ATOM 3010 C CA . ASP B 1 188 ? -17.859 14.211 1.202 1 97.31 188 ASP B CA 1
ATOM 3011 C C . ASP B 1 188 ? -16.438 13.719 1.508 1 97.31 188 ASP B C 1
ATOM 3013 O O . ASP B 1 188 ? -15.852 12.992 0.715 1 97.31 188 ASP B O 1
ATOM 3017 N N . GLN B 1 189 ? -15.883 14.156 2.557 1 98.5 189 GLN B N 1
ATOM 3018 C CA . GLN B 1 189 ? -14.555 13.719 2.967 1 98.5 189 GLN B CA 1
ATOM 3019 C C . GLN B 1 189 ? -14.633 12.695 4.094 1 98.5 189 GLN B C 1
ATOM 3021 O O . GLN B 1 189 ? -15.375 12.883 5.055 1 98.5 189 GLN B O 1
ATOM 3026 N N . ARG B 1 190 ? -13.844 11.586 3.924 1 98.25 190 ARG B N 1
ATOM 3027 C CA . ARG B 1 190 ? -13.852 10.492 4.895 1 98.25 190 ARG B CA 1
ATOM 3028 C C . ARG B 1 190 ? -12.438 10.148 5.34 1 98.25 190 ARG B C 1
ATOM 3030 O O . ARG B 1 190 ? -11.547 9.969 4.512 1 98.25 190 ARG B O 1
ATOM 3037 N N . VAL B 1 191 ? -12.242 10.055 6.652 1 98.56 191 VAL B N 1
ATOM 3038 C CA . VAL B 1 191 ? -10.961 9.609 7.188 1 98.56 191 VAL B CA 1
ATOM 3039 C C . VAL B 1 191 ? -10.789 8.109 6.941 1 98.56 191 VAL B C 1
ATOM 3041 O O . VAL B 1 191 ? -11.672 7.32 7.285 1 98.56 191 VAL B O 1
ATOM 3044 N N . ILE B 1 192 ? -9.672 7.715 6.422 1 98.44 192 ILE B N 1
ATOM 3045 C CA . ILE B 1 192 ? -9.438 6.312 6.105 1 98.44 192 ILE B CA 1
ATOM 3046 C C . ILE B 1 192 ? -8.422 5.723 7.078 1 98.44 192 ILE B C 1
ATOM 3048 O O . ILE B 1 192 ? -8.648 4.656 7.656 1 98.44 192 ILE B O 1
ATOM 3052 N N . LEU B 1 193 ? -7.332 6.355 7.328 1 98.62 193 LEU B N 1
ATOM 3053 C CA . LEU B 1 193 ? -6.184 5.84 8.062 1 98.62 193 LEU B CA 1
ATOM 3054 C C . LEU B 1 193 ? -5.359 6.98 8.656 1 98.62 193 LEU B C 1
ATOM 3056 O O . LEU B 1 193 ? -5.383 8.102 8.141 1 98.62 193 LEU B O 1
ATOM 3060 N N . ALA B 1 194 ? -4.711 6.777 9.695 1 98.69 194 ALA B N 1
ATOM 3061 C CA . ALA B 1 194 ? -3.639 7.645 10.18 1 98.69 194 ALA B CA 1
ATOM 3062 C C . ALA B 1 194 ? -2.314 6.891 10.258 1 98.69 194 ALA B C 1
ATOM 3064 O O . ALA B 1 194 ? -2.299 5.66 10.336 1 98.69 194 ALA B O 1
ATOM 3065 N N . GLN B 1 195 ? -1.228 7.59 10.211 1 98.81 195 GLN B N 1
ATOM 3066 C CA . GLN B 1 195 ? 0.106 7.004 10.281 1 98.81 195 GLN B CA 1
ATOM 3067 C C . GLN B 1 195 ? 1.088 7.941 10.977 1 98.81 195 GLN B C 1
ATOM 3069 O O . GLN B 1 195 ? 1.309 9.062 10.516 1 98.81 195 GLN B O 1
ATOM 3074 N N . SER B 1 196 ? 1.632 7.5 12.102 1 98.62 196 SER B N 1
ATOM 3075 C CA . SER B 1 196 ? 2.596 8.297 12.859 1 98.62 196 SER B CA 1
ATOM 3076 C C . SER B 1 196 ? 3.998 8.164 12.266 1 98.62 196 SER B C 1
ATOM 3078 O O . SER B 1 196 ? 4.418 7.074 11.883 1 98.62 196 SER B O 1
ATOM 3080 N N . VAL B 1 197 ? 4.715 9.273 12.195 1 98.81 197 VAL B N 1
ATOM 3081 C CA . VAL B 1 197 ? 6.078 9.305 11.672 1 98.81 197 VAL B CA 1
ATOM 3082 C C . VAL B 1 197 ? 6.953 10.172 12.578 1 98.81 197 VAL B C 1
ATOM 3084 O O . VAL B 1 197 ? 6.539 11.25 13.016 1 98.81 197 VAL B O 1
ATOM 3087 N N . GLY B 1 198 ? 8.094 9.75 12.828 1 98.69 198 GLY B N 1
ATOM 3088 C CA . GLY B 1 198 ? 9.094 10.492 13.586 1 98.69 198 GLY B CA 1
ATOM 3089 C C . GLY B 1 198 ? 10.406 9.742 13.727 1 98.69 198 GLY B C 1
ATOM 3090 O O . GLY B 1 198 ? 10.578 8.656 13.164 1 98.69 198 GLY B O 1
ATOM 3091 N N . TYR B 1 199 ? 11.344 10.344 14.406 1 98.44 199 TYR B N 1
ATOM 3092 C CA . TYR B 1 199 ? 12.578 9.641 14.758 1 98.44 199 TYR B CA 1
ATOM 3093 C C . TYR B 1 199 ? 12.328 8.617 15.859 1 98.44 199 TYR B C 1
ATOM 3095 O O . TYR B 1 199 ? 11.492 8.836 16.734 1 98.44 199 TYR B O 1
ATOM 3103 N N . PRO B 1 200 ? 13.055 7.535 15.734 1 97.56 200 PRO B N 1
ATOM 3104 C CA . PRO B 1 200 ? 12.922 6.594 16.844 1 97.56 200 PRO B CA 1
ATOM 3105 C C . PRO B 1 200 ? 13.359 7.191 18.188 1 97.56 200 PRO B C 1
ATOM 3107 O O . PRO B 1 200 ? 14.25 8.039 18.219 1 97.56 200 PRO B O 1
ATOM 3110 N N . ALA B 1 201 ? 12.742 6.711 19.25 1 94.5 201 ALA B N 1
ATOM 3111 C CA . ALA B 1 201 ? 13.062 7.211 20.594 1 94.5 201 ALA B CA 1
ATOM 3112 C C . ALA B 1 201 ? 14.461 6.789 21.016 1 94.5 201 ALA B C 1
ATOM 3114 O O . ALA B 1 201 ? 14.961 5.746 20.594 1 94.5 201 ALA B O 1
#